Protein 8UX2 (pdb70)

Foldseek 3Di:
DCVQQQDAAVRLVVQCVQQAPLFFWKAKDPDLVCCVPPQLLLSCVVVPHGHNQQQKGKTFTAHALQQEDGDDVPQQIKTFTFANPFAWQWWWLDPDDDDTQDPPHDHNPCGPQQPFQFDVQCVVPVQPCVVVDRRSDDDPVVVVSVRDPLGGMDRDSSCVCVVPPSSVVLDYGYTIIIITGGHNSRGRAMEAAVVHPNRQVSSQVSQVSVVVVNHHWYWYDGSNDIDTDRHD/DDCVQQPDAAVVLVVQLCQQAPLWFWKAWDPCLVCCVPPQLLLSCVVVPHGHRQQQKGKTFTAHALQQEDGPDVVLQIKTFTFGLPFAWQWWFLDDDDDDTDDPPDDHNPPGPQQPFQFDVQCVVQVDPVVVVDRRSDDDPVVVVSVRDPLGGMDRDSSCPCVVPPSSVVLDYGYTIIIITGGGNNRGRAMEAAPVHPNRLVSSVVSQVSVVVVHHHFYWYDGGNDIDTDPHD/DVLQQDAAVVLVVQCVQQAPLWFWKFKDDCLVCCVPPQLCLSCVVVVHGHNQQQKDKTFTAHAQQQEDGDDVVQQIKIFTFGRPFAWQKWFLDDADDDTDDPPDRRNPCGPQQPFQFGVQCVVQVQPVVVVDRRSDDDPVVVVSVRDPLGGMDRDSNVVSVVPVSSVVLNYGYTIIIITGGHNNRGRAMEAAPVHPNNVVSSVVSQVSVVVVHHHFYWYDGRNDIDTDD

Secondary structure (DSSP, 8-state):
-HHHH-S-HHHHHHH---TTTT-EEEEEES-HHHIIIII--HHHHHHTSS--SS--EEEEEE-TT--B--S-TTS--EEEEE-TTSEEEEEESS--S--S--TTS-STTTTTTTS-SB--HHHHH--GGGGGS-TTS--S---TT---GGGB-B--GGGTTT--HHHHH---BPPPEEEEE--GGGEEEEE--TT-HHHHHHHHHHHH--TTS----EEEEETTEEEEES--/--HHHH-S-HHHHHHH---TTTT-EEEEEES-HHHIIIII--HHHHHTTSS--SS--EEEEEE-TT--B--S-TTS--EEEEE-TTSEEEEEESS--S---PPTTS-STTHHHHTS-SB--HHHHH--GGGGGS-TTS--S---TT---GGGB-B-SGGGTTT--HHHHHT--BPPPEEEEE--GGGEEEEEE-TT-HHHHHHHHHHHH--TTS----EEEEETTEEEEES--/--SS---HHHHHHH--TTTTT-EEEEEES-HHHIIIII--HHHHHTTSS--SS--EEEEEE-TT--B--S-TTS--EEEEE-TTSEEEEEESS--S-----TTS-STTTTTTTS-SB--HHHHH--GGGGGS-TTT--S---TT---GGGB-B-SHHHHHH--HHHHHT--BPPPEEEEE--GGGEEEEEE-TT-HHHHHHHHHHHH--TTS----EEEEETTEEEEE-

B-factor: mean 26.7, std 11.68, range [8.77, 123.84]

Radius of gyration: 32.34 Å; Cα contacts (8 Å, |Δi|>4): 1401; chains: 3; bounding box: 97×80×71 Å

Sequence (694 aa):
PHEITGGNRQEKLAQLRQFESGGLYLRTVSDHRDEFENTFPKLDACLGHGCDERYWSSATFIQQGLNGKVHDPHADRTGLIISADARLGGFSTFDAATANVPSGLEPSQYFPGQFPKFDGAYQATWNEDIFSVDATAVSEQQDELGIPDEYRSVFDFDRIQEKAQPRLAGREVEPTEAKICYQPKDVLGIYVDVDSPASQSKARELQQAREQGFDLPFIAYRGGAAQELASVVPHEITGGNRQEKLAQLRQFESGGLYLRTVSDHRDEFENTFPKLDACLGHGCDERYWSSATFIQQGLNGKVHDPHADRTGLIISADARLGGFSTFDAATANVPSGLEPSQYFPGQFPKFDGAYQATWNEDIFSVDATAVSEQQDELGIPDEYRSVFDFDRIQEKAQPRLAGREVEPTEAKICYQPKDVLGIYVDVDSPASQSKARELQQAREQGFDLPFIAYRGGAAQELASVHEITGGNRQEKLAQLRQFESGGLYLRTVSDHRDEFENTFPKLDACLGHGCDERYWSSATFIQQGLNGKVHDPHADRTGLIISADARLGGFSTFDAATANVPSGLEPSQYFPGQFPKFDGAYQATWNEDIFSVDATAVSEQQDELGIPDEYRSVFDFDRIQEKAQPRLAGREVEPTEAKICYQPKDVLGIYVDVDSPASQSKARELQQAREQGFDLPFIAYRGGAAQELA

Organism: Chromobacterium violaceum (strain ATCC 12472 / DSM 30191 / JCM 1249 / CCUG 213 / NBRC 12614 / NCIMB 9131 / NCTC 9757 / MK) (NCBI:txid243365)

Nearest PDB structures (foldseek):
  8ux2-assembly3_C  TM=1.000E+00  e=5.341E-47  Chromobacterium violaceum
  8hte-assembly1_A  TM=9.459E-01  e=6.075E-42  Chromobacterium violaceum ATCC 12472
  8htf-assembly1_A  TM=9.399E-01  e=4.414E-40  Chromobacterium violaceum ATCC 12472
  8htc-assembly1_A  TM=9.367E-01  e=5.347E-40  Chromobacterium violaceum ATCC 12472
  8htd-assembly1_A  TM=9.406E-01  e=1.014E-39  Chromobacterium violaceum ATCC 12472

Solvent-accessible surface area: 32892 Å² total

Structure (mmCIF, N/CA/C/O backbone):
data_8UX2
#
_entry.id   8UX2
#
_cell.length_a   57.656
_cell.length_b   82.937
_cell.length_c   151.212
_cell.angle_alpha   90.00
_cell.angle_beta   90.00
_cell.angle_gamma   90.00
#
_symmetry.space_group_name_H-M   'P 21 21 21'
#
loop_
_entity.id
_entity.type
_entity.pdbx_description
1 polymer 'NAD(+)--protein-threonine ADP-ribosyltransferase'
2 non-polymer NICOTINAMIDE-ADENINE-DINUCLEOTIDE
3 non-polymer 'CALCIUM ION'
4 non-polymer 1,2-ETHANEDIOL
5 water water
#
loop_
_atom_site.group_PDB
_atom_site.id
_atom_site.type_symbol
_atom_site.label_atom_id
_atom_site.label_alt_id
_atom_site.label_comp_id
_atom_site.label_asym_id
_atom_site.label_entity_id
_atom_site.label_seq_id
_atom_site.pdbx_PDB_ins_code
_atom_site.Cartn_x
_atom_site.Cartn_y
_atom_site.Cartn_z
_atom_site.occupancy
_atom_site.B_iso_or_equiv
_atom_site.auth_seq_id
_atom_site.auth_comp_id
_atom_site.auth_asym_id
_atom_site.auth_atom_id
_atom_site.pdbx_PDB_model_num
ATOM 1 N N . PRO A 1 8 ? 35.999 23.295 31.028 1.00 60.50 38 PRO A N 1
ATOM 2 C CA . PRO A 1 8 ? 37.221 23.472 31.808 1.00 53.32 38 PRO A CA 1
ATOM 3 C C . PRO A 1 8 ? 38.353 22.651 31.198 1.00 56.80 38 PRO A C 1
ATOM 4 O O . PRO A 1 8 ? 39.492 22.726 31.663 1.00 47.08 38 PRO A O 1
ATOM 8 N N . HIS A 1 9 ? 38.020 21.860 30.171 1.00 53.11 39 HIS A N 1
ATOM 9 C CA . HIS A 1 9 ? 39.025 21.038 29.505 1.00 47.99 39 HIS A CA 1
ATOM 10 C C . HIS A 1 9 ? 40.125 21.890 28.886 1.00 50.18 39 HIS A C 1
ATOM 11 O O . HIS A 1 9 ? 41.257 21.419 28.719 1.00 43.88 39 HIS A O 1
ATOM 13 N N . GLU A 1 10 ? 39.815 23.143 28.538 1.00 51.92 40 GLU A N 1
ATOM 14 C CA . GLU A 1 10 ? 40.845 24.056 28.063 1.00 50.13 40 GLU A CA 1
ATOM 15 C C . GLU A 1 10 ? 41.808 24.450 29.173 1.00 48.05 40 GLU A C 1
ATOM 16 O O . GLU A 1 10 ? 42.937 24.859 28.884 1.00 48.49 40 GLU A O 1
ATOM 18 N N . ILE A 1 11 ? 41.392 24.333 30.431 1.00 44.40 41 ILE A N 1
ATOM 19 C CA . ILE A 1 11 ? 42.264 24.679 31.547 1.00 37.37 41 ILE A CA 1
ATOM 20 C C . ILE A 1 11 ? 42.954 23.446 32.109 1.00 30.66 41 ILE A C 1
ATOM 21 O O . ILE A 1 11 ? 44.114 23.519 32.521 1.00 29.44 41 ILE A O 1
ATOM 26 N N . THR A 1 12 ? 42.264 22.301 32.121 1.00 29.49 42 THR A N 1
ATOM 27 C CA . THR A 1 12 ? 42.846 21.101 32.711 1.00 30.46 42 THR A CA 1
ATOM 28 C C . THR A 1 12 ? 43.808 20.396 31.765 1.00 30.79 42 THR A C 1
ATOM 29 O O . THR A 1 12 ? 44.771 19.776 32.226 1.00 29.03 42 THR A O 1
ATOM 33 N N . GLY A 1 13 ? 43.573 20.482 30.459 1.00 31.81 43 GLY A N 1
ATOM 34 C CA . GLY A 1 13 ? 44.440 19.857 29.489 1.00 31.26 43 GLY A CA 1
ATOM 35 C C . GLY A 1 13 ? 44.164 18.396 29.196 1.00 35.82 43 GLY A C 1
ATOM 36 O O . GLY A 1 13 ? 45.014 17.736 28.587 1.00 38.05 43 GLY A O 1
ATOM 37 N N . GLY A 1 14 ? 43.019 17.867 29.599 1.00 33.06 44 GLY A N 1
ATOM 38 C CA . GLY A 1 14 ? 42.656 16.496 29.296 1.00 35.35 44 GLY A CA 1
ATOM 39 C C . GLY A 1 14 ? 42.513 15.648 30.550 1.00 32.94 44 GLY A C 1
ATOM 40 O O . GLY A 1 14 ? 42.915 16.026 31.649 1.00 27.85 44 GLY A O 1
ATOM 41 N N . ASN A 1 15 ? 41.907 14.477 30.353 1.00 28.95 45 ASN A N 1
ATOM 42 C CA . ASN A 1 15 ? 41.679 13.542 31.444 1.00 31.46 45 ASN A CA 1
ATOM 43 C C . ASN A 1 15 ? 42.944 12.724 31.717 1.00 27.65 45 ASN A C 1
ATOM 44 O O . ASN A 1 15 ? 44.002 12.940 31.118 1.00 25.39 45 ASN A O 1
ATOM 49 N N . ARG A 1 16 ? 42.831 11.752 32.629 1.00 26.64 46 ARG A N 1
ATOM 50 C CA . ARG A 1 16 ? 44.014 11.005 33.064 1.00 25.87 46 ARG A CA 1
ATOM 51 C C . ARG A 1 16 ? 44.639 10.214 31.920 1.00 24.61 46 ARG A C 1
ATOM 52 O O . ARG A 1 16 ? 45.865 10.124 31.820 1.00 21.35 46 ARG A O 1
ATOM 60 N N . GLN A 1 17 ? 43.810 9.609 31.065 1.00 23.93 47 GLN A N 1
ATOM 61 C CA . GLN A 1 17 ? 44.335 8.793 29.974 1.00 27.52 47 GLN A CA 1
ATOM 62 C C . GLN A 1 17 ? 45.015 9.655 28.916 1.00 27.41 47 GLN A C 1
ATOM 63 O O . GLN A 1 17 ? 46.032 9.251 28.338 1.00 24.25 47 GLN A O 1
ATOM 69 N N . GLU A 1 18 ? 44.468 10.843 28.647 1.00 29.36 48 GLU A N 1
ATOM 70 C CA . GLU A 1 18 ? 45.101 11.765 27.702 1.00 28.08 48 GLU A CA 1
ATOM 71 C C . GLU A 1 18 ? 46.430 12.306 28.230 1.00 25.02 48 GLU A C 1
ATOM 72 O O . GLU A 1 18 ? 47.397 12.437 27.471 1.00 21.08 48 GLU A O 1
ATOM 78 N N . LYS A 1 19 ? 46.499 12.632 29.521 1.00 21.86 49 LYS A N 1
ATOM 79 C CA . LYS A 1 19 ? 47.756 13.109 30.083 1.00 19.90 49 LYS A CA 1
ATOM 80 C C . LYS A 1 19 ? 48.812 12.015 30.074 1.00 21.64 49 LYS A C 1
ATOM 81 O O . LYS A 1 19 ? 49.990 12.276 29.792 1.00 18.33 49 LYS A O 1
ATOM 87 N N . LEU A 1 20 ? 48.413 10.784 30.385 1.00 20.78 50 LEU A N 1
ATOM 88 C CA . LEU A 1 20 ? 49.363 9.682 30.363 1.00 18.60 50 LEU A CA 1
ATOM 89 C C . LEU A 1 20 ? 49.938 9.496 28.969 1.00 21.96 50 LEU A C 1
ATOM 90 O O . LEU A 1 20 ? 51.159 9.363 28.800 1.00 20.57 50 LEU A O 1
ATOM 95 N N . ALA A 1 21 ? 49.070 9.487 27.955 1.00 21.14 51 ALA A N 1
ATOM 96 C CA . ALA A 1 21 ? 49.530 9.301 26.581 1.00 22.61 51 ALA A CA 1
ATOM 97 C C . ALA A 1 21 ? 50.423 10.454 26.153 1.00 22.41 51 ALA A C 1
ATOM 98 O O . ALA A 1 21 ? 51.414 10.253 25.438 1.00 21.67 51 ALA A O 1
ATOM 100 N N . GLN A 1 22 ? 50.083 11.670 26.586 1.00 20.15 52 GLN A N 1
ATOM 101 C CA . GLN A 1 22 ? 50.911 12.837 26.294 1.00 21.05 52 GLN A CA 1
ATOM 102 C C . GLN A 1 22 ? 52.306 12.694 26.891 1.00 20.98 52 GLN A C 1
ATOM 103 O O . GLN A 1 22 ? 53.307 12.981 26.223 1.00 19.71 52 GLN A O 1
ATOM 109 N N . LEU A 1 23 ? 52.405 12.271 28.159 1.00 17.30 53 LEU A N 1
ATOM 110 C CA . LEU A 1 23 ? 53.732 12.294 28.765 1.00 18.82 53 LEU A CA 1
ATOM 111 C C . LEU A 1 23 ? 54.613 11.162 28.222 1.00 18.92 53 LEU A C 1
ATOM 112 O O . LEU A 1 23 ? 55.812 11.362 28.037 1.00 19.35 53 LEU A O 1
ATOM 125 N N . ARG A 1 25 ? 54.464 9.927 25.124 1.00 21.16 55 ARG A N 1
ATOM 126 C CA . ARG A 1 25 ? 54.884 10.383 23.804 1.00 23.13 55 ARG A CA 1
ATOM 127 C C . ARG A 1 25 ? 56.065 11.340 23.904 1.00 23.72 55 ARG A C 1
ATOM 128 O O . ARG A 1 25 ? 57.053 11.197 23.173 1.00 23.98 55 ARG A O 1
ATOM 136 N N . GLN A 1 26 ? 55.978 12.335 24.795 1.00 20.61 56 GLN A N 1
ATOM 137 C CA . GLN A 1 26 ? 57.101 13.256 24.971 1.00 23.21 56 GLN A CA 1
ATOM 138 C C . GLN A 1 26 ? 58.332 12.535 25.501 1.00 19.77 56 GLN A C 1
ATOM 139 O O . GLN A 1 26 ? 59.451 12.772 25.023 1.00 20.84 56 GLN A O 1
ATOM 145 N N . PHE A 1 27 ? 58.148 11.644 26.480 1.00 19.18 57 PHE A N 1
ATOM 146 C CA . PHE A 1 27 ? 59.290 10.945 27.072 1.00 20.75 57 PHE A CA 1
ATOM 147 C C . PHE A 1 27 ? 60.090 10.197 26.014 1.00 23.99 57 PHE A C 1
ATOM 148 O O . PHE A 1 27 ? 61.328 10.206 26.029 1.00 21.20 57 PHE A O 1
ATOM 156 N N . GLU A 1 28 ? 59.404 9.551 25.080 1.00 24.25 58 GLU A N 1
ATOM 157 C CA . GLU A 1 28 ? 60.072 8.792 24.032 1.00 27.95 58 GLU A CA 1
ATOM 158 C C . GLU A 1 28 ? 60.508 9.655 22.857 1.00 31.34 58 GLU A C 1
ATOM 159 O O . GLU A 1 28 ? 61.147 9.136 21.936 1.00 33.60 58 GLU A O 1
ATOM 165 N N . SER A 1 29 ? 60.193 10.950 22.871 1.00 24.46 59 SER A N 1
ATOM 166 C CA . SER A 1 29 ? 60.678 11.885 21.864 1.00 31.62 59 SER A CA 1
ATOM 167 C C . SER A 1 29 ? 61.788 12.764 22.425 1.00 31.02 59 SER A C 1
ATOM 168 O O . SER A 1 29 ? 62.865 12.272 22.783 1.00 33.89 59 SER A O 1
ATOM 171 N N . GLY A 1 30 ? 61.529 14.064 22.504 1.00 25.77 60 GLY A N 1
ATOM 172 C CA . GLY A 1 30 ? 62.520 15.014 22.954 1.00 30.26 60 GLY A CA 1
ATOM 173 C C . GLY A 1 30 ? 62.658 15.145 24.447 1.00 23.58 60 GLY A C 1
ATOM 174 O O . GLY A 1 30 ? 63.469 15.949 24.910 1.00 24.69 60 GLY A O 1
ATOM 175 N N . GLY A 1 31 ? 61.891 14.382 25.220 1.00 19.35 61 GLY A N 1
ATOM 176 C CA . GLY A 1 31 ? 61.959 14.462 26.664 1.00 17.27 61 GLY A CA 1
ATOM 177 C C . GLY A 1 31 ? 60.941 15.424 27.230 1.00 17.12 61 GLY A C 1
ATOM 178 O O . GLY A 1 31 ? 60.081 15.972 26.529 1.00 17.70 61 GLY A O 1
ATOM 179 N N . LEU A 1 32 ? 61.027 15.605 28.543 1.00 14.27 62 LEU A N 1
ATOM 180 C CA . LEU A 1 32 ? 60.147 16.504 29.278 1.00 15.46 62 LEU A CA 1
ATOM 181 C C . LEU A 1 32 ? 60.768 16.739 30.653 1.00 12.66 62 LEU A C 1
ATOM 182 O O . LEU A 1 32 ? 61.968 16.518 30.845 1.00 13.16 62 LEU A O 1
ATOM 187 N N . TYR A 1 33 ? 59.974 17.212 31.603 1.00 10.15 63 TYR A N 1
ATOM 188 C CA . TYR A 1 33 ? 60.529 17.648 32.873 1.00 10.86 63 TYR A CA 1
ATOM 189 C C . TYR A 1 33 ? 59.984 16.833 34.036 1.00 10.82 63 TYR A C 1
ATOM 190 O O . TYR A 1 33 ? 58.879 16.283 33.982 1.00 13.24 63 TYR A O 1
ATOM 199 N N . LEU A 1 34 ? 60.769 16.788 35.112 1.00 9.61 64 LEU A N 1
ATOM 200 C CA . LEU A 1 34 ? 60.334 16.156 36.352 1.00 11.69 64 LEU A CA 1
ATOM 201 C C . LEU A 1 34 ? 60.768 17.066 37.483 1.00 11.59 64 LEU A C 1
ATOM 202 O O . LEU A 1 34 ? 61.963 17.291 37.661 1.00 11.38 64 LEU A O 1
ATOM 207 N N . ARG A 1 35 ? 59.815 17.594 38.236 1.00 11.04 65 ARG A N 1
ATOM 208 C CA . ARG A 1 35 ? 60.112 18.457 39.374 1.00 11.47 65 ARG A CA 1
ATOM 209 C C . ARG A 1 35 ? 59.805 17.669 40.638 1.00 11.61 65 ARG A C 1
ATOM 210 O O . ARG A 1 35 ? 58.646 17.323 40.877 1.00 11.16 65 ARG A O 1
ATOM 218 N N . THR A 1 36 ? 60.828 17.361 41.438 1.00 9.76 66 THR A N 1
ATOM 219 C CA . THR A 1 36 ? 60.567 16.734 42.732 1.00 11.92 66 THR A CA 1
ATOM 220 C C . THR A 1 36 ? 60.247 17.802 43.768 1.00 12.26 66 THR A C 1
ATOM 221 O O . THR A 1 36 ? 60.646 18.962 43.635 1.00 11.56 66 THR A O 1
ATOM 225 N N . VAL A 1 37 ? 59.502 17.418 44.802 1.00 15.90 67 VAL A N 1
ATOM 226 C CA . VAL A 1 37 ? 59.117 18.374 45.839 1.00 20.14 67 VAL A CA 1
ATOM 227 C C . VAL A 1 37 ? 59.180 17.700 47.198 1.00 18.89 67 VAL A C 1
ATOM 228 O O . VAL A 1 37 ? 58.706 16.572 47.365 1.00 21.47 67 VAL A O 1
ATOM 232 N N . SER A 1 38 ? 59.744 18.408 48.173 1.00 18.34 68 SER A N 1
ATOM 233 C CA . SER A 1 38 ? 59.782 17.887 49.531 1.00 23.09 68 SER A CA 1
ATOM 234 C C . SER A 1 38 ? 58.477 18.147 50.262 1.00 26.73 68 SER A C 1
ATOM 235 O O . SER A 1 38 ? 58.053 17.318 51.077 1.00 28.61 68 SER A O 1
ATOM 238 N N . ASP A 1 39 ? 57.801 19.252 49.952 1.00 22.97 69 ASP A N 1
ATOM 239 C CA . ASP A 1 39 ? 56.541 19.615 50.598 1.00 21.34 69 ASP A CA 1
ATOM 240 C C . ASP A 1 39 ? 55.462 19.685 49.520 1.00 20.76 69 ASP A C 1
ATOM 241 O O . ASP A 1 39 ? 55.293 20.716 48.866 1.00 15.96 69 ASP A O 1
ATOM 246 N N . HIS A 1 40 ? 54.735 18.582 49.341 1.00 18.72 70 HIS A N 1
ATOM 247 C CA . HIS A 1 40 ? 53.710 18.530 48.305 1.00 17.99 70 HIS A CA 1
ATOM 248 C C . HIS A 1 40 ? 52.504 19.383 48.662 1.00 17.28 70 HIS A C 1
ATOM 249 O O . HIS A 1 40 ? 51.787 19.838 47.764 1.00 15.78 70 HIS A O 1
ATOM 256 N N . ARG A 1 41 ? 52.241 19.592 49.952 1.00 17.17 71 ARG A N 1
ATOM 257 C CA . ARG A 1 41 ? 51.141 20.477 50.319 1.00 19.30 71 ARG A CA 1
ATOM 258 C C . ARG A 1 41 ? 51.463 21.910 49.920 1.00 20.39 71 ARG A C 1
ATOM 259 O O . ARG A 1 41 ? 50.600 22.630 49.415 1.00 18.87 71 ARG A O 1
ATOM 267 N N . ASP A 1 42 ? 52.708 22.340 50.152 1.00 17.67 72 ASP A N 1
ATOM 268 C CA . ASP A 1 42 ? 53.127 23.666 49.708 1.00 17.39 72 ASP A CA 1
ATOM 269 C C . ASP A 1 42 ? 53.087 23.786 48.189 1.00 15.52 72 ASP A C 1
ATOM 270 O O . ASP A 1 42 ? 52.650 24.816 47.656 1.00 19.03 72 ASP A O 1
ATOM 275 N N . GLU A 1 43 ? 53.564 22.768 47.465 1.00 13.77 73 GLU A N 1
ATOM 276 C CA . GLU A 1 43 ? 53.536 22.871 46.006 1.00 15.51 73 GLU A CA 1
ATOM 277 C C . GLU A 1 43 ? 52.109 23.051 45.509 1.00 14.85 73 GLU A C 1
ATOM 278 O O . GLU A 1 43 ? 51.833 23.897 44.648 1.00 15.78 73 GLU A O 1
ATOM 284 N N . PHE A 1 44 ? 51.185 22.262 46.049 1.00 13.14 74 PHE A N 1
ATOM 285 C CA . PHE A 1 44 ? 49.802 22.371 45.616 1.00 14.89 74 PHE A CA 1
ATOM 286 C C . PHE A 1 44 ? 49.211 23.721 46.014 1.00 18.52 74 PHE A C 1
ATOM 287 O O . PHE A 1 44 ? 48.618 24.417 45.184 1.00 16.36 74 PHE A O 1
ATOM 295 N N . GLU A 1 45 ? 49.371 24.111 47.279 1.00 17.19 75 GLU A N 1
ATOM 296 C CA . GLU A 1 45 ? 48.661 25.275 47.795 1.00 21.34 75 GLU A CA 1
ATOM 297 C C . GLU A 1 45 ? 49.292 26.582 47.351 1.00 19.60 75 GLU A C 1
ATOM 298 O O . GLU A 1 45 ? 48.582 27.573 47.143 1.00 19.33 75 GLU A O 1
ATOM 304 N N . ASN A 1 46 ? 50.607 26.610 47.192 1.00 18.09 76 ASN A N 1
ATOM 305 C CA . ASN A 1 46 ? 51.325 27.856 47.001 1.00 18.50 76 ASN A CA 1
ATOM 306 C C . ASN A 1 46 ? 51.983 27.996 45.635 1.00 16.96 76 ASN A C 1
ATOM 307 O O . ASN A 1 46 ? 52.433 29.102 45.301 1.00 14.73 76 ASN A O 1
ATOM 312 N N . THR A 1 47 ? 52.051 26.928 44.834 1.00 17.29 77 THR A N 1
ATOM 313 C CA . THR A 1 47 ? 52.502 27.026 43.446 1.00 13.79 77 THR A CA 1
ATOM 314 C C . THR A 1 47 ? 51.382 26.713 42.458 1.00 15.23 77 THR A C 1
ATOM 315 O O . THR A 1 47 ? 51.045 27.543 41.608 1.00 15.27 77 THR A O 1
ATOM 319 N N . PHE A 1 48 ? 50.793 25.525 42.548 1.00 12.09 78 PHE A N 1
ATOM 320 C CA . PHE A 1 48 ? 49.783 25.118 41.579 1.00 16.85 78 PHE A CA 1
ATOM 321 C C . PHE A 1 48 ? 48.511 25.963 41.691 1.00 17.31 78 PHE A C 1
ATOM 322 O O . PHE A 1 48 ? 47.969 26.429 40.684 1.00 15.79 78 PHE A O 1
ATOM 338 N N . PRO A 1 50 ? 47.800 29.008 42.945 1.00 18.67 80 PRO A N 1
ATOM 339 C CA . PRO A 1 50 ? 47.927 30.370 42.390 1.00 20.05 80 PRO A CA 1
ATOM 340 C C . PRO A 1 50 ? 47.998 30.385 40.877 1.00 19.07 80 PRO A C 1
ATOM 341 O O . PRO A 1 50 ? 47.456 31.305 40.252 1.00 16.94 80 PRO A O 1
ATOM 345 N N . LYS A 1 51 ? 48.620 29.375 40.263 1.00 14.62 81 LYS A N 1
ATOM 346 C CA . LYS A 1 51 ? 48.657 29.316 38.806 1.00 17.45 81 LYS A CA 1
ATOM 347 C C . LYS A 1 51 ? 47.273 29.048 38.236 1.00 18.98 81 LYS A C 1
ATOM 348 O O . LYS A 1 51 ? 46.895 29.631 37.211 1.00 19.18 81 LYS A O 1
ATOM 354 N N . LEU A 1 52 ? 46.502 28.179 38.889 1.00 18.58 82 LEU A N 1
ATOM 355 C CA . LEU A 1 52 ? 45.123 27.938 38.453 1.00 19.07 82 LEU A CA 1
ATOM 356 C C . LEU A 1 52 ? 44.264 29.184 38.620 1.00 22.27 82 LEU A C 1
ATOM 357 O O . LEU A 1 52 ? 43.507 29.552 37.711 1.00 21.09 82 LEU A O 1
ATOM 362 N N . ASP A 1 53 ? 44.356 29.844 39.785 1.00 21.07 83 ASP A N 1
ATOM 363 C CA . ASP A 1 53 ? 43.620 31.097 39.989 1.00 24.86 83 ASP A CA 1
ATOM 364 C C . ASP A 1 53 ? 43.964 32.126 38.922 1.00 24.18 83 ASP A C 1
ATOM 365 O O . ASP A 1 53 ? 43.085 32.841 38.426 1.00 28.11 83 ASP A O 1
ATOM 370 N N . ALA A 1 54 ? 45.239 32.221 38.557 1.00 24.87 84 ALA A N 1
ATOM 371 C CA . ALA A 1 54 ? 45.630 33.166 37.519 1.00 24.70 84 ALA A CA 1
ATOM 372 C C . ALA A 1 54 ? 45.062 32.764 36.165 1.00 26.57 84 ALA A C 1
ATOM 373 O O . ALA A 1 54 ? 44.648 33.628 35.383 1.00 31.44 84 ALA A O 1
ATOM 375 N N . CYS A 1 55 ? 45.036 31.461 35.863 1.00 20.34 85 CYS A N 1
ATOM 376 C CA . CYS A 1 55 ? 44.410 31.013 34.622 1.00 25.78 85 CYS A CA 1
ATOM 377 C C . CYS A 1 55 ? 42.939 31.380 34.570 1.00 26.98 85 CYS A C 1
ATOM 378 O O . CYS A 1 55 ? 42.393 31.598 33.484 1.00 28.31 85 CYS A O 1
ATOM 381 N N . LEU A 1 56 ? 42.280 31.438 35.723 1.00 28.71 86 LEU A N 1
ATOM 382 C CA . LEU A 1 56 ? 40.864 31.780 35.789 1.00 28.87 86 LEU A CA 1
ATOM 383 C C . LEU A 1 56 ? 40.619 33.277 35.893 1.00 32.67 86 LEU A C 1
ATOM 384 O O . LEU A 1 56 ? 39.466 33.706 35.795 1.00 35.14 86 LEU A O 1
ATOM 389 N N . GLY A 1 57 ? 41.667 34.074 36.081 1.00 34.04 87 GLY A N 1
ATOM 390 C CA . GLY A 1 57 ? 41.543 35.512 36.136 1.00 37.37 87 GLY A CA 1
ATOM 391 C C . GLY A 1 57 ? 41.575 36.125 37.515 1.00 39.01 87 GLY A C 1
ATOM 392 O O . GLY A 1 57 ? 41.235 37.304 37.652 1.00 41.40 87 GLY A O 1
ATOM 393 N N . HIS A 1 58 ? 41.976 35.377 38.540 1.00 36.34 88 HIS A N 1
ATOM 394 C CA . HIS A 1 58 ? 41.989 35.920 39.894 1.00 41.68 88 HIS A CA 1
ATOM 395 C C . HIS A 1 58 ? 43.372 36.436 40.269 1.00 47.68 88 HIS A C 1
ATOM 396 O O . HIS A 1 58 ? 43.714 37.583 39.961 1.00 66.05 88 HIS A O 1
ATOM 398 N N . GLY A 1 59 ? 44.172 35.608 40.931 1.00 37.62 89 GLY A N 1
ATOM 399 C CA . GLY A 1 59 ? 45.387 36.085 41.554 1.00 48.96 89 GLY A CA 1
ATOM 400 C C . GLY A 1 59 ? 46.520 36.259 40.566 1.00 46.34 89 GLY A C 1
ATOM 401 O O . GLY A 1 59 ? 46.322 36.343 39.349 1.00 37.40 89 GLY A O 1
ATOM 402 N N . CYS A 1 60 ? 47.731 36.340 41.120 1.00 43.25 90 CYS A N 1
ATOM 403 C CA . CYS A 1 60 ? 48.973 36.320 40.367 1.00 33.93 90 CYS A CA 1
ATOM 404 C C . CYS A 1 60 ? 49.700 35.008 40.626 1.00 27.24 90 CYS A C 1
ATOM 405 O O . CYS A 1 60 ? 49.583 34.411 41.704 1.00 26.03 90 CYS A O 1
ATOM 408 N N . ASP A 1 61 ? 50.436 34.556 39.613 1.00 23.62 91 ASP A N 1
ATOM 409 C CA . ASP A 1 61 ? 51.438 33.499 39.761 1.00 19.00 91 ASP A CA 1
ATOM 410 C C . ASP A 1 61 ? 52.678 34.183 40.328 1.00 20.98 91 ASP A C 1
ATOM 411 O O . ASP A 1 61 ? 53.544 34.647 39.590 1.00 23.71 91 ASP A O 1
ATOM 416 N N . GLU A 1 62 ? 52.753 34.271 41.658 1.00 18.72 92 GLU A N 1
ATOM 417 C CA . GLU A 1 62 ? 53.815 35.049 42.292 1.00 21.32 92 GLU A CA 1
ATOM 418 C C . GLU A 1 62 ? 55.165 34.339 42.210 1.00 22.23 92 GLU A C 1
ATOM 419 O O . GLU A 1 62 ? 56.203 34.985 42.043 1.00 16.86 92 GLU A O 1
ATOM 425 N N . ARG A 1 63 ? 55.174 33.018 42.364 1.00 16.40 93 ARG A N 1
ATOM 426 C CA . ARG A 1 63 ? 56.428 32.266 42.324 1.00 17.96 93 ARG A CA 1
ATOM 427 C C . ARG A 1 63 ? 56.932 32.118 40.893 1.00 16.27 93 ARG A C 1
ATOM 428 O O . ARG A 1 63 ? 58.119 32.364 40.607 1.00 14.60 93 ARG A O 1
ATOM 436 N N . TYR A 1 64 ? 56.034 31.711 39.991 1.00 13.16 94 TYR A N 1
ATOM 437 C CA . TYR A 1 64 ? 56.226 31.731 38.541 1.00 15.47 94 TYR A CA 1
ATOM 438 C C . TYR A 1 64 ? 57.218 30.685 38.031 1.00 15.24 94 TYR A C 1
ATOM 439 O O . TYR A 1 64 ? 56.830 29.816 37.247 1.00 13.52 94 TYR A O 1
ATOM 448 N N . TRP A 1 65 ? 58.483 30.755 38.451 1.00 13.73 95 TRP A N 1
ATOM 449 C CA . TRP A 1 65 ? 59.534 29.860 37.975 1.00 13.46 95 TRP A CA 1
ATOM 450 C C . TRP A 1 65 ? 59.838 28.793 39.018 1.00 11.80 95 TRP A C 1
ATOM 451 O O . TRP A 1 65 ? 59.950 29.101 40.207 1.00 13.66 95 TRP A O 1
ATOM 462 N N . SER A 1 66 ? 59.991 27.542 38.562 1.00 9.73 96 SER A N 1
ATOM 463 C CA . SER A 1 66 ? 60.276 26.397 39.421 1.00 12.40 96 SER A CA 1
ATOM 464 C C . SER A 1 66 ? 61.412 25.569 38.829 1.00 11.49 96 SER A C 1
ATOM 465 O O . SER A 1 66 ? 61.550 25.482 37.608 1.00 13.96 96 SER A O 1
ATOM 468 N N . SER A 1 67 ? 62.174 24.910 39.704 1.00 10.63 97 SER A N 1
ATOM 469 C CA . SER A 1 67 ? 63.252 24.016 39.273 1.00 13.54 97 SER A CA 1
ATOM 470 C C . SER A 1 67 ? 62.706 22.648 38.868 1.00 10.34 97 SER A C 1
ATOM 471 O O . SER A 1 67 ? 61.774 22.125 39.485 1.00 12.95 97 SER A O 1
ATOM 474 N N . ALA A 1 68 ? 63.265 22.085 37.801 1.00 13.57 98 ALA A N 1
ATOM 475 C CA . ALA A 1 68 ? 62.927 20.730 37.389 1.00 10.30 98 ALA A CA 1
ATOM 476 C C . ALA A 1 68 ? 64.144 20.095 36.729 1.00 12.44 98 ALA A C 1
ATOM 477 O O . ALA A 1 68 ? 65.049 20.787 36.270 1.00 12.25 98 ALA A O 1
ATOM 479 N N . THR A 1 69 ? 64.129 18.769 36.655 1.00 11.19 99 THR A N 1
ATOM 480 C CA . THR A 1 69 ? 65.128 18.001 35.927 1.00 13.74 99 THR A CA 1
ATOM 481 C C . THR A 1 69 ? 64.588 17.568 34.567 1.00 14.90 99 THR A C 1
ATOM 482 O O . THR A 1 69 ? 63.394 17.291 34.416 1.00 13.49 99 THR A O 1
ATOM 486 N N . PHE A 1 70 ? 65.474 17.534 33.570 1.00 11.70 100 PHE A N 1
ATOM 487 C CA . PHE A 1 70 ? 65.130 17.002 32.256 1.00 12.20 100 PHE A CA 1
ATOM 488 C C . PHE A 1 70 ? 65.148 15.479 32.292 1.00 14.79 100 PHE A C 1
ATOM 489 O O . PHE A 1 70 ? 66.127 14.885 32.753 1.00 14.97 100 PHE A O 1
ATOM 497 N N . ILE A 1 71 ? 64.068 14.843 31.813 1.00 10.97 101 ILE A N 1
ATOM 498 C CA . ILE A 1 71 ? 64.032 13.385 31.723 1.00 11.82 101 ILE A CA 1
ATOM 499 C C . ILE A 1 71 ? 63.675 12.971 30.301 1.00 14.05 101 ILE A C 1
ATOM 500 O O . ILE A 1 71 ? 62.947 13.669 29.590 1.00 15.21 101 ILE A O 1
ATOM 505 N N . GLN A 1 72 ? 64.167 11.799 29.897 1.00 13.14 102 GLN A N 1
ATOM 506 C CA . GLN A 1 72 ? 64.036 11.339 28.523 1.00 16.28 102 GLN A CA 1
ATOM 507 C C . GLN A 1 72 ? 64.345 9.847 28.474 1.00 16.87 102 GLN A C 1
ATOM 508 O O . GLN A 1 72 ? 65.196 9.358 29.215 1.00 16.01 102 GLN A O 1
ATOM 514 N N . GLN A 1 73 ? 63.648 9.133 27.597 1.00 15.85 103 GLN A N 1
ATOM 515 C CA . GLN A 1 73 ? 63.865 7.692 27.473 1.00 21.30 103 GLN A CA 1
ATOM 516 C C . GLN A 1 73 ? 65.316 7.388 27.124 1.00 22.53 103 GLN A C 1
ATOM 517 O O . GLN A 1 73 ? 65.878 7.984 26.206 1.00 23.06 103 GLN A O 1
ATOM 523 N N . GLY A 1 74 ? 65.914 6.445 27.855 1.00 22.70 104 GLY A N 1
ATOM 524 C CA . GLY A 1 74 ? 67.289 6.046 27.627 1.00 22.89 104 GLY A CA 1
ATOM 525 C C . GLY A 1 74 ? 68.339 6.933 28.261 1.00 23.40 104 GLY A C 1
ATOM 526 O O . GLY A 1 74 ? 69.526 6.575 28.238 1.00 22.80 104 GLY A O 1
ATOM 527 N N . LEU A 1 75 ? 67.961 8.085 28.805 1.00 20.22 105 LEU A N 1
ATOM 528 C CA . LEU A 1 75 ? 68.902 8.948 29.507 1.00 22.44 105 LEU A CA 1
ATOM 529 C C . LEU A 1 75 ? 68.922 8.526 30.968 1.00 20.98 105 LEU A C 1
ATOM 530 O O . LEU A 1 75 ? 67.912 8.682 31.665 1.00 18.07 105 LEU A O 1
ATOM 535 N N . ASN A 1 76 ? 70.072 8.036 31.444 1.00 20.63 106 ASN A N 1
ATOM 536 C CA . ASN A 1 76 ? 70.167 7.492 32.804 1.00 23.13 106 ASN A CA 1
ATOM 537 C C . ASN A 1 76 ? 70.358 8.631 33.809 1.00 22.63 106 ASN A C 1
ATOM 538 O O . ASN A 1 76 ? 71.422 8.817 34.405 1.00 23.42 106 ASN A O 1
ATOM 543 N N . GLY A 1 77 ? 69.279 9.382 34.018 1.00 20.34 107 GLY A N 1
ATOM 544 C CA . GLY A 1 77 ? 69.328 10.640 34.750 1.00 19.38 107 GLY A CA 1
ATOM 545 C C . GLY A 1 77 ? 68.758 10.508 36.155 1.00 19.64 107 GLY A C 1
ATOM 546 O O . GLY A 1 77 ? 67.652 10.000 36.343 1.00 22.05 107 GLY A O 1
ATOM 547 N N . LYS A 1 78 ? 69.528 10.978 37.125 1.00 17.64 108 LYS A N 1
ATOM 548 C CA . LYS A 1 78 ? 69.067 11.023 38.498 1.00 20.19 108 LYS A CA 1
ATOM 549 C C . LYS A 1 78 ? 68.128 12.218 38.664 1.00 20.26 108 LYS A C 1
ATOM 550 O O . LYS A 1 78 ? 68.187 13.191 37.903 1.00 17.16 108 LYS A O 1
ATOM 556 N N . VAL A 1 79 ? 67.215 12.129 39.627 1.00 17.36 109 VAL A N 1
ATOM 557 C CA . VAL A 1 79 ? 66.426 13.297 40.011 1.00 16.80 109 VAL A CA 1
ATOM 558 C C . VAL A 1 79 ? 66.908 13.769 41.373 1.00 16.02 109 VAL A C 1
ATOM 559 O O . VAL A 1 79 ? 67.638 13.070 42.086 1.00 16.28 109 VAL A O 1
ATOM 563 N N . HIS A 1 80 ? 66.490 14.975 41.737 1.00 16.13 110 HIS A N 1
ATOM 564 C CA . HIS A 1 80 ? 66.879 15.565 43.002 1.00 15.67 110 HIS A CA 1
ATOM 565 C C . HIS A 1 80 ? 66.025 15.008 44.130 1.00 18.59 110 HIS A C 1
ATOM 566 O O . HIS A 1 80 ? 64.859 15.386 44.271 1.00 15.87 110 HIS A O 1
ATOM 573 N N . ASP A 1 81 ? 66.610 14.142 44.956 1.00 18.38 111 ASP A N 1
ATOM 574 C CA . ASP A 1 81 ? 65.880 13.579 46.083 1.00 21.06 111 ASP A CA 1
ATOM 575 C C . ASP A 1 81 ? 66.888 13.052 47.089 1.00 25.14 111 ASP A C 1
ATOM 576 O O . ASP A 1 81 ? 67.089 11.835 47.194 1.00 23.32 111 ASP A O 1
ATOM 581 N N . PRO A 1 82 ? 67.531 13.945 47.848 1.00 22.79 112 PRO A N 1
ATOM 582 C CA . PRO A 1 82 ? 68.683 13.522 48.667 1.00 29.19 112 PRO A CA 1
ATOM 583 C C . PRO A 1 82 ? 68.348 12.505 49.741 1.00 32.44 112 PRO A C 1
ATOM 584 O O . PRO A 1 82 ? 69.192 11.661 50.056 1.00 29.39 112 PRO A O 1
ATOM 588 N N . HIS A 1 83 ? 67.152 12.571 50.334 1.00 30.06 113 HIS A N 1
ATOM 589 C CA . HIS A 1 83 ? 66.774 11.652 51.401 1.00 31.71 113 HIS A CA 1
ATOM 590 C C . HIS A 1 83 ? 65.760 10.618 50.941 1.00 33.05 113 HIS A C 1
ATOM 591 O O . HIS A 1 83 ? 65.136 9.964 51.779 1.00 31.99 113 HIS A O 1
ATOM 598 N N . ALA A 1 84 ? 65.580 10.466 49.627 1.00 29.68 114 ALA A N 1
ATOM 599 C CA . ALA A 1 84 ? 64.698 9.442 49.062 1.00 34.43 114 ALA A CA 1
ATOM 600 C C . ALA A 1 84 ? 63.304 9.502 49.685 1.00 33.00 114 ALA A C 1
ATOM 601 O O . ALA A 1 84 ? 62.744 8.493 50.120 1.00 35.93 114 ALA A O 1
ATOM 603 N N . ASP A 1 85 ? 62.742 10.709 49.764 1.00 29.72 115 ASP A N 1
ATOM 604 C CA . ASP A 1 85 ? 61.452 10.824 50.435 1.00 28.61 115 ASP A CA 1
ATOM 605 C C . ASP A 1 85 ? 60.539 11.823 49.736 1.00 27.63 115 ASP A C 1
ATOM 606 O O . ASP A 1 85 ? 59.696 12.458 50.382 1.00 29.50 115 ASP A O 1
ATOM 611 N N . ARG A 1 86 ? 60.692 11.992 48.431 1.00 21.86 116 ARG A N 1
ATOM 612 C CA . ARG A 1 86 ? 59.949 13.018 47.723 1.00 20.20 116 ARG A CA 1
ATOM 613 C C . ARG A 1 86 ? 58.927 12.405 46.781 1.00 18.38 116 ARG A C 1
ATOM 614 O O . ARG A 1 86 ? 59.131 11.311 46.248 1.00 14.89 116 ARG A O 1
ATOM 622 N N . THR A 1 87 ? 57.840 13.144 46.551 1.00 14.54 117 THR A N 1
ATOM 623 C CA . THR A 1 87 ? 57.032 12.923 45.361 1.00 14.08 117 THR A CA 1
ATOM 624 C C . THR A 1 87 ? 57.373 14.049 44.375 1.00 15.07 117 THR A C 1
ATOM 625 O O . THR A 1 87 ? 58.465 14.641 44.450 1.00 13.05 117 THR A O 1
ATOM 629 N N . GLY A 1 88 ? 56.482 14.346 43.434 1.00 12.66 118 GLY A N 1
ATOM 630 C CA . GLY A 1 88 ? 56.821 15.353 42.447 1.00 12.00 118 GLY A CA 1
ATOM 631 C C . GLY A 1 88 ? 55.830 15.382 41.306 1.00 12.75 118 GLY A C 1
ATOM 632 O O . GLY A 1 88 ? 54.813 14.689 41.319 1.00 11.81 118 GLY A O 1
ATOM 633 N N . LEU A 1 89 ? 56.143 16.221 40.326 1.00 12.48 119 LEU A N 1
ATOM 634 C CA . LEU A 1 89 ? 55.288 16.439 39.162 1.00 12.02 119 LEU A CA 1
ATOM 635 C C . LEU A 1 89 ? 56.049 16.124 37.885 1.00 10.83 119 LEU A C 1
ATOM 636 O O . LEU A 1 89 ? 57.181 16.579 37.712 1.00 12.22 119 LEU A O 1
ATOM 641 N N . ILE A 1 90 ? 55.431 15.348 37.001 1.00 12.08 120 ILE A N 1
ATOM 642 C CA . ILE A 1 90 ? 55.911 15.179 35.634 1.00 9.74 120 ILE A CA 1
ATOM 643 C C . ILE A 1 90 ? 55.278 16.297 34.814 1.00 10.13 120 ILE A C 1
ATOM 644 O O . ILE A 1 90 ? 54.043 16.393 34.735 1.00 12.10 120 ILE A O 1
ATOM 649 N N . ILE A 1 91 ? 56.109 17.118 34.184 1.00 11.23 121 ILE A N 1
ATOM 650 C CA . ILE A 1 91 ? 55.694 18.393 33.623 1.00 9.16 121 ILE A CA 1
ATOM 651 C C . ILE A 1 91 ? 55.982 18.408 32.128 1.00 11.54 121 ILE A C 1
ATOM 652 O O . ILE A 1 91 ? 57.091 18.083 31.697 1.00 10.46 121 ILE A O 1
ATOM 657 N N . SER A 1 92 ? 54.968 18.778 31.351 1.00 9.92 122 SER A N 1
ATOM 658 C CA . SER A 1 92 ? 55.036 18.789 29.901 1.00 10.96 122 SER A CA 1
ATOM 659 C C . SER A 1 92 ? 56.232 19.579 29.391 1.00 13.97 122 SER A C 1
ATOM 660 O O . SER A 1 92 ? 56.593 20.642 29.931 1.00 11.08 122 SER A O 1
ATOM 663 N N . ALA A 1 93 ? 56.818 19.073 28.304 1.00 13.29 123 ALA A N 1
ATOM 664 C CA . ALA A 1 93 ? 57.847 19.826 27.596 1.00 14.66 123 ALA A CA 1
ATOM 665 C C . ALA A 1 93 ? 57.329 21.181 27.137 1.00 18.09 123 ALA A C 1
ATOM 666 O O . ALA A 1 93 ? 58.121 22.077 26.852 1.00 15.47 123 ALA A O 1
ATOM 668 N N . ASP A 1 94 ? 56.016 21.377 27.109 1.00 14.90 124 ASP A N 1
ATOM 669 C CA . ASP A 1 94 ? 55.496 22.654 26.650 1.00 18.76 124 ASP A CA 1
ATOM 670 C C . ASP A 1 94 ? 55.522 23.728 27.734 1.00 18.99 124 ASP A C 1
ATOM 671 O O . ASP A 1 94 ? 55.166 24.877 27.454 1.00 20.10 124 ASP A O 1
ATOM 676 N N . ALA A 1 95 ? 55.926 23.397 28.959 1.00 15.30 125 ALA A N 1
ATOM 677 C CA . ALA A 1 95 ? 56.142 24.432 29.960 1.00 16.35 125 ALA A CA 1
ATOM 678 C C . ALA A 1 95 ? 57.178 25.437 29.447 1.00 16.51 125 ALA A C 1
ATOM 679 O O . ALA A 1 95 ? 58.118 25.068 28.740 1.00 17.63 125 ALA A O 1
ATOM 681 N N . ARG A 1 96 ? 57.001 26.701 29.841 1.00 16.84 126 ARG A N 1
ATOM 682 C CA . ARG A 1 96 ? 57.943 27.772 29.423 1.00 13.92 126 ARG A CA 1
ATOM 683 C C . ARG A 1 96 ? 59.335 27.476 29.987 1.00 13.83 126 ARG A C 1
ATOM 684 O O . ARG A 1 96 ? 59.426 27.157 31.185 1.00 13.62 126 ARG A O 1
ATOM 692 N N . LEU A 1 97 ? 60.372 27.588 29.153 1.00 14.09 127 LEU A N 1
ATOM 693 C CA . LEU A 1 97 ? 61.736 27.356 29.611 1.00 15.64 127 LEU A CA 1
ATOM 694 C C . LEU A 1 97 ? 62.444 28.675 29.912 1.00 14.55 127 LEU A C 1
ATOM 695 O O . LEU A 1 97 ? 62.513 29.562 29.056 1.00 12.44 127 LEU A O 1
ATOM 700 N N . GLY A 1 98 ? 62.959 28.804 31.128 1.00 14.43 128 GLY A N 1
ATOM 701 C CA . GLY A 1 98 ? 63.727 29.967 31.511 1.00 13.55 128 GLY A CA 1
ATOM 702 C C . GLY A 1 98 ? 65.224 29.749 31.521 1.00 14.56 128 GLY A C 1
ATOM 703 O O . GLY A 1 98 ? 65.965 30.688 31.812 1.00 17.57 128 GLY A O 1
ATOM 704 N N . GLY A 1 99 ? 65.683 28.549 31.214 1.00 13.90 129 GLY A N 1
ATOM 705 C CA . GLY A 1 99 ? 67.103 28.244 31.133 1.00 12.53 129 GLY A CA 1
ATOM 706 C C . GLY A 1 99 ? 67.316 26.807 31.595 1.00 12.21 129 GLY A C 1
ATOM 707 O O . GLY A 1 99 ? 66.606 26.278 32.444 1.00 11.55 129 GLY A O 1
ATOM 708 N N . PHE A 1 100 ? 68.340 26.166 31.027 1.00 12.64 130 PHE A N 1
ATOM 709 C CA . PHE A 1 100 ? 68.707 24.795 31.364 1.00 12.00 130 PHE A CA 1
ATOM 710 C C . PHE A 1 100 ? 70.215 24.702 31.568 1.00 13.86 130 PHE A C 1
ATOM 711 O O . PHE A 1 100 ? 70.988 25.238 30.769 1.00 13.42 130 PHE A O 1
ATOM 719 N N . SER A 1 101 ? 70.630 23.990 32.614 1.00 12.94 131 SER A N 1
ATOM 720 C CA . SER A 1 101 ? 72.045 23.717 32.829 1.00 15.57 131 SER A CA 1
ATOM 721 C C . SER A 1 101 ? 72.231 22.261 33.244 1.00 17.16 131 SER A C 1
ATOM 722 O O . SER A 1 101 ? 71.380 21.675 33.914 1.00 14.82 131 SER A O 1
ATOM 725 N N . THR A 1 102 ? 73.363 21.672 32.855 1.00 16.03 132 THR A N 1
ATOM 726 C CA . THR A 1 102 ? 73.625 20.308 33.291 1.00 16.33 132 THR A CA 1
ATOM 727 C C . THR A 1 102 ? 74.160 20.246 34.714 1.00 21.55 132 THR A C 1
ATOM 728 O O . THR A 1 102 ? 74.271 19.153 35.278 1.00 25.70 132 THR A O 1
ATOM 732 N N . PHE A 1 103 ? 74.510 21.381 35.305 1.00 22.32 133 PHE A N 1
ATOM 733 C CA . PHE A 1 103 ? 74.987 21.420 36.678 1.00 24.94 133 PHE A CA 1
ATOM 734 C C . PHE A 1 103 ? 73.901 21.965 37.598 1.00 28.14 133 PHE A C 1
ATOM 735 O O . PHE A 1 103 ? 73.119 22.835 37.208 1.00 25.80 133 PHE A O 1
ATOM 743 N N . ASP A 1 104 ? 73.841 21.425 38.813 1.00 31.20 134 ASP A N 1
ATOM 744 C CA . ASP A 1 104 ? 73.035 22.002 39.889 1.00 29.29 134 ASP A CA 1
ATOM 745 C C . ASP A 1 104 ? 73.885 23.042 40.611 1.00 29.61 134 ASP A C 1
ATOM 746 O O . ASP A 1 104 ? 74.710 22.709 41.468 1.00 28.40 134 ASP A O 1
ATOM 751 N N . ALA A 1 105 ? 73.666 24.310 40.263 1.00 28.79 135 ALA A N 1
ATOM 752 C CA . ALA A 1 105 ? 74.480 25.449 40.648 1.00 28.22 135 ALA A CA 1
ATOM 753 C C . ALA A 1 105 ? 73.737 26.281 41.703 1.00 25.56 135 ALA A C 1
ATOM 754 O O . ALA A 1 105 ? 72.945 25.725 42.486 1.00 26.14 135 ALA A O 1
ATOM 756 N N . ALA A 1 106 ? 73.991 27.589 41.736 1.00 21.24 136 ALA A N 1
ATOM 757 C CA . ALA A 1 106 ? 73.435 28.453 42.775 1.00 27.14 136 ALA A CA 1
ATOM 758 C C . ALA A 1 106 ? 72.150 29.158 42.375 1.00 21.83 136 ALA A C 1
ATOM 759 O O . ALA A 1 106 ? 71.609 29.912 43.185 1.00 29.28 136 ALA A O 1
ATOM 761 N N . THR A 1 107 ? 71.665 28.958 41.155 1.00 22.91 137 THR A N 1
ATOM 762 C CA . THR A 1 107 ? 70.495 29.698 40.682 1.00 20.67 137 THR A CA 1
ATOM 763 C C . THR A 1 107 ? 69.298 29.388 41.563 1.00 21.94 137 THR A C 1
ATOM 764 O O . THR A 1 107 ? 68.899 28.228 41.695 1.00 23.14 137 THR A O 1
ATOM 768 N N . ALA A 1 108 ? 68.736 30.417 42.173 1.00 22.97 138 ALA A N 1
ATOM 769 C CA . ALA A 1 108 ? 67.716 30.257 43.191 1.00 21.78 138 ALA A CA 1
ATOM 770 C C . ALA A 1 108 ? 66.344 30.556 42.592 1.00 23.51 138 ALA A C 1
ATOM 771 O O . ALA A 1 108 ? 66.179 30.652 41.374 1.00 22.24 138 ALA A O 1
ATOM 773 N N . ASN A 1 109 ? 65.343 30.708 43.455 1.00 18.29 139 ASN A N 1
ATOM 774 C CA . ASN A 1 109 ? 64.037 31.135 42.993 1.00 19.40 139 ASN A CA 1
ATOM 775 C C . ASN A 1 109 ? 64.020 32.645 42.816 1.00 18.69 139 ASN A C 1
ATOM 776 O O . ASN A 1 109 ? 65.027 33.337 43.014 1.00 17.99 139 ASN A O 1
ATOM 781 N N . VAL A 1 110 ? 62.873 33.168 42.400 1.00 17.98 140 VAL A N 1
ATOM 782 C CA . VAL A 1 110 ? 62.742 34.621 42.272 1.00 17.14 140 VAL A CA 1
ATOM 783 C C . VAL A 1 110 ? 62.851 35.209 43.672 1.00 18.80 140 VAL A C 1
ATOM 784 O O . VAL A 1 110 ? 62.055 34.846 44.552 1.00 18.18 140 VAL A O 1
ATOM 788 N N . PRO A 1 111 ? 63.800 36.106 43.932 1.00 22.42 141 PRO A N 1
ATOM 789 C CA . PRO A 1 111 ? 63.937 36.663 45.278 1.00 23.38 141 PRO A CA 1
ATOM 790 C C . PRO A 1 111 ? 62.861 37.683 45.607 1.00 26.77 141 PRO A C 1
ATOM 791 O O . PRO A 1 111 ? 62.184 38.243 44.738 1.00 23.73 141 PRO A O 1
ATOM 795 N N . SER A 1 112 ? 62.719 37.906 46.913 1.00 28.07 142 SER A N 1
ATOM 796 C CA . SER A 1 112 ? 61.839 38.948 47.439 1.00 32.92 142 SER A CA 1
ATOM 797 C C . SER A 1 112 ? 61.996 40.258 46.665 1.00 29.30 142 SER A C 1
ATOM 798 O O . SER A 1 112 ? 63.110 40.772 46.483 1.00 27.42 142 SER A O 1
ATOM 801 N N . GLY A 1 113 ? 60.862 40.785 46.202 1.00 27.86 143 GLY A N 1
ATOM 802 C CA . GLY A 1 113 ? 60.777 42.107 45.601 1.00 27.26 143 GLY A CA 1
ATOM 803 C C . GLY A 1 113 ? 61.208 42.197 44.155 1.00 24.05 143 GLY A C 1
ATOM 804 O O . GLY A 1 113 ? 61.315 43.310 43.632 1.00 26.60 143 GLY A O 1
ATOM 805 N N . LEU A 1 114 ? 61.483 41.073 43.499 1.00 22.01 144 LEU A N 1
ATOM 806 C CA . LEU A 1 114 ? 61.864 41.043 42.090 1.00 20.66 144 LEU A CA 1
ATOM 807 C C . LEU A 1 114 ? 60.661 40.664 41.237 1.00 23.12 144 LEU A C 1
ATOM 808 O O . LEU A 1 114 ? 59.876 39.794 41.620 1.00 20.67 144 LEU A O 1
ATOM 813 N N . GLU A 1 115 ? 60.531 41.299 40.067 1.00 20.56 145 GLU A N 1
ATOM 814 C CA . GLU A 1 115 ? 59.424 40.963 39.171 1.00 17.97 145 GLU A CA 1
ATOM 815 C C . GLU A 1 115 ? 59.615 39.541 38.653 1.00 19.02 145 GLU A C 1
ATOM 816 O O . GLU A 1 115 ? 60.687 39.215 38.133 1.00 18.61 145 GLU A O 1
ATOM 822 N N . PRO A 1 116 ? 58.631 38.659 38.815 1.00 18.16 146 PRO A N 1
ATOM 823 C CA . PRO A 1 116 ? 58.894 37.231 38.577 1.00 17.08 146 PRO A CA 1
ATOM 824 C C . PRO A 1 116 ? 58.852 36.818 37.115 1.00 17.54 146 PRO A C 1
ATOM 825 O O . PRO A 1 116 ? 59.681 36.013 36.685 1.00 17.61 146 PRO A O 1
ATOM 829 N N . SER A 1 117 ? 57.890 37.342 36.342 1.00 17.31 147 SER A N 1
ATOM 830 C CA . SER A 1 117 ? 57.635 36.793 35.011 1.00 15.51 147 SER A CA 1
ATOM 831 C C . SER A 1 117 ? 58.855 36.896 34.096 1.00 21.01 147 SER A C 1
ATOM 832 O O . SER A 1 117 ? 59.071 36.028 33.246 1.00 20.74 147 SER A O 1
ATOM 835 N N . GLN A 1 118 ? 59.684 37.915 34.233 1.00 18.59 148 GLN A N 1
ATOM 836 C CA . GLN A 1 118 ? 60.870 37.836 33.393 1.00 22.61 148 GLN A CA 1
ATOM 837 C C . GLN A 1 118 ? 62.172 37.883 34.182 1.00 17.49 148 GLN A C 1
ATOM 838 O O . GLN A 1 118 ? 63.235 38.197 33.636 1.00 17.90 148 GLN A O 1
ATOM 844 N N . TYR A 1 119 ? 62.122 37.386 35.419 1.00 16.49 149 TYR A N 1
ATOM 845 C CA . TYR A 1 119 ? 63.353 37.179 36.175 1.00 19.71 149 TYR A CA 1
ATOM 846 C C . TYR A 1 119 ? 64.294 36.232 35.430 1.00 15.82 149 TYR A C 1
ATOM 847 O O . TYR A 1 119 ? 65.489 36.515 35.278 1.00 16.61 149 TYR A O 1
ATOM 856 N N . PHE A 1 120 ? 63.744 35.050 34.910 1.00 15.66 150 PHE A N 1
ATOM 857 C CA . PHE A 1 120 ? 64.468 34.261 33.932 1.00 13.32 150 PHE A CA 1
ATOM 858 C C . PHE A 1 120 ? 63.891 34.504 32.539 1.00 17.06 150 PHE A C 1
ATOM 859 O O . PHE A 1 120 ? 62.713 34.854 32.406 1.00 19.26 150 PHE A O 1
ATOM 867 N N . PRO A 1 121 ? 64.664 34.327 31.451 1.00 18.16 151 PRO A N 1
ATOM 868 C CA . PRO A 1 121 ? 66.055 33.854 31.327 1.00 17.34 151 PRO A CA 1
ATOM 869 C C . PRO A 1 121 ? 67.110 34.876 31.719 1.00 20.56 151 PRO A C 1
ATOM 870 O O . PRO A 1 121 ? 68.282 34.519 31.860 1.00 16.90 151 PRO A O 1
ATOM 874 N N . GLY A 1 122 ? 66.702 36.136 31.886 1.00 18.35 152 GLY A N 1
ATOM 875 C CA . GLY A 1 122 ? 67.685 37.200 32.060 1.00 20.25 152 GLY A CA 1
ATOM 876 C C . GLY A 1 122 ? 68.653 36.952 33.200 1.00 20.50 152 GLY A C 1
ATOM 877 O O . GLY A 1 122 ? 69.862 37.192 33.066 1.00 21.85 152 GLY A O 1
ATOM 878 N N . GLN A 1 123 ? 68.152 36.467 34.336 1.00 17.35 153 GLN A N 1
ATOM 879 C CA . GLN A 1 123 ? 69.027 36.174 35.464 1.00 20.40 153 GLN A CA 1
ATOM 880 C C . GLN A 1 123 ? 69.465 34.716 35.497 1.00 17.59 153 GLN A C 1
ATOM 881 O O . GLN A 1 123 ? 69.980 34.254 36.520 1.00 15.83 153 GLN A O 1
ATOM 887 N N . PHE A 1 124 ? 69.276 33.982 34.392 1.00 14.08 154 PHE A N 1
ATOM 888 C CA . PHE A 1 124 ? 69.807 32.626 34.381 1.00 16.36 154 PHE A CA 1
ATOM 889 C C . PHE A 1 124 ? 71.252 32.674 33.904 1.00 15.38 154 PHE A C 1
ATOM 890 O O . PHE A 1 124 ? 71.538 33.337 32.901 1.00 15.98 154 PHE A O 1
ATOM 898 N N . PRO A 1 125 ? 72.182 32.042 34.608 1.00 15.86 155 PRO A N 1
ATOM 899 C CA . PRO A 1 125 ? 73.596 32.076 34.169 1.00 17.20 155 PRO A CA 1
ATOM 900 C C . PRO A 1 125 ? 73.750 31.501 32.766 1.00 13.89 155 PRO A C 1
ATOM 901 O O . PRO A 1 125 ? 73.222 30.431 32.457 1.00 16.05 155 PRO A O 1
ATOM 905 N N . LYS A 1 126 ? 74.473 32.222 31.910 1.00 16.37 156 LYS A N 1
ATOM 906 C CA . LYS A 1 126 ? 74.668 31.750 30.547 1.00 13.84 156 LYS A CA 1
ATOM 907 C C . LYS A 1 126 ? 75.740 30.664 30.454 1.00 14.95 156 LYS A C 1
ATOM 908 O O . LYS A 1 126 ? 75.834 29.984 29.421 1.00 14.10 156 LYS A O 1
ATOM 914 N N . PHE A 1 127 ? 76.540 30.487 31.502 1.00 15.03 157 PHE A N 1
ATOM 915 C CA . PHE A 1 127 ? 77.487 29.385 31.599 1.00 13.97 157 PHE A CA 1
ATOM 916 C C . PHE A 1 127 ? 77.727 29.102 33.067 1.00 16.50 157 PHE A C 1
ATOM 917 O O . PHE A 1 127 ? 77.440 29.936 33.925 1.00 17.81 157 PHE A O 1
ATOM 925 N N . ASP A 1 128 ? 78.240 27.907 33.351 1.00 13.99 158 ASP A N 1
ATOM 926 C CA . ASP A 1 128 ? 78.545 27.507 34.720 1.00 19.74 158 ASP A CA 1
ATOM 927 C C . ASP A 1 128 ? 79.957 27.955 35.073 1.00 17.76 158 ASP A C 1
ATOM 928 O O . ASP A 1 128 ? 80.935 27.450 34.513 1.00 19.05 158 ASP A O 1
ATOM 949 N N . GLY A 1 131 ? 82.294 25.023 36.787 1.00 23.67 161 GLY A N 1
ATOM 950 C CA . GLY A 1 131 ? 82.806 24.059 35.823 1.00 21.30 161 GLY A CA 1
ATOM 951 C C . GLY A 1 131 ? 83.776 24.679 34.833 1.00 21.96 161 GLY A C 1
ATOM 952 O O . GLY A 1 131 ? 84.814 24.093 34.516 1.00 19.08 161 GLY A O 1
ATOM 953 N N . ALA A 1 132 ? 83.448 25.868 34.319 1.00 19.14 162 ALA A N 1
ATOM 954 C CA . ALA A 1 132 ? 84.318 26.500 33.332 1.00 18.10 162 ALA A CA 1
ATOM 955 C C . ALA A 1 132 ? 85.667 26.866 33.945 1.00 22.87 162 ALA A C 1
ATOM 956 O O . ALA A 1 132 ? 86.713 26.743 33.295 1.00 23.79 162 ALA A O 1
ATOM 958 N N . TYR A 1 133 ? 85.665 27.302 35.201 1.00 23.67 163 TYR A N 1
ATOM 959 C CA . TYR A 1 133 ? 86.914 27.677 35.848 1.00 21.17 163 TYR A CA 1
ATOM 960 C C . TYR A 1 133 ? 87.801 26.462 36.069 1.00 24.03 163 TYR A C 1
ATOM 961 O O . TYR A 1 133 ? 89.012 26.523 35.835 1.00 26.35 163 TYR A O 1
ATOM 970 N N . GLN A 1 134 ? 87.214 25.353 36.526 1.00 22.92 164 GLN A N 1
ATOM 971 C CA . GLN A 1 134 ? 87.986 24.129 36.707 1.00 27.03 164 GLN A CA 1
ATOM 972 C C . GLN A 1 134 ? 88.570 23.645 35.386 1.00 29.66 164 GLN A C 1
ATOM 973 O O . GLN A 1 134 ? 89.648 23.041 35.366 1.00 31.50 164 GLN A O 1
ATOM 975 N N . ALA A 1 135 ? 87.899 23.933 34.274 1.00 23.23 165 ALA A N 1
ATOM 976 C CA . ALA A 1 135 ? 88.353 23.462 32.974 1.00 26.15 165 ALA A CA 1
ATOM 977 C C . ALA A 1 135 ? 89.360 24.396 32.322 1.00 28.35 165 ALA A C 1
ATOM 978 O O . ALA A 1 135 ? 90.176 23.941 31.513 1.00 34.86 165 ALA A O 1
ATOM 980 N N . THR A 1 136 ? 89.332 25.689 32.648 1.00 27.12 166 THR A N 1
ATOM 981 C CA . THR A 1 136 ? 90.240 26.659 32.036 1.00 29.96 166 THR A CA 1
ATOM 982 C C . THR A 1 136 ? 91.221 27.324 32.993 1.00 32.33 166 THR A C 1
ATOM 983 O O . THR A 1 136 ? 92.223 27.874 32.526 1.00 30.21 166 THR A O 1
ATOM 987 N N . TRP A 1 137 ? 90.956 27.326 34.300 1.00 32.30 167 TRP A N 1
ATOM 988 C CA . TRP A 1 137 ? 91.793 28.031 35.278 1.00 36.23 167 TRP A CA 1
ATOM 989 C C . TRP A 1 137 ? 91.924 29.516 34.957 1.00 36.92 167 TRP A C 1
ATOM 990 O O . TRP A 1 137 ? 92.930 30.148 35.283 1.00 37.65 167 TRP A O 1
ATOM 1001 N N . ASN A 1 138 ? 90.907 30.079 34.324 1.00 28.29 168 ASN A N 1
ATOM 1002 C CA . ASN A 1 138 ? 90.889 31.480 33.908 1.00 32.25 168 ASN A CA 1
ATOM 1003 C C . ASN A 1 138 ? 90.217 32.321 34.990 1.00 32.83 168 ASN A C 1
ATOM 1004 O O . ASN A 1 138 ? 88.989 32.405 35.039 1.00 31.37 168 ASN A O 1
ATOM 1009 N N . GLU A 1 139 ? 91.030 32.952 35.842 1.00 31.59 169 GLU A N 1
ATOM 1010 C CA . GLU A 1 139 ? 90.609 33.953 36.825 1.00 38.68 169 GLU A CA 1
ATOM 1011 C C . GLU A 1 139 ? 89.495 34.866 36.346 1.00 30.56 169 GLU A C 1
ATOM 1012 O O . GLU A 1 139 ? 88.583 35.201 37.109 1.00 33.99 169 GLU A O 1
ATOM 1018 N N . ASP A 1 140 ? 89.613 35.339 35.101 1.00 34.42 170 ASP A N 1
ATOM 1019 C CA . ASP A 1 140 ? 88.731 36.391 34.604 1.00 38.10 170 ASP A CA 1
ATOM 1020 C C . ASP A 1 140 ? 87.274 35.960 34.574 1.00 33.20 170 ASP A C 1
ATOM 1021 O O . ASP A 1 140 ? 86.389 36.814 34.489 1.00 30.38 170 ASP A O 1
ATOM 1026 N N . ILE A 1 141 ? 87.009 34.654 34.647 1.00 30.86 171 ILE A N 1
ATOM 1027 C CA . ILE A 1 141 ? 85.641 34.156 34.711 1.00 27.89 171 ILE A CA 1
ATOM 1028 C C . ILE A 1 141 ? 84.869 34.828 35.832 1.00 27.63 171 ILE A C 1
ATOM 1029 O O . ILE A 1 141 ? 83.665 35.089 35.704 1.00 28.16 171 ILE A O 1
ATOM 1034 N N . PHE A 1 142 ? 85.532 35.136 36.939 1.00 26.98 172 PHE A N 1
ATOM 1035 C CA . PHE A 1 142 ? 84.820 35.672 38.089 1.00 30.25 172 PHE A CA 1
ATOM 1036 C C . PHE A 1 142 ? 84.695 37.188 38.062 1.00 32.82 172 PHE A C 1
ATOM 1037 O O . PHE A 1 142 ? 84.084 37.759 38.970 1.00 31.80 172 PHE A O 1
ATOM 1045 N N . SER A 1 143 ? 85.215 37.845 37.028 1.00 30.29 173 SER A N 1
ATOM 1046 C CA . SER A 1 143 ? 85.104 39.291 36.880 1.00 31.99 173 SER A CA 1
ATOM 1047 C C . SER A 1 143 ? 83.944 39.706 35.990 1.00 35.35 173 SER A C 1
ATOM 1048 O O . SER A 1 143 ? 83.778 40.900 35.733 1.00 39.10 173 SER A O 1
ATOM 1051 N N . VAL A 1 144 ? 83.145 38.755 35.513 1.00 30.13 174 VAL A N 1
ATOM 1052 C CA . VAL A 1 144 ? 82.017 39.030 34.636 1.00 27.28 174 VAL A CA 1
ATOM 1053 C C . VAL A 1 144 ? 80.748 38.605 35.358 1.00 29.24 174 VAL A C 1
ATOM 1054 O O . VAL A 1 144 ? 80.765 37.741 36.239 1.00 27.11 174 VAL A O 1
ATOM 1058 N N . ASP A 1 145 ? 79.639 39.229 34.973 1.00 27.45 175 ASP A N 1
ATOM 1059 C CA . ASP A 1 145 ? 78.302 38.788 35.380 1.00 28.15 175 ASP A CA 1
ATOM 1060 C C . ASP A 1 145 ? 77.853 37.681 34.428 1.00 21.31 175 ASP A C 1
ATOM 1061 O O . ASP A 1 145 ? 77.526 37.947 33.266 1.00 24.48 175 ASP A O 1
ATOM 1066 N N . ALA A 1 146 ? 77.818 36.440 34.919 1.00 18.74 176 ALA A N 1
ATOM 1067 C CA . ALA A 1 146 ? 77.480 35.320 34.051 1.00 22.48 176 ALA A CA 1
ATOM 1068 C C . ALA A 1 146 ? 76.058 35.413 33.501 1.00 20.43 176 ALA A C 1
ATOM 1069 O O . ALA A 1 146 ? 75.767 34.822 32.463 1.00 17.73 176 ALA A O 1
ATOM 1071 N N . THR A 1 147 ? 75.171 36.151 34.159 1.00 21.61 177 THR A N 1
ATOM 1072 C CA . THR A 1 147 ? 73.828 36.327 33.614 1.00 22.97 177 THR A CA 1
ATOM 1073 C C . THR A 1 147 ? 73.817 37.272 32.417 1.00 25.58 177 THR A C 1
ATOM 1074 O O . THR A 1 147 ? 72.863 37.260 31.633 1.00 26.28 177 THR A O 1
ATOM 1078 N N . ALA A 1 148 ? 74.869 38.062 32.238 1.00 22.67 178 ALA A N 1
ATOM 1079 C CA . ALA A 1 148 ? 74.850 39.165 31.296 1.00 26.89 178 ALA A CA 1
ATOM 1080 C C . ALA A 1 148 ? 75.808 39.016 30.121 1.00 25.00 178 ALA A C 1
ATOM 1081 O O . ALA A 1 148 ? 75.915 39.947 29.335 1.00 26.68 178 ALA A O 1
ATOM 1083 N N . VAL A 1 149 ? 76.503 37.889 29.964 1.00 25.33 179 VAL A N 1
ATOM 1084 C CA . VAL A 1 149 ? 77.508 37.794 28.907 1.00 25.91 179 VAL A CA 1
ATOM 1085 C C . VAL A 1 149 ? 76.865 37.296 27.622 1.00 27.16 179 VAL A C 1
ATOM 1086 O O . VAL A 1 149 ? 75.918 36.504 27.633 1.00 26.77 179 VAL A O 1
ATOM 1090 N N . SER A 1 150 ? 77.382 37.770 26.497 1.00 25.21 180 SER A N 1
ATOM 1091 C CA . SER A 1 150 ? 76.957 37.290 25.191 1.00 27.95 180 SER A CA 1
ATOM 1092 C C . SER A 1 150 ? 77.791 36.090 24.753 1.00 30.21 180 SER A C 1
ATOM 1093 O O . SER A 1 150 ? 78.816 35.755 25.352 1.00 24.48 180 SER A O 1
ATOM 1096 N N . GLU A 1 151 ? 77.351 35.468 23.654 1.00 29.32 181 GLU A N 1
ATOM 1097 C CA . GLU A 1 151 ? 78.102 34.372 23.048 1.00 31.67 181 GLU A CA 1
ATOM 1098 C C . GLU A 1 151 ? 79.546 34.768 22.735 1.00 33.48 181 GLU A C 1
ATOM 1099 O O . GLU A 1 151 ? 80.476 33.966 22.913 1.00 23.89 181 GLU A O 1
ATOM 1105 N N . GLN A 1 152 ? 79.764 35.988 22.250 1.00 30.51 182 GLN A N 1
ATOM 1106 C CA . GLN A 1 152 ? 81.131 36.321 21.866 1.00 31.02 182 GLN A CA 1
ATOM 1107 C C . GLN A 1 152 ? 81.981 36.658 23.085 1.00 30.41 182 GLN A C 1
ATOM 1108 O O . GLN A 1 152 ? 83.196 36.423 23.072 1.00 25.95 182 GLN A O 1
ATOM 1114 N N . GLN A 1 153 ? 81.373 37.188 24.152 1.00 26.62 183 GLN A N 1
ATOM 1115 C CA . GLN A 1 153 ? 82.127 37.345 25.391 1.00 27.69 183 GLN A CA 1
ATOM 1116 C C . GLN A 1 153 ? 82.522 35.994 25.956 1.00 23.63 183 GLN A C 1
ATOM 1117 O O . GLN A 1 153 ? 83.606 35.848 26.537 1.00 24.19 183 GLN A O 1
ATOM 1131 N N . ASP A 1 155 ? 83.089 33.319 24.220 1.00 20.39 185 ASP A N 1
ATOM 1132 C CA . ASP A 1 155 ? 84.206 32.896 23.372 1.00 23.70 185 ASP A CA 1
ATOM 1133 C C . ASP A 1 155 ? 85.517 33.543 23.817 1.00 22.33 185 ASP A C 1
ATOM 1134 O O . ASP A 1 155 ? 86.545 32.866 23.945 1.00 22.61 185 ASP A O 1
ATOM 1139 N N . GLU A 1 156 ? 85.501 34.858 24.059 1.00 23.12 186 GLU A N 1
ATOM 1140 C CA . GLU A 1 156 ? 86.716 35.554 24.477 1.00 26.30 186 GLU A CA 1
ATOM 1141 C C . GLU A 1 156 ? 87.218 35.040 25.823 1.00 26.73 186 GLU A C 1
ATOM 1142 O O . GLU A 1 156 ? 88.430 34.948 26.052 1.00 26.12 186 GLU A O 1
ATOM 1148 N N . LEU A 1 157 ? 86.303 34.706 26.728 1.00 23.34 187 LEU A N 1
ATOM 1149 C CA . LEU A 1 157 ? 86.695 34.112 28.001 1.00 23.46 187 LEU A CA 1
ATOM 1150 C C . LEU A 1 157 ? 87.203 32.688 27.834 1.00 24.99 187 LEU A C 1
ATOM 1151 O O . LEU A 1 157 ? 87.833 32.157 28.755 1.00 28.50 187 LEU A O 1
ATOM 1156 N N . GLY A 1 158 ? 86.925 32.056 26.694 1.00 21.62 188 GLY A N 1
ATOM 1157 C CA . GLY A 1 158 ? 87.354 30.689 26.464 1.00 23.05 188 GLY A CA 1
ATOM 1158 C C . GLY A 1 158 ? 86.441 29.646 27.064 1.00 24.82 188 GLY A C 1
ATOM 1159 O O . GLY A 1 158 ? 86.888 28.529 27.330 1.00 22.78 188 GLY A O 1
ATOM 1160 N N . ILE A 1 159 ? 85.168 29.969 27.273 1.00 19.12 189 ILE A N 1
ATOM 1161 C CA . ILE A 1 159 ? 84.230 29.044 27.911 1.00 20.43 189 ILE A CA 1
ATOM 1162 C C . ILE A 1 159 ? 83.930 27.861 26.993 1.00 23.36 189 ILE A C 1
ATOM 1163 O O . ILE A 1 159 ? 83.304 28.052 25.938 1.00 21.18 189 ILE A O 1
ATOM 1168 N N . PRO A 1 160 ? 84.296 26.630 27.356 1.00 20.31 190 PRO A N 1
ATOM 1169 C CA . PRO A 1 160 ? 83.902 25.481 26.523 1.00 22.20 190 PRO A CA 1
ATOM 1170 C C . PRO A 1 160 ? 82.382 25.327 26.444 1.00 23.97 190 PRO A C 1
ATOM 1171 O O . PRO A 1 160 ? 81.644 25.627 27.387 1.00 20.20 190 PRO A O 1
ATOM 1175 N N . ASP A 1 161 ? 81.914 24.856 25.285 1.00 24.76 191 ASP A N 1
ATOM 1176 C CA . ASP A 1 161 ? 80.472 24.733 25.065 1.00 23.88 191 ASP A CA 1
ATOM 1177 C C . ASP A 1 161 ? 79.825 23.784 26.063 1.00 23.15 191 ASP A C 1
ATOM 1178 O O . ASP A 1 161 ? 78.637 23.928 26.389 1.00 21.18 191 ASP A O 1
ATOM 1183 N N . GLU A 1 162 ? 80.588 22.822 26.577 1.00 22.32 192 GLU A N 1
ATOM 1184 C CA . GLU A 1 162 ? 80.050 21.902 27.570 1.00 21.83 192 GLU A CA 1
ATOM 1185 C C . GLU A 1 162 ? 79.497 22.634 28.792 1.00 21.63 192 GLU A C 1
ATOM 1186 O O . GLU A 1 162 ? 78.556 22.146 29.427 1.00 22.99 192 GLU A O 1
ATOM 1192 N N . TYR A 1 163 ? 80.014 23.822 29.109 1.00 19.17 193 TYR A N 1
ATOM 1193 C CA . TYR A 1 163 ? 79.589 24.545 30.303 1.00 18.20 193 TYR A CA 1
ATOM 1194 C C . TYR A 1 163 ? 78.590 25.657 30.011 1.00 16.31 193 TYR A C 1
ATOM 1195 O O . TYR A 1 163 ? 78.225 26.414 30.920 1.00 16.58 193 TYR A O 1
ATOM 1204 N N . ARG A 1 164 ? 78.102 25.747 28.793 1.00 14.31 194 ARG A N 1
ATOM 1205 C CA . ARG A 1 164 ? 77.161 26.798 28.453 1.00 14.05 194 ARG A CA 1
ATOM 1206 C C . ARG A 1 164 ? 75.727 26.325 28.644 1.00 17.29 194 ARG A C 1
ATOM 1207 O O . ARG A 1 164 ? 75.401 25.158 28.396 1.00 15.81 194 ARG A O 1
ATOM 1215 N N . SER A 1 165 ? 74.895 27.228 29.146 1.00 12.97 195 SER A N 1
ATOM 1216 C CA . SER A 1 165 ? 73.486 26.947 29.373 1.00 13.52 195 SER A CA 1
ATOM 1217 C C . SER A 1 165 ? 72.718 26.915 28.050 1.00 15.34 195 SER A C 1
ATOM 1218 O O . SER A 1 165 ? 73.157 27.446 27.029 1.00 16.85 195 SER A O 1
ATOM 1221 N N . VAL A 1 166 ? 71.537 26.305 28.101 1.00 14.41 196 VAL A N 1
ATOM 1222 C CA . VAL A 1 166 ? 70.653 26.100 26.959 1.00 18.52 196 VAL A CA 1
ATOM 1223 C C . VAL A 1 166 ? 69.362 26.862 27.237 1.00 14.68 196 VAL A C 1
ATOM 1224 O O . VAL A 1 166 ? 68.869 26.845 28.369 1.00 12.92 196 VAL A O 1
ATOM 1228 N N . PHE A 1 167 ? 68.817 27.537 26.218 1.00 14.23 197 PHE A N 1
ATOM 1229 C CA . PHE A 1 167 ? 67.592 28.315 26.389 1.00 18.31 197 PHE A CA 1
ATOM 1230 C C . PHE A 1 167 ? 66.469 27.897 25.447 1.00 18.41 197 PHE A C 1
ATOM 1231 O O . PHE A 1 167 ? 65.382 28.490 25.493 1.00 19.77 197 PHE A O 1
ATOM 1239 N N . ASP A 1 168 ? 66.690 26.888 24.613 1.00 20.29 198 ASP A N 1
ATOM 1240 C CA . ASP A 1 168 ? 65.683 26.347 23.708 1.00 23.69 198 ASP A CA 1
ATOM 1241 C C . ASP A 1 168 ? 65.455 24.887 24.057 1.00 20.71 198 ASP A C 1
ATOM 1242 O O . ASP A 1 168 ? 66.421 24.120 24.135 1.00 17.53 198 ASP A O 1
ATOM 1244 N N . PHE A 1 169 ? 64.189 24.499 24.273 1.00 20.73 199 PHE A N 1
ATOM 1245 C CA . PHE A 1 169 ? 63.916 23.129 24.703 1.00 16.18 199 PHE A CA 1
ATOM 1246 C C . PHE A 1 169 ? 64.477 22.116 23.720 1.00 19.51 199 PHE A C 1
ATOM 1247 O O . PHE A 1 169 ? 65.068 21.101 24.118 1.00 20.77 199 PHE A O 1
ATOM 1255 N N . ASP A 1 170 ? 64.273 22.356 22.426 1.00 22.35 200 ASP A N 1
ATOM 1256 C CA . ASP A 1 170 ? 64.660 21.388 21.416 1.00 25.06 200 ASP A CA 1
ATOM 1257 C C . ASP A 1 170 ? 66.144 21.105 21.463 1.00 30.34 200 ASP A C 1
ATOM 1258 O O . ASP A 1 170 ? 66.620 20.166 20.817 1.00 33.17 200 ASP A O 1
ATOM 1260 N N . ARG A 1 171 ? 66.877 21.871 22.245 1.00 30.07 201 ARG A N 1
ATOM 1261 C CA . ARG A 1 171 ? 68.308 21.826 22.200 1.00 29.92 201 ARG A CA 1
ATOM 1262 C C . ARG A 1 171 ? 68.855 21.178 23.466 1.00 24.98 201 ARG A C 1
ATOM 1263 O O . ARG A 1 171 ? 70.061 20.916 23.565 1.00 24.85 201 ARG A O 1
ATOM 1271 N N . ILE A 1 172 ? 67.978 20.914 24.434 1.00 21.61 202 ILE A N 1
ATOM 1272 C CA . ILE A 1 172 ? 68.369 20.194 25.635 1.00 20.77 202 ILE A CA 1
ATOM 1273 C C . ILE A 1 172 ? 68.739 18.762 25.291 1.00 22.56 202 ILE A C 1
ATOM 1274 O O . ILE A 1 172 ? 69.722 18.227 25.801 1.00 20.93 202 ILE A O 1
ATOM 1279 N N . GLN A 1 173 ? 67.973 18.122 24.404 1.00 24.47 203 GLN A N 1
ATOM 1280 C CA . GLN A 1 173 ? 68.293 16.735 24.063 1.00 27.32 203 GLN A CA 1
ATOM 1281 C C . GLN A 1 173 ? 69.608 16.626 23.290 1.00 25.65 203 GLN A C 1
ATOM 1282 O O . GLN A 1 173 ? 70.349 15.644 23.461 1.00 25.65 203 GLN A O 1
ATOM 1288 N N . GLU A 1 174 ? 69.943 17.619 22.466 1.00 27.39 204 GLU A N 1
ATOM 1289 C CA . GLU A 1 174 ? 71.269 17.610 21.854 1.00 27.70 204 GLU A CA 1
ATOM 1290 C C . GLU A 1 174 ? 72.354 17.767 22.913 1.00 26.98 204 GLU A C 1
ATOM 1291 O O . GLU A 1 174 ? 73.405 17.120 22.839 1.00 26.46 204 GLU A O 1
ATOM 1297 N N . LYS A 1 175 ? 72.118 18.629 23.904 1.00 23.11 205 LYS A N 1
ATOM 1298 C CA . LYS A 1 175 ? 73.056 18.760 25.013 1.00 24.86 205 LYS A CA 1
ATOM 1299 C C . LYS A 1 175 ? 73.227 17.432 25.741 1.00 28.98 205 LYS A C 1
ATOM 1300 O O . LYS A 1 175 ? 74.331 17.102 26.192 1.00 27.35 205 LYS A O 1
ATOM 1314 N N . ALA A 1 177 ? 72.881 14.362 24.596 1.00 28.87 207 ALA A N 1
ATOM 1315 C CA . ALA A 1 177 ? 72.984 13.217 23.697 1.00 31.73 207 ALA A CA 1
ATOM 1316 C C . ALA A 1 177 ? 74.153 12.314 24.069 1.00 34.68 207 ALA A C 1
ATOM 1317 O O . ALA A 1 177 ? 74.021 11.086 24.057 1.00 38.58 207 ALA A O 1
ATOM 1319 N N . GLN A 1 178 ? 75.304 12.889 24.417 1.00 35.52 208 GLN A N 1
ATOM 1320 C CA . GLN A 1 178 ? 76.454 12.031 24.694 1.00 38.19 208 GLN A CA 1
ATOM 1321 C C . GLN A 1 178 ? 76.276 11.266 26.001 1.00 39.01 208 GLN A C 1
ATOM 1322 O O . GLN A 1 178 ? 76.473 10.039 25.999 1.00 39.29 208 GLN A O 1
ATOM 1328 N N . PRO A 1 179 ? 75.909 11.894 27.130 1.00 36.92 209 PRO A N 1
ATOM 1329 C CA . PRO A 1 179 ? 75.532 11.099 28.313 1.00 39.01 209 PRO A CA 1
ATOM 1330 C C . PRO A 1 179 ? 74.476 10.044 28.023 1.00 39.60 209 PRO A C 1
ATOM 1331 O O . PRO A 1 179 ? 74.564 8.916 28.525 1.00 39.80 209 PRO A O 1
ATOM 1335 N N . ARG A 1 180 ? 73.464 10.396 27.226 1.00 31.99 210 ARG A N 1
ATOM 1336 C CA . ARG A 1 180 ? 72.403 9.445 26.917 1.00 35.35 210 ARG A CA 1
ATOM 1337 C C . ARG A 1 180 ? 72.957 8.200 26.241 1.00 38.19 210 ARG A C 1
ATOM 1338 O O . ARG A 1 180 ? 72.581 7.075 26.588 1.00 36.62 210 ARG A O 1
ATOM 1346 N N . LEU A 1 181 ? 73.861 8.377 25.278 1.00 37.96 211 LEU A N 1
ATOM 1347 C CA . LEU A 1 181 ? 74.388 7.222 24.558 1.00 40.80 211 LEU A CA 1
ATOM 1348 C C . LEU A 1 181 ? 75.282 6.365 25.447 1.00 43.76 211 LEU A C 1
ATOM 1349 O O . LEU A 1 181 ? 75.251 5.134 25.356 1.00 46.00 211 LEU A O 1
ATOM 1354 N N . ALA A 1 182 ? 76.077 6.990 26.319 1.00 41.75 212 ALA A N 1
ATOM 1355 C CA . ALA A 1 182 ? 76.999 6.220 27.148 1.00 48.71 212 ALA A CA 1
ATOM 1356 C C . ALA A 1 182 ? 76.274 5.373 28.186 1.00 49.12 212 ALA A C 1
ATOM 1357 O O . ALA A 1 182 ? 76.827 4.362 28.638 1.00 50.38 212 ALA A O 1
ATOM 1359 N N . GLY A 1 183 ? 75.050 5.750 28.561 1.00 46.53 213 GLY A N 1
ATOM 1360 C CA . GLY A 1 183 ? 74.301 5.029 29.568 1.00 45.68 213 GLY A CA 1
ATOM 1361 C C . GLY A 1 183 ? 74.781 5.221 30.989 1.00 43.41 213 GLY A C 1
ATOM 1362 O O . GLY A 1 183 ? 74.239 4.577 31.896 1.00 39.34 213 GLY A O 1
ATOM 1363 N N . ARG A 1 184 ? 75.782 6.075 31.208 1.00 43.26 214 ARG A N 1
ATOM 1364 C CA . ARG A 1 184 ? 76.304 6.341 32.541 1.00 39.65 214 ARG A CA 1
ATOM 1365 C C . ARG A 1 184 ? 75.352 7.245 33.312 1.00 35.13 214 ARG A C 1
ATOM 1366 O O . ARG A 1 184 ? 74.736 8.149 32.741 1.00 35.34 214 ARG A O 1
ATOM 1368 N N . GLU A 1 185 ? 75.248 7.010 34.619 1.00 31.19 215 GLU A N 1
ATOM 1369 C CA . GLU A 1 185 ? 74.334 7.802 35.433 1.00 29.95 215 GLU A CA 1
ATOM 1370 C C . GLU A 1 185 ? 74.787 9.256 35.463 1.00 27.38 215 GLU A C 1
ATOM 1371 O O . GLU A 1 185 ? 75.960 9.541 35.708 1.00 33.35 215 GLU A O 1
ATOM 1373 N N . VAL A 1 186 ? 73.861 10.181 35.230 1.00 29.47 216 VAL A N 1
ATOM 1374 C CA . VAL A 1 186 ? 74.161 11.610 35.273 1.00 25.50 216 VAL A CA 1
ATOM 1375 C C . VAL A 1 186 ? 73.497 12.228 36.493 1.00 24.71 216 VAL A C 1
ATOM 1376 O O . VAL A 1 186 ? 72.402 11.822 36.900 1.00 22.84 216 VAL A O 1
ATOM 1380 N N . GLU A 1 187 ? 74.185 13.194 37.102 1.00 24.73 217 GLU A N 1
ATOM 1381 C CA . GLU A 1 187 ? 73.623 13.899 38.242 1.00 22.87 217 GLU A CA 1
ATOM 1382 C C . GLU A 1 187 ? 72.401 14.690 37.796 1.00 22.46 217 GLU A C 1
ATOM 1383 O O . GLU A 1 187 ? 72.206 14.916 36.597 1.00 18.43 217 GLU A O 1
ATOM 1389 N N . PRO A 1 188 ? 71.551 15.094 38.741 1.00 19.10 218 PRO A N 1
ATOM 1390 C CA . PRO A 1 188 ? 70.350 15.855 38.372 1.00 17.57 218 PRO A CA 1
ATOM 1391 C C . PRO A 1 188 ? 70.720 17.105 37.597 1.00 18.72 218 PRO A C 1
ATOM 1392 O O . PRO A 1 188 ? 71.602 17.866 38.001 1.00 15.70 218 PRO A O 1
ATOM 1396 N N . THR A 1 189 ? 70.083 17.280 36.445 1.00 15.64 219 THR A N 1
ATOM 1397 C CA . THR A 1 189 ? 70.225 18.526 35.712 1.00 16.20 219 THR A CA 1
ATOM 1398 C C . THR A 1 189 ? 69.165 19.500 36.220 1.00 15.63 219 THR A C 1
ATOM 1399 O O . THR A 1 189 ? 68.279 19.137 36.995 1.00 17.07 219 THR A O 1
ATOM 1403 N N . GLU A 1 190 ? 69.232 20.746 35.776 1.00 13.92 220 GLU A N 1
ATOM 1404 C CA . GLU A 1 190 ? 68.280 21.711 36.307 1.00 18.19 220 GLU A CA 1
ATOM 1405 C C . GLU A 1 190 ? 67.832 22.687 35.233 1.00 15.39 220 GLU A C 1
ATOM 1406 O O . GLU A 1 190 ? 68.661 23.354 34.603 1.00 17.22 220 GLU A O 1
ATOM 1412 N N . ALA A 1 191 ? 66.522 22.749 35.031 1.00 14.14 221 ALA A N 1
ATOM 1413 C CA . ALA A 1 191 ? 65.865 23.759 34.231 1.00 12.68 221 ALA A CA 1
ATOM 1414 C C . ALA A 1 191 ? 65.044 24.629 35.167 1.00 13.58 221 ALA A C 1
ATOM 1415 O O . ALA A 1 191 ? 64.562 24.159 36.198 1.00 15.63 221 ALA A O 1
ATOM 1417 N N . LYS A 1 192 ? 64.922 25.908 34.833 1.00 12.41 222 LYS A N 1
ATOM 1418 C CA . LYS A 1 192 ? 63.892 26.759 35.420 1.00 12.25 222 LYS A CA 1
ATOM 1419 C C . LYS A 1 192 ? 62.756 26.819 34.408 1.00 14.18 222 LYS A C 1
ATOM 1420 O O . LYS A 1 192 ? 62.979 27.176 33.240 1.00 12.77 222 LYS A O 1
ATOM 1426 N N . ILE A 1 193 ? 61.551 26.448 34.848 1.00 11.92 223 ILE A N 1
ATOM 1427 C CA . ILE A 1 193 ? 60.374 26.403 33.992 1.00 12.87 223 ILE A CA 1
ATOM 1428 C C . ILE A 1 193 ? 59.212 27.131 34.665 1.00 11.78 223 ILE A C 1
ATOM 1429 O O . ILE A 1 193 ? 59.141 27.248 35.891 1.00 11.71 223 ILE A O 1
ATOM 1434 N N . CYS A 1 194 ? 58.291 27.616 33.845 1.00 12.04 224 CYS A N 1
ATOM 1435 C CA . CYS A 1 194 ? 57.009 28.134 34.317 1.00 13.03 224 CYS A CA 1
ATOM 1436 C C . CYS A 1 194 ? 55.943 27.166 33.831 1.00 12.96 224 CYS A C 1
ATOM 1437 O O . CYS A 1 194 ? 55.590 27.168 32.649 1.00 14.40 224 CYS A O 1
ATOM 1440 N N . TYR A 1 195 ? 55.436 26.331 34.719 1.00 13.55 225 TYR A N 1
ATOM 1441 C CA . TYR A 1 195 ? 54.417 25.404 34.268 1.00 13.28 225 TYR A CA 1
ATOM 1442 C C . TYR A 1 195 ? 53.031 26.003 34.494 1.00 14.94 225 TYR A C 1
ATOM 1443 O O . TYR A 1 195 ? 52.813 26.776 35.422 1.00 14.01 225 TYR A O 1
ATOM 1452 N N . GLN A 1 196 ? 52.119 25.688 33.587 1.00 15.21 226 GLN A N 1
ATOM 1453 C CA . GLN A 1 196 ? 50.704 25.992 33.755 1.00 19.12 226 GLN A CA 1
ATOM 1454 C C . GLN A 1 196 ? 49.980 24.759 34.258 1.00 15.59 226 GLN A C 1
ATOM 1455 O O . GLN A 1 196 ? 50.497 23.648 34.158 1.00 13.76 226 GLN A O 1
ATOM 1461 N N . PRO A 1 197 ? 48.770 24.904 34.809 1.00 16.81 227 PRO A N 1
ATOM 1462 C CA . PRO A 1 197 ? 48.066 23.705 35.282 1.00 15.95 227 PRO A CA 1
ATOM 1463 C C . PRO A 1 197 ? 47.954 22.615 34.223 1.00 16.26 227 PRO A C 1
ATOM 1464 O O . PRO A 1 197 ? 48.133 21.427 34.543 1.00 15.70 227 PRO A O 1
ATOM 1468 N N . LYS A 1 198 ? 47.683 22.987 32.963 1.00 14.59 228 LYS A N 1
ATOM 1469 C CA . LYS A 1 198 ? 47.553 21.988 31.908 1.00 21.09 228 LYS A CA 1
ATOM 1470 C C . LYS A 1 198 ? 48.868 21.270 31.619 1.00 19.07 228 LYS A C 1
ATOM 1471 O O . LYS A 1 198 ? 48.843 20.193 31.010 1.00 18.43 228 LYS A O 1
ATOM 1477 N N . ASP A 1 199 ? 50.007 21.837 32.032 1.00 14.71 229 ASP A N 1
ATOM 1478 C CA . ASP A 1 199 ? 51.302 21.207 31.793 1.00 14.95 229 ASP A CA 1
ATOM 1479 C C . ASP A 1 199 ? 51.617 20.080 32.773 1.00 15.18 229 ASP A C 1
ATOM 1480 O O . ASP A 1 199 ? 52.576 19.342 32.535 1.00 16.19 229 ASP A O 1
ATOM 1485 N N . VAL A 1 200 ? 50.881 19.959 33.878 1.00 12.98 230 VAL A N 1
ATOM 1486 C CA . VAL A 1 200 ? 51.105 18.896 34.857 1.00 13.06 230 VAL A CA 1
ATOM 1487 C C . VAL A 1 200 ? 50.508 17.613 34.305 1.00 13.71 230 VAL A C 1
ATOM 1488 O O . VAL A 1 200 ? 49.294 17.520 34.107 1.00 14.8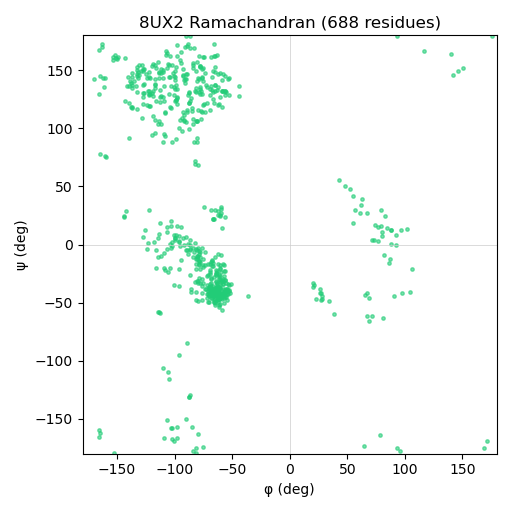5 230 VAL A O 1
ATOM 1492 N N . LEU A 1 201 ? 51.359 16.632 34.028 1.00 11.80 231 LEU A N 1
ATOM 1493 C CA . LEU A 1 201 ? 50.931 15.411 33.352 1.00 11.76 231 LEU A CA 1
ATOM 1494 C C . LEU A 1 201 ? 50.923 14.186 34.246 1.00 14.06 231 LEU A C 1
ATOM 1495 O O . LEU A 1 201 ? 50.235 13.211 33.913 1.00 12.60 231 LEU A O 1
ATOM 1500 N N . GLY A 1 202 ? 51.645 14.207 35.362 1.00 11.04 232 GLY A N 1
ATOM 1501 C CA . GLY A 1 202 ? 51.739 13.013 36.183 1.00 11.05 232 GLY A CA 1
ATOM 1502 C C . GLY A 1 202 ? 52.303 13.343 37.543 1.00 13.07 232 GLY A C 1
ATOM 1503 O O . GLY A 1 202 ? 52.809 14.447 37.778 1.00 11.91 232 GLY A O 1
ATOM 1504 N N . ILE A 1 203 ? 52.178 12.371 38.449 1.00 11.04 233 ILE A N 1
ATOM 1505 C CA . ILE A 1 203 ? 52.708 12.457 39.811 1.00 11.54 233 ILE A CA 1
ATOM 1506 C C . ILE A 1 203 ? 53.858 11.463 39.948 1.00 15.40 233 ILE A C 1
ATOM 1507 O O . ILE A 1 203 ? 53.691 10.271 39.674 1.00 12.80 233 ILE A O 1
ATOM 1512 N N . TYR A 1 204 ? 55.010 11.942 40.409 1.00 12.59 234 TYR A N 1
ATOM 1513 C CA . TYR A 1 204 ? 56.200 11.098 40.537 1.00 12.46 234 TYR A CA 1
ATOM 1514 C C . TYR A 1 204 ? 56.124 10.214 41.775 1.00 12.87 234 TYR A C 1
ATOM 1515 O O . TYR A 1 204 ? 55.814 10.693 42.868 1.00 14.91 234 TYR A O 1
ATOM 1524 N N . VAL A 1 205 ? 56.441 8.926 41.617 1.00 12.20 235 VAL A N 1
ATOM 1525 C CA . VAL A 1 205 ? 56.488 7.985 42.731 1.00 14.07 235 VAL A CA 1
ATOM 1526 C C . VAL A 1 205 ? 57.837 7.265 42.717 1.00 16.61 235 VAL A C 1
ATOM 1527 O O . VAL A 1 205 ? 58.251 6.741 41.681 1.00 16.39 235 VAL A O 1
ATOM 1531 N N . ASP A 1 206 ? 58.513 7.232 43.862 1.00 16.14 236 ASP A N 1
ATOM 1532 C CA . ASP A 1 206 ? 59.685 6.383 44.061 1.00 19.60 236 ASP A CA 1
ATOM 1533 C C . ASP A 1 206 ? 59.179 5.100 44.716 1.00 19.37 236 ASP A C 1
ATOM 1534 O O . ASP A 1 206 ? 58.781 5.111 45.884 1.00 19.85 236 ASP A O 1
ATOM 1539 N N . VAL A 1 207 ? 59.152 3.999 43.959 1.00 19.95 237 VAL A N 1
ATOM 1540 C CA . VAL A 1 207 ? 58.513 2.781 44.465 1.00 24.15 237 VAL A CA 1
ATOM 1541 C C . VAL A 1 207 ? 59.252 2.145 45.636 1.00 28.55 237 VAL A C 1
ATOM 1542 O O . VAL A 1 207 ? 58.686 1.275 46.314 1.00 28.65 237 VAL A O 1
ATOM 1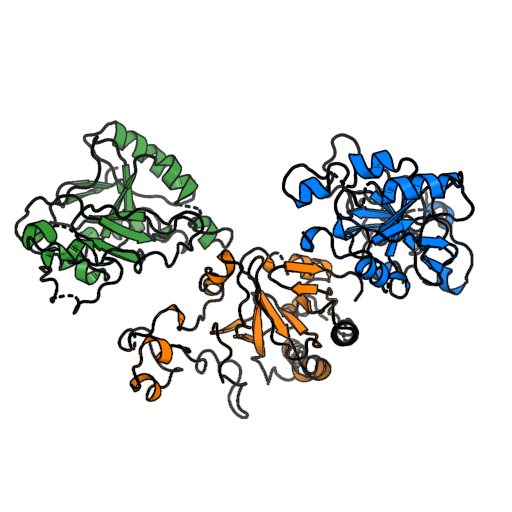546 N N . ASP A 1 208 ? 60.490 2.551 45.903 1.00 23.70 238 ASP A N 1
ATOM 1547 C CA . ASP A 1 208 ? 61.237 2.043 47.050 1.00 26.25 238 ASP A CA 1
ATOM 1548 C C . ASP A 1 208 ? 60.982 2.821 48.335 1.00 28.50 238 ASP A C 1
ATOM 1549 O O . ASP A 1 208 ? 61.478 2.417 49.387 1.00 25.83 238 ASP A O 1
ATOM 1554 N N . SER A 1 209 ? 60.219 3.907 48.287 1.00 24.53 239 SER A N 1
ATOM 1555 C CA . SER A 1 209 ? 60.109 4.834 49.412 1.00 23.72 239 SER A CA 1
ATOM 1556 C C . SER A 1 209 ? 58.689 4.925 49.942 1.00 25.44 239 SER A C 1
ATOM 1557 O O . SER A 1 209 ? 57.821 5.499 49.257 1.00 21.25 239 SER A O 1
ATOM 1560 N N . PRO A 1 210 ? 58.398 4.417 51.149 1.00 27.10 240 PRO A N 1
ATOM 1561 C CA . PRO A 1 210 ? 57.052 4.628 51.719 1.00 24.02 240 PRO A CA 1
ATOM 1562 C C . PRO A 1 210 ? 56.684 6.089 51.865 1.00 23.54 240 PRO A C 1
ATOM 1563 O O . PRO A 1 210 ? 55.515 6.438 51.683 1.00 23.25 240 PRO A O 1
ATOM 1567 N N . ALA A 1 211 ? 57.653 6.964 52.157 1.00 24.98 241 ALA A N 1
ATOM 1568 C CA . ALA A 1 211 ? 57.360 8.390 52.239 1.00 25.65 241 ALA A CA 1
ATOM 1569 C C . ALA A 1 211 ? 56.892 8.919 50.893 1.00 21.10 241 ALA A C 1
ATOM 1570 O O . ALA A 1 211 ? 55.870 9.610 50.808 1.00 21.72 241 ALA A O 1
ATOM 1572 N N . SER A 1 212 ? 57.621 8.581 49.824 1.00 16.46 242 SER A N 1
ATOM 1573 C CA . SER A 1 212 ? 57.239 9.014 48.482 1.00 17.17 242 SER A CA 1
ATOM 1574 C C . SER A 1 212 ? 55.815 8.589 48.136 1.00 17.21 242 SER A C 1
ATOM 1575 O O . SER A 1 212 ? 55.047 9.375 47.578 1.00 14.85 242 SER A O 1
ATOM 1578 N N . GLN A 1 213 ? 55.454 7.330 48.423 1.00 15.63 243 GLN A N 1
ATOM 1579 C CA . GLN A 1 213 ? 54.117 6.865 48.041 1.00 20.04 243 GLN A CA 1
ATOM 1580 C C . GLN A 1 213 ? 53.030 7.538 48.862 1.00 21.01 243 GLN A C 1
ATOM 1581 O O . GLN A 1 213 ? 51.963 7.866 48.332 1.00 19.85 243 GLN A O 1
ATOM 1587 N N . SER A 1 214 ? 53.270 7.752 50.152 1.00 19.14 244 SER A N 1
ATOM 1588 C CA . SER A 1 214 ? 52.257 8.411 50.966 1.00 22.45 244 SER A CA 1
ATOM 1589 C C . SER A 1 214 ? 52.034 9.841 50.500 1.00 21.58 244 SER A C 1
ATOM 1590 O O . SER A 1 214 ? 50.889 10.312 50.430 1.00 17.35 244 SER A O 1
ATOM 1593 N N . LYS A 1 215 ? 53.118 10.546 50.179 1.00 15.11 245 LYS A N 1
ATOM 1594 C CA . LYS A 1 215 ? 53.005 11.916 49.698 1.00 16.02 245 LYS A CA 1
ATOM 1595 C C . LYS A 1 215 ? 52.345 11.955 48.326 1.00 17.00 245 LYS A C 1
ATOM 1596 O O . LYS A 1 215 ? 51.495 12.817 48.058 1.00 15.92 245 LYS A O 1
ATOM 1602 N N . ALA A 1 216 ? 52.684 11.003 47.460 1.00 13.69 246 ALA A N 1
ATOM 1603 C CA . ALA A 1 216 ? 52.093 10.977 46.127 1.00 14.45 246 ALA A CA 1
ATOM 1604 C C . ALA A 1 216 ? 50.580 10.749 46.182 1.00 16.72 246 ALA A C 1
ATOM 1605 O O . ALA A 1 216 ? 49.825 11.367 45.417 1.00 15.46 246 ALA A O 1
ATOM 1607 N N . ARG A 1 217 ? 50.117 9.862 47.075 1.00 15.20 247 ARG A N 1
ATOM 1608 C CA . ARG A 1 217 ? 48.679 9.638 47.210 1.00 18.92 247 ARG A CA 1
ATOM 1609 C C . ARG A 1 217 ? 47.957 10.909 47.645 1.00 19.93 247 ARG A C 1
ATOM 1610 O O . ARG A 1 217 ? 46.838 11.187 47.183 1.00 18.93 247 ARG A O 1
ATOM 1618 N N . GLU A 1 218 ? 48.568 11.698 48.537 1.00 16.37 248 GLU A N 1
ATOM 1619 C CA . GLU A 1 218 ? 47.889 12.914 48.984 1.00 20.04 248 GLU A CA 1
ATOM 1620 C C . GLU A 1 218 ? 47.851 13.951 47.880 1.00 17.94 248 GLU A C 1
ATOM 1621 O O . GLU A 1 218 ? 46.844 14.645 47.699 1.00 17.05 248 GLU A O 1
ATOM 1627 N N . LEU A 1 219 ? 48.962 14.103 47.164 1.00 13.69 249 LEU A N 1
ATOM 1628 C CA . LEU A 1 219 ? 49.032 15.076 46.084 1.00 16.71 249 LEU A CA 1
ATOM 1629 C C . LEU A 1 219 ? 48.077 14.709 44.963 1.00 16.45 249 LEU A C 1
ATOM 1630 O O . LEU A 1 219 ? 47.403 15.578 44.393 1.00 15.12 249 LEU A O 1
ATOM 1635 N N . GLN A 1 220 ? 47.973 13.426 44.655 1.00 15.77 250 GLN A N 1
ATOM 1636 C CA . GLN A 1 220 ? 47.073 13.019 43.588 1.00 17.86 250 GLN A CA 1
ATOM 1637 C C . GLN A 1 220 ? 45.618 13.234 43.989 1.00 18.15 250 GLN A C 1
ATOM 1638 O O . GLN A 1 220 ? 44.787 13.583 43.147 1.00 16.80 250 GLN A O 1
ATOM 1644 N N . GLN A 1 221 ? 45.289 13.025 45.265 1.00 16.73 251 GLN A N 1
ATOM 1645 C CA . GLN A 1 221 ? 43.913 13.239 45.705 1.00 19.55 251 GLN A CA 1
ATOM 1646 C C . GLN A 1 221 ? 43.572 14.723 45.716 1.00 21.35 251 GLN A C 1
ATOM 1647 O O . GLN A 1 221 ? 42.462 15.116 45.339 1.00 21.26 251 GLN A O 1
ATOM 1649 N N . ALA A 1 222 ? 44.518 15.554 46.158 1.00 18.09 252 ALA A N 1
ATOM 1650 C CA . ALA A 1 222 ? 44.329 17.001 46.152 1.00 19.87 252 ALA A CA 1
ATOM 1651 C C . ALA A 1 222 ? 44.102 17.527 44.737 1.00 19.76 252 ALA A C 1
ATOM 1652 O O . ALA A 1 222 ? 43.244 18.386 44.511 1.00 17.94 252 ALA A O 1
ATOM 1662 N N . ARG A 1 224 ? 42.906 15.769 42.188 1.00 16.14 254 ARG A N 1
ATOM 1663 C CA . ARG A 1 224 ? 41.598 15.302 41.713 1.00 17.56 254 ARG A CA 1
ATOM 1664 C C . ARG A 1 224 ? 40.469 16.195 42.186 1.00 20.66 254 ARG A C 1
ATOM 1665 O O . ARG A 1 224 ? 39.491 16.410 41.452 1.00 20.00 254 ARG A O 1
ATOM 1673 N N . GLU A 1 225 ? 40.555 16.683 43.423 1.00 18.94 255 GLU A N 1
ATOM 1674 C CA . GLU A 1 225 ? 39.514 17.557 43.951 1.00 24.98 255 GLU A CA 1
ATOM 1675 C C . GLU A 1 225 ? 39.353 18.826 43.132 1.00 25.73 255 GLU A C 1
ATOM 1676 O O . GLU A 1 225 ? 38.294 19.459 43.190 1.00 26.80 255 GLU A O 1
ATOM 1682 N N . GLN A 1 226 ? 40.369 19.203 42.361 1.00 21.00 256 GLN A N 1
ATOM 1683 C CA . GLN A 1 226 ? 40.306 20.365 41.492 1.00 23.01 256 GLN A CA 1
ATOM 1684 C C . GLN A 1 226 ? 40.014 19.998 40.050 1.00 25.12 256 GLN A C 1
ATOM 1685 O O . GLN A 1 226 ? 40.016 20.883 39.186 1.00 27.78 256 GLN A O 1
ATOM 1691 N N . GLY A 1 227 ? 39.739 18.723 39.772 1.00 20.51 257 GLY A N 1
ATOM 1692 C CA . GLY A 1 227 ? 39.466 18.279 38.417 1.00 19.67 257 GLY A CA 1
ATOM 1693 C C . GLY A 1 227 ? 40.685 17.875 37.617 1.00 23.51 257 GLY A C 1
ATOM 1694 O O . GLY A 1 227 ? 40.578 17.708 36.395 1.00 20.46 257 GLY A O 1
ATOM 1695 N N . PHE A 1 228 ? 41.837 17.716 38.266 1.00 16.51 258 PHE A N 1
ATOM 1696 C CA . PHE A 1 228 ? 43.090 17.313 37.628 1.00 19.58 258 PHE A CA 1
ATOM 1697 C C . PHE A 1 228 ? 43.378 15.882 38.083 1.00 21.38 258 PHE A C 1
ATOM 1698 O O . PHE A 1 228 ? 43.931 15.660 39.160 1.00 20.86 258 PHE A O 1
ATOM 1706 N N . ASP A 1 229 ? 42.970 14.918 37.261 1.00 18.90 259 ASP A N 1
ATOM 1707 C CA . ASP A 1 229 ? 43.145 13.493 37.530 1.00 21.40 259 ASP A CA 1
ATOM 1708 C C . ASP A 1 229 ? 44.435 13.038 36.860 1.00 22.22 259 ASP A C 1
ATOM 1709 O O . ASP A 1 229 ? 44.493 12.949 35.630 1.00 22.19 259 ASP A O 1
ATOM 1714 N N . LEU A 1 230 ? 45.475 12.746 37.668 1.00 18.06 260 LEU A N 1
ATOM 1715 C CA . LEU A 1 230 ? 46.805 12.502 37.107 1.00 19.53 260 LEU A CA 1
ATOM 1716 C C . LEU A 1 230 ? 47.237 11.054 37.315 1.00 17.56 260 LEU A C 1
ATOM 1717 O O . LEU A 1 230 ? 46.951 10.481 38.364 1.00 17.60 260 LEU A O 1
ATOM 1722 N N . PRO A 1 231 ? 47.944 10.457 36.361 1.00 15.72 261 PRO A N 1
ATOM 1723 C CA . PRO A 1 231 ? 48.509 9.119 36.578 1.00 16.48 261 PRO A CA 1
ATOM 1724 C C . PRO A 1 231 ? 49.727 9.176 37.495 1.00 18.32 261 PRO A C 1
ATOM 1725 O O . PRO A 1 231 ? 50.430 10.179 37.551 1.00 17.99 261 PRO A O 1
ATOM 1729 N N . PHE A 1 232 ? 49.966 8.084 38.221 1.00 19.16 262 PHE A N 1
ATOM 1730 C CA . PHE A 1 232 ? 51.218 7.916 38.949 1.00 17.80 262 PHE A CA 1
ATOM 1731 C C . PHE A 1 232 ? 52.300 7.418 38.001 1.00 19.55 262 PHE A C 1
ATOM 1732 O O . PHE A 1 232 ? 52.066 6.495 37.215 1.00 20.62 262 PHE A O 1
ATOM 1740 N N . ILE A 1 233 ? 53.493 8.010 38.081 1.00 15.47 263 ILE A N 1
ATOM 1741 C CA . ILE A 1 233 ? 54.579 7.676 37.163 1.00 13.84 263 ILE A CA 1
ATOM 1742 C C . ILE A 1 233 ? 55.809 7.336 37.985 1.00 15.27 263 ILE A C 1
ATOM 1743 O O . ILE A 1 233 ? 56.306 8.176 38.741 1.00 14.51 263 ILE A O 1
ATOM 1748 N N . ALA A 1 234 ? 56.318 6.120 37.815 1.00 14.31 264 ALA A N 1
ATOM 1749 C CA . ALA A 1 234 ? 57.584 5.717 38.412 1.00 16.49 264 ALA A CA 1
ATOM 1750 C C . ALA A 1 234 ? 58.673 6.010 37.396 1.00 17.90 264 ALA A C 1
ATOM 1751 O O . ALA A 1 234 ? 58.780 5.316 36.384 1.00 23.04 264 ALA A O 1
ATOM 1753 N N . TYR A 1 235 ? 59.462 7.050 37.641 1.00 18.67 265 TYR A N 1
ATOM 1754 C CA . TYR A 1 235 ? 60.617 7.332 36.812 1.00 18.93 265 TYR A CA 1
ATOM 1755 C C . TYR A 1 235 ? 61.875 6.832 37.515 1.00 20.23 265 TYR A C 1
ATOM 1756 O O . TYR A 1 235 ? 62.040 7.030 38.722 1.00 21.01 265 TYR A O 1
ATOM 1765 N N . ARG A 1 236 ? 62.752 6.173 36.761 1.00 20.77 266 ARG A N 1
ATOM 1766 C CA . ARG A 1 236 ? 64.131 6.000 37.200 1.00 24.10 266 ARG A CA 1
ATOM 1767 C C . ARG A 1 236 ? 64.952 5.443 36.053 1.00 25.39 266 ARG A C 1
ATOM 1768 O O . ARG A 1 236 ? 64.466 4.611 35.271 1.00 22.15 266 ARG A O 1
ATOM 1776 N N . GLY A 1 237 ? 66.190 5.919 35.955 1.00 22.23 267 GLY A N 1
ATOM 1777 C CA . GLY A 1 237 ? 67.148 5.293 35.069 1.00 20.98 267 GLY A CA 1
ATOM 1778 C C . GLY A 1 237 ? 66.753 5.331 33.614 1.00 21.93 267 GLY A C 1
ATOM 1779 O O . GLY A 1 237 ? 67.048 4.388 32.873 1.00 23.87 267 GLY A O 1
ATOM 1780 N N . GLY A 1 238 ? 66.084 6.395 33.185 1.00 21.09 268 GLY A N 1
ATOM 1781 C CA . GLY A 1 238 ? 65.720 6.527 31.788 1.00 19.72 268 GLY A CA 1
ATOM 1782 C C . GLY A 1 238 ? 64.509 5.739 31.358 1.00 21.74 268 GLY A C 1
ATOM 1783 O O . GLY A 1 238 ? 64.325 5.524 30.158 1.00 20.37 268 GLY A O 1
ATOM 1784 N N . ALA A 1 239 ? 63.700 5.268 32.307 1.00 18.82 269 ALA A N 1
ATOM 1785 C CA . ALA A 1 239 ? 62.431 4.616 32.036 1.00 21.95 269 ALA A CA 1
ATOM 1786 C C . ALA A 1 239 ? 61.352 5.298 32.858 1.00 21.40 269 ALA A C 1
ATOM 1787 O O . ALA A 1 239 ? 61.573 5.637 34.027 1.00 19.84 269 ALA A O 1
ATOM 1789 N N . ALA A 1 240 ? 60.196 5.532 32.232 1.00 20.16 270 ALA A N 1
ATOM 1790 C CA . ALA A 1 240 ? 59.033 6.116 32.890 1.00 20.88 270 ALA A CA 1
ATOM 1791 C C . ALA A 1 240 ? 57.876 5.137 32.751 1.00 23.16 270 ALA A C 1
ATOM 1792 O O . ALA A 1 240 ? 57.482 4.796 31.630 1.00 23.11 270 ALA A O 1
ATOM 1794 N N . GLN A 1 241 ? 57.358 4.662 33.882 1.00 21.95 271 GLN A N 1
ATOM 1795 C CA . GLN A 1 241 ? 56.374 3.590 33.883 1.00 20.98 271 GLN A CA 1
ATOM 1796 C C . GLN A 1 241 ? 55.200 3.947 34.779 1.00 20.29 271 GLN A C 1
ATOM 1797 O O . GLN A 1 241 ? 55.363 4.552 35.836 1.00 20.90 271 GLN A O 1
ATOM 1803 N N . GLU A 1 242 ? 54.014 3.539 34.353 1.00 21.60 272 GLU A N 1
ATOM 1804 C CA . GLU A 1 242 ? 52.799 3.877 35.065 1.00 19.89 272 GLU A CA 1
ATOM 1805 C C . GLU A 1 242 ? 52.611 2.968 36.277 1.00 20.83 272 GLU A C 1
ATOM 1806 O O . GLU A 1 242 ? 52.896 1.766 36.227 1.00 19.98 272 GLU A O 1
ATOM 1812 N N . LEU A 1 243 ? 52.094 3.549 37.359 1.00 20.33 273 LEU A N 1
ATOM 1813 C CA . LEU A 1 243 ? 51.556 2.819 38.501 1.00 23.05 273 LEU A CA 1
ATOM 1814 C C . LEU A 1 243 ? 50.042 2.994 38.535 1.00 27.45 273 LEU A C 1
ATOM 1815 O O . LEU A 1 243 ? 49.552 4.123 38.544 1.00 27.42 273 LEU A O 1
ATOM 1820 N N . ALA A 1 244 ? 49.308 1.881 38.586 1.00 27.87 274 ALA A N 1
ATOM 1821 C CA . ALA A 1 244 ? 47.850 1.960 38.537 1.00 33.67 274 ALA A CA 1
ATOM 1822 C C . ALA A 1 244 ? 47.290 2.706 39.744 1.00 36.86 274 ALA A C 1
ATOM 1823 O O . ALA A 1 244 ? 46.391 3.546 39.603 1.00 41.86 274 ALA A O 1
ATOM 1825 N N . SER A 1 245 ? 47.815 2.425 40.935 1.00 38.38 275 SER A N 1
ATOM 1826 C CA . SER A 1 245 ? 47.447 3.156 42.142 1.00 41.83 275 SER A CA 1
ATOM 1827 C C . SER A 1 245 ? 48.621 3.107 43.113 1.00 44.75 275 SER A C 1
ATOM 1828 O O . SER A 1 245 ? 49.664 2.509 42.826 1.00 44.43 275 SER A O 1
ATOM 1831 N N . VAL A 1 246 ? 48.431 3.730 44.276 1.00 62.62 276 VAL A N 1
ATOM 1832 C CA . VAL A 1 246 ? 49.494 3.963 45.255 1.00 55.40 276 VAL A CA 1
ATOM 1833 C C . VAL A 1 246 ? 50.591 4.808 44.621 1.00 49.88 276 VAL A C 1
ATOM 1834 O O . VAL A 1 246 ? 51.452 5.347 45.316 1.00 50.07 276 VAL A O 1
ATOM 1836 N N . VAL B 1 7 ? 68.795 32.596 3.344 1.00 40.05 37 VAL B N 1
ATOM 1837 C CA . VAL B 1 7 ? 70.088 32.655 4.041 1.00 46.12 37 VAL B CA 1
ATOM 1838 C C . VAL B 1 7 ? 70.439 34.069 4.575 1.00 41.93 37 VAL B C 1
ATOM 1839 O O . VAL B 1 7 ? 70.714 34.203 5.769 1.00 45.33 37 VAL B O 1
ATOM 1841 N N . PRO B 1 8 ? 70.426 35.120 3.742 1.00 38.08 38 PRO B N 1
ATOM 1842 C CA . PRO B 1 8 ? 70.582 36.471 4.300 1.00 35.25 38 PRO B CA 1
ATOM 1843 C C . PRO B 1 8 ? 69.412 36.851 5.194 1.00 35.59 38 PRO B C 1
ATOM 1844 O O . PRO B 1 8 ? 68.275 36.424 4.984 1.00 33.83 38 PRO B O 1
ATOM 1848 N N . HIS B 1 9 ? 69.711 37.670 6.210 1.00 35.77 39 HIS B N 1
ATOM 1849 C CA . HIS B 1 9 ? 68.722 37.951 7.249 1.00 37.31 39 HIS B CA 1
ATOM 1850 C C . HIS B 1 9 ? 67.503 38.668 6.699 1.00 33.74 39 HIS B C 1
ATOM 1851 O O . HIS B 1 9 ? 66.390 38.471 7.202 1.00 33.88 39 HIS B O 1
ATOM 1853 N N . GLU B 1 10 ? 67.686 39.516 5.684 1.00 33.70 40 GLU B N 1
ATOM 1854 C CA . GLU B 1 10 ? 66.544 40.219 5.115 1.00 36.92 40 GLU B CA 1
ATOM 1855 C C . GLU B 1 10 ? 65.552 39.262 4.472 1.00 36.28 40 GLU B C 1
ATOM 1856 O O . GLU B 1 10 ? 64.379 39.612 4.325 1.00 30.62 40 GLU B O 1
ATOM 1858 N N . ILE B 1 11 ? 65.991 38.065 4.094 1.00 29.77 41 ILE B N 1
ATOM 1859 C CA . ILE B 1 11 ? 65.120 37.145 3.383 1.00 28.91 41 ILE B CA 1
ATOM 1860 C C . ILE B 1 11 ? 64.579 36.109 4.358 1.00 28.23 41 ILE B C 1
ATOM 1861 O O . ILE B 1 11 ? 63.438 35.668 4.229 1.00 27.85 41 ILE B O 1
ATOM 1866 N N . THR B 1 12 ? 65.381 35.711 5.344 1.00 30.02 42 THR B N 1
ATOM 1867 C CA . THR B 1 12 ? 64.879 34.735 6.304 1.00 25.96 42 THR B CA 1
ATOM 1868 C C . THR B 1 12 ? 63.993 35.378 7.350 1.00 27.75 42 THR B C 1
ATOM 1869 O O . THR B 1 12 ? 63.037 34.749 7.813 1.00 28.09 42 THR B O 1
ATOM 1873 N N . GLY B 1 13 ? 64.281 36.619 7.722 1.00 30.57 43 GLY B N 1
ATOM 1874 C CA . GLY B 1 13 ? 63.597 37.199 8.853 1.00 31.91 43 GLY B CA 1
ATOM 1875 C C . GLY B 1 13 ? 64.186 36.678 10.152 1.00 31.03 43 GLY B C 1
ATOM 1876 O O . GLY B 1 13 ? 65.277 36.1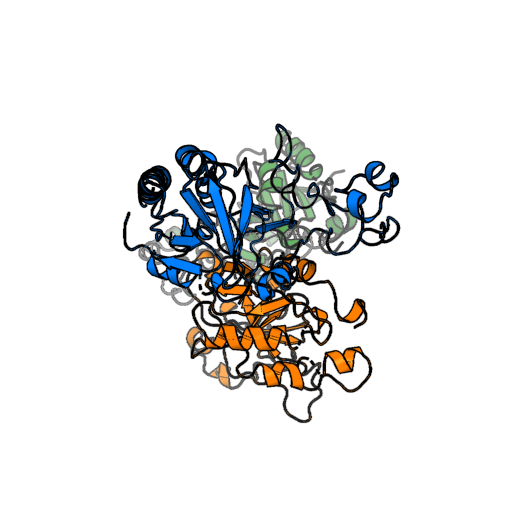02 10.193 1.00 32.87 43 GLY B O 1
ATOM 1877 N N . GLY B 1 14 ? 63.433 36.870 11.224 1.00 30.71 44 GLY B N 1
ATOM 1878 C CA . GLY B 1 14 ? 63.930 36.560 12.544 1.00 29.37 44 GLY B CA 1
ATOM 1879 C C . GLY B 1 14 ? 64.176 35.082 12.778 1.00 29.71 44 GLY B C 1
ATOM 1880 O O . GLY B 1 14 ? 63.864 34.204 11.964 1.00 30.16 44 GLY B O 1
ATOM 1881 N N . ASN B 1 15 ? 64.772 34.809 13.935 1.00 28.55 45 ASN B N 1
ATOM 1882 C CA . ASN B 1 15 ? 64.979 33.444 14.397 1.00 25.28 45 ASN B CA 1
ATOM 1883 C C . ASN B 1 15 ? 63.660 32.854 14.902 1.00 27.92 45 ASN B C 1
ATOM 1884 O O . ASN B 1 15 ? 62.590 33.458 14.774 1.00 22.94 45 ASN B O 1
ATOM 1889 N N . ARG B 1 16 ? 63.736 31.645 15.472 1.00 23.17 46 ARG B N 1
ATOM 1890 C CA . ARG B 1 16 ? 62.538 30.905 15.852 1.00 26.04 46 ARG B CA 1
ATOM 1891 C C . ARG B 1 16 ? 61.725 31.664 16.895 1.00 23.86 46 ARG B C 1
ATOM 1892 O O . ARG B 1 16 ? 60.498 31.792 16.775 1.00 26.09 46 ARG B O 1
ATOM 1900 N N . GLN B 1 17 ? 62.398 32.172 17.930 1.00 23.37 47 GLN B N 1
ATOM 1901 C CA .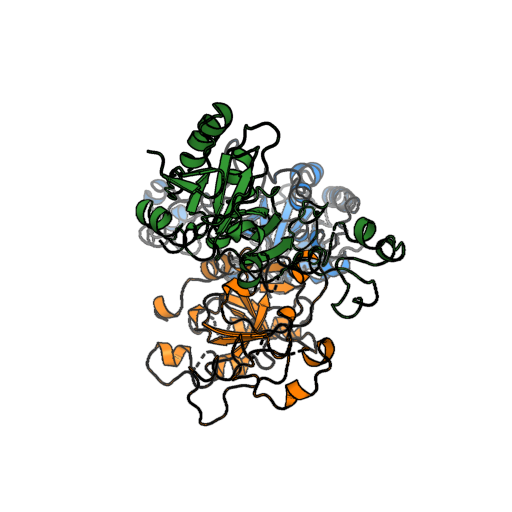 GLN B 1 17 ? 61.699 32.876 19.000 1.00 23.58 47 GLN B CA 1
ATOM 1902 C C . GLN B 1 17 ? 61.055 34.162 18.496 1.00 25.33 47 GLN B C 1
ATOM 1903 O O . GLN B 1 17 ? 59.934 34.502 18.903 1.00 21.59 47 GLN B O 1
ATOM 1905 N N . GLU B 1 18 ? 61.740 34.892 17.608 1.00 21.76 48 GLU B N 1
ATOM 1906 C CA . GLU B 1 18 ? 61.156 36.120 17.073 1.00 24.47 48 GLU B CA 1
ATOM 1907 C C . GLU B 1 18 ? 59.934 35.831 16.210 1.00 23.55 48 GLU B C 1
ATOM 1908 O O . GLU B 1 18 ? 58.976 36.613 16.199 1.00 19.43 48 GLU B O 1
ATOM 1914 N N . LYS B 1 19 ? 59.952 34.723 15.463 1.00 18.99 49 LYS B N 1
ATOM 1915 C CA . LYS B 1 19 ? 58.791 34.380 14.651 1.00 20.04 49 LYS B CA 1
ATOM 1916 C C . LYS B 1 19 ? 57.621 33.986 15.540 1.00 20.21 49 LYS B C 1
ATOM 1917 O O . LYS B 1 19 ? 56.479 34.424 15.318 1.00 16.94 49 LYS B O 1
ATOM 1923 N N . LEU B 1 20 ? 57.903 33.208 16.589 1.00 18.20 50 LEU B N 1
ATOM 1924 C CA . LEU B 1 20 ? 56.878 32.866 17.568 1.00 20.58 50 LEU B CA 1
ATOM 1925 C C . LEU B 1 20 ? 56.301 34.120 18.222 1.00 19.41 50 LEU B C 1
ATOM 1926 O O . LEU B 1 20 ? 55.083 34.258 18.347 1.00 18.59 50 LEU B O 1
ATOM 1931 N N . ALA B 1 21 ? 57.164 35.049 18.645 1.00 19.17 51 ALA B N 1
ATOM 1932 C CA . ALA B 1 21 ? 56.664 36.286 19.250 1.00 19.33 51 ALA B CA 1
ATOM 1933 C C . ALA B 1 21 ? 55.772 37.060 18.284 1.00 19.98 51 ALA B C 1
ATOM 1934 O O . ALA B 1 21 ? 54.706 37.554 18.673 1.00 19.93 51 ALA B O 1
ATOM 1936 N N . GLN B 1 22 ? 56.172 37.154 17.012 1.00 17.80 52 GLN B N 1
ATOM 1937 C CA . GLN B 1 22 ? 55.369 37.897 16.037 1.00 19.32 52 GLN B CA 1
ATOM 1938 C C . GLN B 1 22 ? 54.027 37.222 15.794 1.00 17.82 52 GLN B C 1
ATOM 1939 O O . GLN B 1 22 ? 52.992 37.898 15.673 1.00 16.39 52 GLN B O 1
ATOM 1945 N N . LEU B 1 23 ? 54.036 35.890 15.738 1.00 15.74 53 LEU B N 1
ATOM 1946 C CA . LEU B 1 23 ? 52.827 35.108 15.529 1.00 18.66 53 LEU B CA 1
ATOM 1947 C C . LEU B 1 23 ? 51.808 35.389 16.620 1.00 17.63 53 LEU B C 1
ATOM 1948 O O . LEU B 1 23 ? 50.634 35.652 16.340 1.00 18.45 53 LEU B O 1
ATOM 1961 N N . ARG B 1 25 ? 51.738 37.845 18.807 1.00 20.02 55 ARG B N 1
ATOM 1962 C CA . ARG B 1 25 ? 51.363 39.257 18.740 1.00 20.07 55 ARG B CA 1
ATOM 1963 C C . ARG B 1 25 ? 50.215 39.475 17.757 1.00 20.88 55 ARG B C 1
ATOM 1964 O O . ARG B 1 25 ? 49.217 40.136 18.075 1.00 16.93 55 ARG B O 1
ATOM 1972 N N . GLN B 1 26 ? 50.341 38.917 16.552 1.00 20.24 56 GLN B N 1
ATOM 1973 C CA . GLN B 1 26 ? 49.299 39.077 15.547 1.00 17.02 56 GLN B CA 1
ATOM 1974 C C . GLN B 1 26 ? 48.039 38.303 15.924 1.00 18.66 56 GLN B C 1
ATOM 1975 O O . GLN B 1 26 ? 46.931 38.832 15.799 1.00 17.13 56 GLN B O 1
ATOM 1981 N N . PHE B 1 27 ? 48.190 37.064 16.403 1.00 17.18 57 PHE B N 1
ATOM 1982 C CA . PHE B 1 27 ? 47.024 36.244 16.750 1.00 17.08 57 PHE B CA 1
ATOM 1983 C C . PHE B 1 27 ? 46.139 36.945 17.781 1.00 18.99 57 PHE B C 1
ATOM 1984 O O . PHE B 1 27 ? 44.905 36.925 17.674 1.00 15.08 57 PHE B O 1
ATOM 1992 N N . GLU B 1 28 ? 46.752 37.586 18.776 1.00 20.21 58 GLU B N 1
ATOM 1993 C CA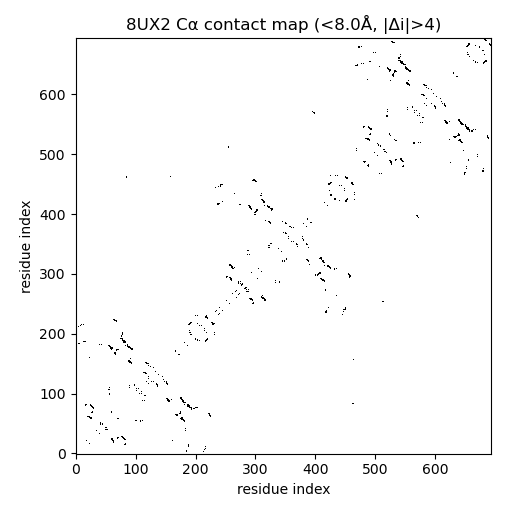 . GLU B 1 28 ? 46.001 38.241 19.833 1.00 21.29 58 GLU B CA 1
ATOM 1994 C C . GLU B 1 28 ? 45.536 39.638 19.460 1.00 22.91 58 GLU B C 1
ATOM 1995 O O . GLU B 1 28 ? 44.804 40.244 20.241 1.00 26.65 58 GLU B O 1
ATOM 2001 N N . SER B 1 29 ? 45.954 40.175 18.313 1.00 21.25 59 SER B N 1
ATOM 2002 C CA . SER B 1 29 ? 45.487 41.491 17.898 1.00 21.58 59 SER B CA 1
ATOM 2003 C C . SER B 1 29 ? 44.568 41.344 16.695 1.00 21.91 59 SER B C 1
ATOM 2004 O O . SER B 1 29 ? 43.425 40.895 16.846 1.00 24.98 59 SER B O 1
ATOM 2007 N N . GLY B 1 30 ? 45.032 41.696 15.511 1.00 20.13 60 GLY B N 1
ATOM 2008 C CA . GLY B 1 30 ? 44.146 41.662 14.368 1.00 17.65 60 GLY B CA 1
ATOM 2009 C C . GLY B 1 30 ? 44.038 40.331 13.649 1.00 18.02 60 GLY B C 1
ATOM 2010 O O . GLY B 1 30 ? 43.298 40.231 12.664 1.00 11.09 60 GLY B O 1
ATOM 2011 N N . GLY B 1 31 ? 44.757 39.299 14.087 1.00 14.33 61 GLY B N 1
ATOM 2012 C CA . GLY B 1 31 ? 44.675 38.001 13.440 1.00 12.55 61 GLY B CA 1
ATOM 2013 C C . GLY B 1 31 ? 45.778 37.801 12.416 1.00 14.15 61 GLY B C 1
ATOM 2014 O O . GLY B 1 31 ? 46.635 38.661 12.191 1.00 13.53 61 GLY B O 1
ATOM 2015 N N . LEU B 1 32 ? 45.721 36.640 11.764 1.00 12.09 62 LEU B N 1
ATOM 2016 C CA . LEU B 1 32 ? 46.682 36.280 10.726 1.00 10.99 62 LEU B CA 1
ATOM 2017 C C . LEU B 1 32 ? 46.142 35.085 9.943 1.00 11.30 62 LEU B C 1
ATOM 2018 O O . LEU B 1 32 ? 44.933 34.830 9.965 1.00 9.32 62 LEU B O 1
ATOM 2023 N N . TYR B 1 33 ? 47.000 34.353 9.243 1.00 10.40 63 TYR B N 1
ATOM 2024 C CA . TYR B 1 33 ? 46.537 33.325 8.323 1.00 10.83 63 TYR B CA 1
ATOM 2025 C C . TYR B 1 33 ? 47.054 31.948 8.721 1.00 11.00 63 TYR B C 1
ATOM 2026 O O . TYR B 1 33 ? 48.111 31.818 9.346 1.00 10.63 63 TYR B O 1
ATOM 2035 N N . LEU B 1 34 ? 46.300 30.920 8.323 1.00 9.37 64 LEU B N 1
ATOM 2036 C CA . LEU B 1 34 ? 46.707 29.528 8.460 1.00 11.15 64 LEU B CA 1
ATOM 2037 C C . LEU B 1 34 ? 46.353 28.821 7.163 1.00 10.56 64 LEU B C 1
ATOM 2038 O O . LEU B 1 34 ? 45.176 28.754 6.791 1.00 10.87 64 LEU B O 1
ATOM 2043 N N . ARG B 1 35 ? 47.359 28.300 6.480 1.00 8.78 65 ARG B N 1
ATOM 2044 C CA . ARG B 1 35 ? 47.181 27.567 5.231 1.00 9.52 65 ARG B CA 1
ATOM 2045 C C . ARG B 1 35 ? 47.453 26.094 5.508 1.00 10.18 65 ARG B C 1
ATOM 2046 O O . ARG B 1 35 ? 48.585 25.720 5.836 1.00 10.10 65 ARG B O 1
ATOM 2054 N N . THR B 1 36 ? 46.422 25.253 5.404 1.00 11.45 66 THR B N 1
ATOM 2055 C CA . THR B 1 36 ? 46.674 23.818 5.473 1.00 8.86 66 THR B CA 1
ATOM 2056 C C . THR B 1 36 ? 47.086 23.330 4.094 1.00 12.10 66 THR B C 1
ATOM 2057 O O . THR B 1 36 ? 46.805 23.972 3.078 1.00 11.18 66 THR B O 1
ATOM 2061 N N . VAL B 1 37 ? 47.804 22.205 4.054 1.00 15.58 67 VAL B N 1
ATOM 2062 C CA . VAL B 1 37 ? 48.263 21.660 2.778 1.00 16.49 67 VAL B CA 1
ATOM 2063 C C . VAL B 1 37 ? 48.016 20.161 2.764 1.00 17.05 67 VAL B C 1
ATOM 2064 O O . VAL B 1 37 ? 48.197 19.484 3.780 1.00 15.47 67 VAL B O 1
ATOM 2068 N N . SER B 1 38 ? 47.592 19.639 1.612 1.00 13.97 68 SER B N 1
ATOM 2069 C CA . SER B 1 38 ? 47.414 18.198 1.522 1.00 20.07 68 SER B CA 1
ATOM 2070 C C . SER B 1 38 ? 48.724 17.481 1.259 1.00 22.57 68 SER B C 1
ATOM 2071 O O . SER B 1 38 ? 48.829 16.286 1.551 1.00 19.19 68 SER B O 1
ATOM 2074 N N . ASP B 1 39 ? 49.726 18.191 0.729 1.00 16.60 69 ASP B N 1
ATOM 2075 C CA . ASP B 1 39 ? 50.990 17.591 0.293 1.00 17.77 69 ASP B CA 1
ATOM 2076 C C . ASP B 1 39 ? 52.069 18.571 0.738 1.00 15.68 69 ASP B C 1
ATOM 2077 O O . ASP B 1 39 ? 52.365 19.533 0.030 1.00 12.66 69 ASP B O 1
ATOM 2082 N N . HIS B 1 40 ? 52.605 18.367 1.938 1.00 13.83 70 HIS B N 1
ATOM 2083 C CA . HIS B 1 40 ? 53.569 19.348 2.431 1.00 14.72 70 HIS B CA 1
ATOM 2084 C C . HIS B 1 40 ? 54.863 19.289 1.636 1.00 15.80 70 HIS B C 1
ATOM 2085 O O . HIS B 1 40 ? 55.600 20.281 1.587 1.00 15.28 70 HIS B O 1
ATOM 2092 N N . ARG B 1 41 ? 55.175 18.136 1.021 1.00 13.91 71 ARG B N 1
ATOM 2093 C CA . ARG B 1 41 ? 56.387 18.075 0.203 1.00 16.77 71 ARG B CA 1
ATOM 2094 C C . ARG B 1 41 ? 56.239 18.909 -1.055 1.00 17.73 71 ARG B C 1
ATOM 2095 O O . ARG B 1 41 ? 57.209 19.524 -1.514 1.00 16.55 71 ARG B O 1
ATOM 2103 N N . ASP B 1 42 ? 55.040 18.929 -1.634 1.00 15.01 72 ASP B N 1
ATOM 2104 C CA . ASP B 1 42 ? 54.784 19.829 -2.753 1.00 18.01 72 ASP B CA 1
ATOM 2105 C C . ASP B 1 42 ? 54.799 21.291 -2.311 1.00 15.76 72 ASP B C 1
ATOM 2106 O O . ASP B 1 42 ? 55.380 22.143 -2.994 1.00 17.07 72 ASP B O 1
ATOM 2111 N N . GLU B 1 43 ? 54.135 21.625 -1.195 1.00 13.49 73 GLU B N 1
ATOM 2112 C CA . GLU B 1 43 ? 54.151 23.031 -0.782 1.00 13.62 73 GLU B CA 1
ATOM 2113 C C . GLU B 1 43 ? 55.583 23.514 -0.607 1.00 15.19 73 GLU B C 1
ATOM 2114 O O . GLU B 1 43 ? 55.952 24.597 -1.074 1.00 12.81 73 GLU B O 1
ATOM 2120 N N . PHE B 1 44 ? 56.404 22.716 0.068 1.00 13.81 74 PHE B N 1
ATOM 2121 C CA . PHE B 1 44 ? 57.797 23.103 0.257 1.00 14.78 74 PHE B CA 1
ATOM 2122 C C . PHE B 1 44 ? 58.521 23.230 -1.074 1.00 15.40 74 PHE B C 1
ATOM 2123 O O . PHE B 1 44 ? 59.167 24.250 -1.355 1.00 15.65 74 PHE B O 1
ATOM 2131 N N . GLU B 1 45 ? 58.462 22.182 -1.892 1.00 14.81 75 GLU B N 1
ATOM 2132 C CA . GLU B 1 45 ? 59.287 22.163 -3.090 1.00 17.63 75 GLU B CA 1
ATOM 2133 C C . GLU B 1 45 ? 58.754 23.071 -4.181 1.00 18.64 75 GLU B C 1
ATOM 2134 O O . GLU B 1 45 ? 59.549 23.627 -4.941 1.00 16.79 75 GLU B O 1
ATOM 2140 N N . ASN B 1 46 ? 57.431 23.228 -4.293 1.00 15.09 76 ASN B N 1
ATOM 2141 C CA . ASN B 1 46 ? 56.865 23.899 -5.454 1.00 15.33 76 ASN B CA 1
ATOM 2142 C C . ASN B 1 46 ? 56.136 25.196 -5.145 1.00 16.24 76 ASN B C 1
ATOM 2143 O O . ASN B 1 46 ? 55.720 25.885 -6.085 1.00 14.03 76 ASN B O 1
ATOM 2148 N N . THR B 1 47 ? 55.983 25.567 -3.875 1.00 17.04 77 THR B N 1
ATOM 2149 C CA . THR B 1 47 ? 55.547 26.915 -3.522 1.00 12.91 77 THR B CA 1
ATOM 2150 C C . THR B 1 47 ? 56.640 27.674 -2.785 1.00 16.05 77 THR B C 1
ATOM 2151 O O . THR B 1 47 ? 57.095 28.728 -3.257 1.00 16.26 77 THR B O 1
ATOM 2155 N N . PHE B 1 48 ? 57.099 27.140 -1.653 1.00 12.87 78 PHE B N 1
ATOM 2156 C CA . PHE B 1 48 ? 58.044 27.870 -0.815 1.00 14.08 78 PHE B CA 1
ATOM 2157 C C . PHE B 1 48 ? 59.378 28.050 -1.521 1.00 16.97 78 PHE B C 1
ATOM 2158 O O . PHE B 1 48 ? 59.913 29.160 -1.568 1.00 14.63 78 PHE B O 1
ATOM 2174 N N . PRO B 1 50 ? 60.369 28.014 -4.780 1.00 16.16 80 PRO B N 1
ATOM 2175 C CA . PRO B 1 50 ? 60.378 29.022 -5.858 1.00 16.59 80 PRO B CA 1
ATOM 2176 C C . PRO B 1 50 ? 60.294 30.453 -5.343 1.00 16.75 80 PRO B C 1
ATOM 2177 O O . PRO B 1 50 ? 60.868 31.355 -5.967 1.00 18.11 80 PRO B O 1
ATOM 2181 N N . LYS B 1 51 ? 59.590 30.686 -4.229 1.00 16.04 81 LYS B N 1
ATOM 2182 C CA . LYS B 1 51 ? 59.530 32.028 -3.656 1.00 16.88 81 LYS B CA 1
ATOM 2183 C C . LYS B 1 51 ? 60.875 32.422 -3.071 1.00 20.02 81 LYS B C 1
ATOM 2184 O O . LYS B 1 51 ? 61.317 33.569 -3.220 1.00 19.87 81 LYS B O 1
ATOM 2190 N N . LEU B 1 52 ? 61.529 31.487 -2.379 1.00 15.84 82 LEU B N 1
ATOM 2191 C CA . LEU B 1 52 ? 62.884 31.746 -1.907 1.00 17.26 82 LEU B CA 1
ATOM 2192 C C . LEU B 1 52 ? 63.815 31.990 -3.083 1.00 21.82 82 LEU B C 1
ATOM 2193 O O . LEU B 1 52 ? 64.625 32.930 -3.075 1.00 21.72 82 LEU B O 1
ATOM 2198 N N . ASP B 1 53 ? 63.705 31.154 -4.117 1.00 22.01 83 ASP B N 1
ATOM 2199 C CA . ASP B 1 53 ? 64.597 31.275 -5.267 1.00 27.05 83 ASP B CA 1
ATOM 2200 C C . ASP B 1 53 ? 64.405 32.637 -5.931 1.00 26.40 83 ASP B C 1
ATOM 2201 O O . ASP B 1 53 ? 65.373 33.279 -6.362 1.00 27.06 83 ASP B O 1
ATOM 2206 N N . ALA B 1 54 ? 63.156 33.113 -5.975 1.00 24.15 84 ALA B N 1
ATOM 2207 C CA . ALA B 1 54 ? 62.856 34.413 -6.567 1.00 24.66 84 ALA B CA 1
ATOM 2208 C C . ALA B 1 54 ? 63.377 35.560 -5.708 1.00 25.11 84 ALA B C 1
ATOM 2209 O O . ALA B 1 54 ? 63.846 36.572 -6.243 1.00 26.57 84 ALA B O 1
ATOM 2211 N N . CYS B 1 55 ? 63.291 35.434 -4.379 1.00 19.12 85 CYS B N 1
ATOM 2212 C CA . CYS B 1 55 ? 63.908 36.429 -3.499 1.00 26.95 85 CYS B CA 1
ATOM 2213 C C . CYS B 1 55 ? 65.405 36.563 -3.753 1.00 29.23 85 CYS B C 1
ATOM 2214 O O . CYS B 1 55 ? 65.971 37.644 -3.547 1.00 29.30 85 CYS B O 1
ATOM 2217 N N . LEU B 1 56 ? 66.060 35.472 -4.157 1.00 26.98 86 LEU B N 1
ATOM 2218 C CA . LEU B 1 56 ? 67.500 35.402 -4.364 1.00 27.51 86 LEU B CA 1
ATOM 2219 C C . LEU B 1 56 ? 67.907 35.625 -5.813 1.00 33.00 86 LEU B C 1
ATOM 2220 O O . LEU B 1 56 ? 69.078 35.424 -6.153 1.00 32.89 86 LEU B O 1
ATOM 2225 N N . GLY B 1 57 ? 66.974 35.996 -6.683 1.00 30.50 87 GLY B N 1
ATOM 2226 C CA . GLY B 1 57 ? 67.328 36.396 -8.029 1.00 37.34 87 GLY B CA 1
ATOM 2227 C C . GLY B 1 57 ? 67.315 35.314 -9.090 1.00 36.88 87 GLY B C 1
ATOM 2228 O O . GLY B 1 57 ? 67.599 35.624 -10.251 1.00 44.36 87 GLY B O 1
ATOM 2229 N N . HIS B 1 58 ? 67.001 34.065 -8.751 1.00 37.51 88 HIS B N 1
ATOM 2230 C CA . HIS B 1 58 ? 66.863 33.008 -9.750 1.00 43.02 88 HIS B CA 1
ATOM 2231 C C . HIS B 1 58 ? 65.405 32.572 -9.818 1.00 45.00 88 HIS B C 1
ATOM 2232 O O . HIS B 1 58 ? 64.770 32.356 -8.785 1.00 39.45 88 HIS B O 1
ATOM 2239 N N . GLY B 1 59 ? 64.872 32.456 -11.027 1.00 51.59 89 GLY B N 1
ATOM 2240 C CA . GLY B 1 59 ? 63.513 31.979 -11.200 1.00 43.48 89 GLY B CA 1
ATOM 2241 C C . GLY B 1 59 ? 62.476 32.913 -10.591 1.00 42.08 89 GLY B C 1
ATOM 2242 O O . GLY B 1 59 ? 62.768 34.005 -10.105 1.00 36.33 89 GLY B O 1
ATOM 2243 N N . CYS B 1 60 ? 61.229 32.452 -10.607 1.00 36.99 90 CYS B N 1
ATOM 2244 C CA . CYS B 1 60 ? 60.144 33.323 -10.201 1.00 34.43 90 CYS B CA 1
ATOM 2245 C C . CYS B 1 60 ? 59.081 32.542 -9.446 1.00 32.94 90 CYS B C 1
ATOM 2246 O O . CYS B 1 60 ? 58.983 31.314 -9.520 1.00 25.40 90 CYS B O 1
ATOM 2249 N N . ASP B 1 61 ? 58.293 33.302 -8.704 1.00 26.95 91 ASP B N 1
ATOM 2250 C CA . ASP B 1 61 ? 57.167 32.802 -7.928 1.00 24.06 91 ASP B CA 1
ATOM 2251 C C . ASP B 1 61 ? 56.016 32.626 -8.913 1.00 22.42 91 ASP B C 1
ATOM 2252 O O . ASP B 1 61 ? 55.254 33.550 -9.176 1.00 21.88 91 ASP B O 1
ATOM 2257 N N . GLU B 1 62 ? 55.908 31.423 -9.484 1.00 25.45 92 GLU B N 1
ATOM 2258 C CA . GLU B 1 62 ? 54.925 31.162 -10.538 1.00 25.96 92 GLU B CA 1
ATOM 2259 C C . GLU B 1 62 ? 53.517 31.008 -9.965 1.00 21.81 92 GLU B C 1
ATOM 2260 O O . GLU B 1 62 ? 52.537 31.491 -10.549 1.00 21.41 92 GLU B O 1
ATOM 2266 N N . ARG B 1 63 ? 53.389 30.300 -8.842 1.00 17.47 93 ARG B N 1
ATOM 2267 C CA . ARG B 1 63 ? 52.071 30.081 -8.257 1.00 17.24 93 ARG B CA 1
ATOM 2268 C C . ARG B 1 63 ? 51.537 31.363 -7.631 1.00 18.11 93 ARG B C 1
ATOM 2269 O O . ARG B 1 63 ? 50.372 31.722 -7.831 1.00 15.36 93 ARG B O 1
ATOM 2277 N N . TYR B 1 64 ? 52.386 32.050 -6.865 1.00 14.08 94 TYR B N 1
ATOM 2278 C CA . TYR B 1 64 ? 52.155 33.387 -6.318 1.00 15.26 94 TYR B CA 1
ATOM 2279 C C . TYR B 1 64 ? 51.046 33.447 -5.269 1.00 12.62 94 TYR B C 1
ATOM 2280 O O . TYR B 1 64 ? 51.330 33.790 -4.118 1.00 12.50 94 TYR B O 1
ATOM 2289 N N . TRP B 1 65 ? 49.802 33.110 -5.634 1.00 12.57 95 TRP B N 1
ATOM 2290 C CA . TRP B 1 65 ? 48.652 33.192 -4.730 1.00 13.65 95 TRP B CA 1
ATOM 2291 C C . TRP B 1 65 ? 48.302 31.824 -4.146 1.00 11.22 95 TRP B C 1
ATOM 2292 O O . TRP B 1 65 ? 48.188 30.848 -4.889 1.00 14.88 95 TRP B O 1
ATOM 2303 N N . SER B 1 66 ? 48.072 31.768 -2.829 1.00 8.96 96 SER B N 1
ATOM 2304 C CA . SER B 1 66 ? 47.719 30.534 -2.130 1.00 10.00 96 SER B CA 1
ATOM 2305 C C . SER B 1 66 ? 46.464 30.770 -1.288 1.00 10.91 96 SER B C 1
ATOM 2306 O O . SER B 1 66 ? 46.233 31.879 -0.802 1.00 12.69 96 SER B O 1
ATOM 2309 N N . SER B 1 67 ? 45.662 29.722 -1.105 1.00 12.24 97 SER B N 1
ATOM 2310 C CA . SER B 1 67 ? 44.497 29.790 -0.222 1.00 11.44 97 SER B CA 1
ATOM 2311 C C . SER B 1 67 ? 44.909 29.653 1.242 1.00 12.67 97 SER B C 1
ATOM 2312 O O . SER B 1 67 ? 45.804 28.873 1.581 1.00 10.53 97 SER B O 1
ATOM 2315 N N . ALA B 1 68 ? 44.236 30.402 2.115 1.00 10.50 98 ALA B N 1
ATOM 2316 C CA . ALA B 1 68 ? 44.464 30.297 3.553 1.00 9.33 98 ALA B CA 1
ATOM 2317 C C . ALA B 1 68 ? 43.203 30.724 4.286 1.00 12.04 98 ALA B C 1
ATOM 2318 O O . ALA B 1 68 ? 42.379 31.456 3.745 1.00 14.68 98 ALA B O 1
ATOM 2320 N N . THR B 1 69 ? 43.081 30.281 5.536 1.00 12.70 99 THR B N 1
ATOM 2321 C CA . THR B 1 69 ? 41.988 30.658 6.420 1.00 12.01 99 THR B CA 1
ATOM 2322 C C . THR B 1 69 ? 42.475 31.721 7.400 1.00 13.79 99 THR B C 1
ATOM 2323 O O . THR B 1 69 ? 43.656 31.760 7.759 1.00 11.81 99 THR B O 1
ATOM 2327 N N . PHE B 1 70 ? 41.569 32.616 7.787 1.00 10.02 100 PHE B N 1
ATOM 2328 C CA . PHE B 1 70 ? 41.868 33.656 8.759 1.00 10.95 100 PHE B CA 1
ATOM 2329 C C . PHE B 1 70 ? 41.749 33.063 10.153 1.00 12.98 100 PHE B C 1
ATOM 2330 O O . PHE B 1 70 ? 40.763 32.377 10.456 1.00 11.01 100 PHE B O 1
ATOM 2338 N N . ILE B 1 71 ? 42.746 33.308 11.004 1.00 10.53 101 ILE B N 1
ATOM 2339 C CA . ILE B 1 71 ? 42.658 32.860 12.389 1.00 11.39 101 ILE B CA 1
ATOM 2340 C C . ILE B 1 71 ? 42.928 34.042 13.308 1.00 12.05 101 ILE B C 1
ATOM 2341 O O . ILE B 1 71 ? 43.647 34.976 12.951 1.00 11.66 101 ILE B O 1
ATOM 2346 N N . GLN B 1 72 ? 42.332 33.997 14.499 1.00 11.32 102 GLN B N 1
ATOM 2347 C CA . GLN B 1 72 ? 42.401 35.089 15.459 1.00 12.74 102 GLN B CA 1
ATOM 2348 C C . GLN B 1 72 ? 42.016 34.548 16.827 1.00 13.50 102 GLN B C 1
ATOM 2349 O O . GLN B 1 72 ? 41.141 33.692 16.917 1.00 13.73 102 GLN B O 1
ATOM 2355 N N . GLN B 1 73 ? 42.665 35.040 17.883 1.00 13.20 103 GLN B N 1
ATOM 2356 C CA . GLN B 1 73 ? 42.285 34.625 19.231 1.00 16.65 103 GLN B CA 1
ATOM 2357 C C . GLN B 1 73 ? 40.803 34.895 19.484 1.00 17.61 103 GLN B C 1
ATOM 2358 O O . GLN B 1 73 ? 40.299 35.984 19.182 1.00 16.14 103 GLN B O 1
ATOM 2364 N N . GLY B 1 74 ? 40.093 33.885 20.016 1.00 15.70 104 GLY B N 1
ATOM 2365 C CA . GLY B 1 74 ? 38.684 34.033 20.321 1.00 19.06 104 GLY B CA 1
ATOM 2366 C C . GLY B 1 74 ? 37.735 33.718 19.181 1.00 18.97 104 GLY B C 1
ATOM 2367 O O . GLY B 1 74 ? 36.525 33.578 19.423 1.00 15.96 104 GLY B O 1
ATOM 2368 N N . LEU B 1 75 ? 38.235 33.584 17.956 1.00 14.28 105 LEU B N 1
ATOM 2369 C CA . LEU B 1 75 ? 37.412 33.197 16.814 1.00 18.52 105 LEU B CA 1
ATOM 2370 C C . LEU B 1 75 ? 37.449 31.676 16.676 1.00 16.86 105 LEU B C 1
ATOM 2371 O O . LEU B 1 75 ? 38.487 31.107 16.320 1.00 15.31 105 LEU B O 1
ATOM 2376 N N . ASN B 1 76 ? 36.313 31.021 16.934 1.00 14.43 106 ASN B N 1
ATOM 2377 C CA . ASN B 1 76 ? 36.222 29.556 16.911 1.00 18.74 106 ASN B CA 1
ATOM 2378 C C . ASN B 1 76 ? 36.113 29.076 15.461 1.00 17.58 106 ASN B C 1
ATOM 2379 O O . ASN B 1 76 ? 35.080 28.604 14.988 1.00 23.31 106 ASN B O 1
ATOM 2384 N N . GLY B 1 77 ? 37.213 29.248 14.725 1.00 18.34 107 GLY B N 1
ATOM 2385 C CA . GLY B 1 77 ? 37.236 28.958 13.304 1.00 18.20 107 GLY B CA 1
ATOM 2386 C C . GLY B 1 77 ? 37.829 27.585 13.019 1.00 17.47 107 GLY B C 1
ATOM 2387 O O . GLY B 1 77 ? 38.871 27.223 13.564 1.00 18.91 107 GLY B O 1
ATOM 2388 N N . LYS B 1 78 ? 37.148 26.835 12.161 1.00 17.56 108 LYS B N 1
ATOM 2389 C CA . LYS B 1 78 ? 37.734 25.597 11.660 1.00 17.30 108 LYS B CA 1
ATOM 2390 C C . LYS B 1 78 ? 38.723 25.875 10.534 1.00 17.50 108 LYS B C 1
ATOM 2391 O O . LYS B 1 78 ? 38.664 26.899 9.856 1.00 17.08 108 LYS B O 1
ATOM 2397 N N . VAL B 1 79 ? 39.637 24.935 10.328 1.00 18.05 109 VAL B N 1
ATOM 2398 C CA . VAL B 1 79 ? 40.544 24.999 9.191 1.00 16.15 109 VAL B CA 1
ATOM 2399 C C . VAL B 1 79 ? 40.115 23.932 8.201 1.00 17.37 109 VAL B C 1
ATOM 2400 O O . VAL B 1 79 ? 39.344 23.016 8.520 1.00 17.07 109 VAL B O 1
ATOM 2404 N N . HIS B 1 80 ? 40.597 24.071 6.978 1.00 13.22 110 HIS B N 1
ATOM 2405 C CA . HIS B 1 80 ? 40.282 23.117 5.924 1.00 15.48 110 HIS B CA 1
ATOM 2406 C C . HIS B 1 80 ? 41.129 21.868 6.133 1.00 16.44 110 HIS B C 1
ATOM 2407 O O . HIS B 1 80 ? 42.340 21.899 5.908 1.00 14.54 110 HIS B O 1
ATOM 2414 N N . ASP B 1 81 ? 40.507 20.766 6.556 1.00 18.26 111 ASP B N 1
ATOM 2415 C CA . ASP B 1 81 ? 41.287 19.549 6.787 1.00 18.49 111 ASP B CA 1
ATOM 2416 C C . ASP B 1 81 ? 40.260 18.430 6.879 1.00 20.87 111 ASP B C 1
ATOM 2417 O O . ASP B 1 81 ? 39.903 17.993 7.974 1.00 19.71 111 ASP B O 1
ATOM 2422 N N . PRO B 1 82 ? 39.738 17.979 5.745 1.00 21.98 112 PRO B N 1
ATOM 2423 C CA . PRO B 1 82 ? 38.558 17.092 5.784 1.00 28.57 112 PRO B CA 1
ATOM 2424 C C . PRO B 1 82 ? 38.793 15.753 6.462 1.00 28.49 112 PRO B C 1
ATOM 2425 O O . PRO B 1 82 ? 37.841 15.158 6.983 1.00 29.07 112 PRO B O 1
ATOM 2429 N N . HIS B 1 83 ? 40.023 15.250 6.485 1.00 25.94 113 HIS B N 1
ATOM 2430 C CA . HIS B 1 83 ? 40.313 13.997 7.170 1.00 26.23 113 HIS B CA 1
ATOM 2431 C C . HIS B 1 83 ? 41.070 14.217 8.469 1.00 27.08 113 HIS B C 1
ATOM 2432 O O . HIS B 1 83 ? 41.535 13.244 9.080 1.00 29.02 113 HIS B O 1
ATOM 2439 N N . ALA B 1 84 ? 41.173 15.474 8.914 1.00 21.34 114 ALA B N 1
ATOM 2440 C CA . ALA B 1 84 ? 41.868 15.857 10.144 1.00 24.04 114 ALA B CA 1
ATOM 2441 C C . ALA B 1 84 ? 43.251 15.210 10.219 1.00 22.38 114 ALA B C 1
ATOM 2442 O O . ALA B 1 84 ? 43.613 14.570 11.209 1.00 25.83 114 ALA B O 1
ATOM 2444 N N . ASP B 1 85 ? 44.022 15.351 9.135 1.00 19.27 115 ASP B N 1
ATOM 2445 C CA . ASP B 1 85 ? 45.329 14.703 9.096 1.00 21.02 115 ASP B CA 1
ATOM 2446 C C . ASP B 1 85 ? 46.380 15.540 8.369 1.00 20.72 115 ASP B C 1
ATOM 2447 O O . ASP B 1 85 ? 47.362 14.976 7.883 1.00 21.55 115 ASP B O 1
ATOM 2452 N N . ARG B 1 86 ? 46.207 16.860 8.282 1.00 18.65 116 ARG B N 1
ATOM 2453 C CA . ARG B 1 86 ? 47.103 17.722 7.516 1.00 15.73 116 ARG B CA 1
ATOM 2454 C C . ARG B 1 86 ? 48.020 18.511 8.437 1.00 16.09 116 ARG B C 1
ATOM 2455 O O . ARG B 1 86 ? 47.676 18.784 9.587 1.00 15.74 116 ARG B O 1
ATOM 2463 N N . THR B 1 87 ? 49.185 18.895 7.912 1.00 13.27 117 THR B N 1
ATOM 2464 C CA . THR B 1 87 ? 49.964 19.963 8.510 1.00 12.33 117 THR B CA 1
ATOM 2465 C C . THR B 1 87 ? 49.668 21.246 7.729 1.00 14.18 117 THR B C 1
ATOM 2466 O O . THR B 1 87 ? 48.694 21.327 6.963 1.00 12.61 117 THR B O 1
ATOM 2470 N N . GLY B 1 88 ? 50.485 22.270 7.932 1.00 12.38 118 GLY B N 1
ATOM 2471 C CA . GLY B 1 88 ? 50.292 23.513 7.214 1.00 10.89 118 GLY B CA 1
ATOM 2472 C C . GLY B 1 88 ? 51.202 24.600 7.752 1.00 14.97 118 GLY B C 1
ATOM 2473 O O . GLY B 1 88 ? 52.124 24.337 8.529 1.00 13.26 118 GLY B O 1
ATOM 2474 N N . LEU B 1 89 ? 50.928 25.828 7.310 1.00 11.38 119 LEU B N 1
ATOM 2475 C CA . LEU B 1 89 ? 51.767 26.990 7.594 1.00 13.01 119 LEU B CA 1
ATOM 2476 C C . LEU B 1 89 ? 50.955 28.062 8.300 1.00 12.93 119 LEU B C 1
ATOM 2477 O O . LEU B 1 89 ? 49.894 28.456 7.806 1.00 13.79 119 LEU B O 1
ATOM 2482 N N . ILE B 1 90 ? 51.472 28.566 9.415 1.00 13.20 120 ILE B N 1
ATOM 2483 C CA . ILE B 1 90 ? 50.971 29.811 10.000 1.00 13.51 120 ILE B CA 1
ATOM 2484 C C . ILE B 1 90 ? 51.697 30.968 9.329 1.00 12.06 120 ILE B C 1
ATOM 2485 O O . ILE B 1 90 ? 52.937 31.005 9.309 1.00 13.96 120 ILE B O 1
ATOM 2490 N N . ILE B 1 91 ? 50.938 31.921 8.792 1.00 11.88 121 ILE B N 1
ATOM 2491 C CA . ILE B 1 91 ? 51.464 32.928 7.876 1.00 9.68 121 ILE B CA 1
ATOM 2492 C C . ILE B 1 91 ? 51.099 34.323 8.378 1.00 11.79 121 ILE B C 1
ATOM 2493 O O . ILE B 1 91 ? 49.933 34.601 8.676 1.00 8.91 121 ILE B O 1
ATOM 2498 N N . SER B 1 92 ? 52.099 35.192 8.442 1.00 10.80 122 SER B N 1
ATOM 2499 C CA . SER B 1 92 ? 51.972 36.561 8.944 1.00 10.97 122 SER B CA 1
ATOM 2500 C C . SER B 1 92 ? 50.866 37.350 8.257 1.00 13.85 122 SER B C 1
ATOM 2501 O O . SER B 1 92 ? 50.636 37.231 7.048 1.00 12.86 122 SER B O 1
ATOM 2504 N N . ALA B 1 93 ? 50.189 38.180 9.056 1.00 10.53 123 ALA B N 1
ATOM 2505 C CA . ALA B 1 93 ? 49.208 39.131 8.549 1.00 14.19 123 ALA B CA 1
ATOM 2506 C C . ALA B 1 93 ? 49.783 40.082 7.512 1.00 17.17 123 ALA B C 1
ATOM 2507 O O . ALA B 1 93 ? 49.014 40.736 6.798 1.00 16.11 123 ALA B O 1
ATOM 2509 N N . ASP B 1 94 ? 51.111 40.206 7.448 1.00 16.70 124 ASP B N 1
ATOM 2510 C CA . ASP B 1 94 ? 51.769 41.058 6.468 1.00 18.23 124 ASP B CA 1
ATOM 2511 C C . ASP B 1 94 ? 51.862 40.422 5.083 1.00 20.56 124 ASP B C 1
ATOM 2512 O O . ASP B 1 94 ? 52.332 41.084 4.155 1.00 19.57 124 ASP B O 1
ATOM 2517 N N . ALA B 1 95 ? 51.465 39.157 4.908 1.00 15.35 125 ALA B N 1
ATOM 2518 C CA . ALA B 1 95 ? 51.409 38.613 3.553 1.00 11.07 125 ALA B CA 1
ATOM 2519 C C . ALA B 1 95 ? 50.426 39.438 2.728 1.00 14.67 125 ALA B C 1
ATOM 2520 O O . ALA B 1 95 ? 49.477 40.009 3.261 1.00 17.41 125 ALA B O 1
ATOM 2522 N N . ARG B 1 96 ? 50.698 39.563 1.435 1.00 13.40 126 ARG B N 1
ATOM 2523 C CA . ARG B 1 96 ? 49.851 40.379 0.581 1.00 11.52 126 ARG B CA 1
ATOM 2524 C C . ARG B 1 96 ? 48.477 39.736 0.435 1.00 15.70 126 ARG B C 1
ATOM 2525 O O . ARG B 1 96 ? 48.371 38.530 0.183 1.00 12.21 126 ARG B O 1
ATOM 2533 N N . LEU B 1 97 ? 47.420 40.534 0.591 1.00 10.01 127 LEU B N 1
ATOM 2534 C CA . LEU B 1 97 ? 46.056 40.018 0.524 1.00 16.36 127 LEU B CA 1
ATOM 2535 C C . LEU B 1 97 ? 45.472 40.257 -0.865 1.00 15.23 127 LEU B C 1
ATOM 2536 O O . LEU B 1 97 ? 45.493 41.382 -1.374 1.00 15.26 127 LEU B O 1
ATOM 2541 N N . GLY B 1 98 ? 44.983 39.192 -1.486 1.00 12.60 128 GLY B N 1
ATOM 2542 C CA . GLY B 1 98 ? 44.351 39.276 -2.778 1.00 12.66 128 GLY B CA 1
ATOM 2543 C C . GLY B 1 98 ? 42.840 39.176 -2.712 1.00 16.55 128 GLY B C 1
ATOM 2544 O O . GLY B 1 98 ? 42.187 39.211 -3.756 1.00 17.21 128 GLY B O 1
ATOM 2545 N N . GLY B 1 99 ? 42.270 39.038 -1.522 1.00 14.74 129 GLY B N 1
ATOM 2546 C CA . GLY B 1 99 ? 40.828 38.969 -1.352 1.00 11.83 129 GLY B CA 1
ATOM 2547 C C . GLY B 1 99 ? 40.478 37.967 -0.268 1.00 14.29 129 GLY B C 1
ATOM 2548 O O . GLY B 1 99 ? 41.136 36.942 -0.092 1.00 12.72 129 GLY B O 1
ATOM 2549 N N . PHE B 1 100 ? 39.415 38.263 0.471 1.00 13.17 130 PHE B N 1
ATOM 2550 C CA . PHE B 1 100 ? 38.961 37.422 1.562 1.00 10.53 130 PHE B CA 1
ATOM 2551 C C . PHE B 1 100 ? 37.455 37.230 1.431 1.00 12.44 130 PHE B C 1
ATOM 2552 O O . PHE B 1 100 ? 36.716 38.204 1.261 1.00 12.30 130 PHE B O 1
ATOM 2560 N N . SER B 1 101 ? 37.012 35.979 1.519 1.00 12.43 131 SER B N 1
ATOM 2561 C CA . SER B 1 101 ? 35.594 35.646 1.510 1.00 14.27 131 SER B CA 1
ATOM 2562 C C . SER B 1 101 ? 35.288 34.831 2.743 1.00 18.20 131 SER B C 1
ATOM 2563 O O . SER B 1 101 ? 36.110 34.015 3.195 1.00 15.64 131 SER B O 1
ATOM 2566 N N . THR B 1 102 ? 34.105 34.951 3.340 1.00 16.97 132 THR B N 1
ATOM 2567 C CA . THR B 1 102 ? 33.765 34.176 4.561 1.00 17.99 132 THR B CA 1
ATOM 2568 C C . THR B 1 102 ? 33.407 32.744 4.168 1.00 26.22 132 THR B C 1
ATOM 2569 O O . THR B 1 102 ? 33.289 31.910 5.040 1.00 24.04 132 THR B O 1
ATOM 2573 N N . PHE B 1 103 ? 33.238 32.518 2.885 1.00 29.98 133 PHE B N 1
ATOM 2574 C CA . PHE B 1 103 ? 32.798 31.203 2.387 1.00 34.17 133 PHE B CA 1
ATOM 2575 C C . PHE B 1 103 ? 33.874 30.522 1.543 1.00 37.42 133 PHE B C 1
ATOM 2576 O O . PHE B 1 103 ? 34.713 31.188 0.960 1.00 34.21 133 PHE B O 1
ATOM 2584 N N . ASP B 1 104 ? 33.782 29.205 1.464 1.00 33.77 134 ASP B N 1
ATOM 2585 C CA . ASP B 1 104 ? 34.700 28.427 0.609 1.00 33.88 134 ASP B CA 1
ATOM 2586 C C . ASP B 1 104 ? 33.921 28.166 -0.667 1.00 33.96 134 ASP B C 1
ATOM 2587 O O . ASP B 1 104 ? 33.166 27.184 -0.720 1.00 32.67 134 ASP B O 1
ATOM 2592 N N . ALA B 1 105 ? 34.058 29.065 -1.606 1.00 30.06 135 ALA B N 1
ATOM 2593 C CA . ALA B 1 105 ? 33.418 28.940 -2.912 1.00 28.82 135 ALA B CA 1
ATOM 2594 C C . ALA B 1 105 ? 34.283 28.209 -3.945 1.00 30.62 135 ALA B C 1
ATOM 2595 O O . ALA B 1 105 ? 35.075 27.323 -3.595 1.00 26.81 135 ALA B O 1
ATOM 2597 N N . ALA B 1 106 ? 34.123 28.561 -5.225 1.00 26.79 136 ALA B N 1
ATOM 2598 C CA . ALA B 1 106 ? 34.802 27.874 -6.319 1.00 26.21 136 ALA B CA 1
ATOM 2599 C C . ALA B 1 106 ? 36.034 28.603 -6.829 1.00 24.81 136 ALA B C 1
ATOM 2600 O O . ALA B 1 106 ? 36.642 28.138 -7.797 1.00 27.59 136 ALA B O 1
ATOM 2602 N N . THR B 1 107 ? 36.420 29.724 -6.213 1.00 23.09 137 THR B N 1
ATOM 2603 C CA . THR B 1 107 ? 37.604 30.460 -6.648 1.00 25.11 137 THR B CA 1
ATOM 2604 C C . THR B 1 107 ? 38.829 29.554 -6.668 1.00 25.45 137 THR B C 1
ATOM 2605 O O . THR B 1 107 ? 39.098 28.840 -5.697 1.00 23.81 137 THR B O 1
ATOM 2609 N N . ALA B 1 108 ? 39.570 29.593 -7.777 1.00 21.64 138 ALA B N 1
ATOM 2610 C CA . ALA B 1 108 ? 40.635 28.638 -8.064 1.00 25.28 138 ALA B CA 1
ATOM 2611 C C . ALA B 1 108 ? 42.019 29.292 -7.951 1.00 24.90 138 ALA B C 1
ATOM 2612 O O . ALA B 1 108 ? 42.172 30.399 -7.419 1.00 26.42 138 ALA B O 1
ATOM 2614 N N . ASN B 1 109 ? 43.042 28.595 -8.456 1.00 23.11 139 ASN B N 1
ATOM 2615 C CA . ASN B 1 109 ? 44.396 29.137 -8.505 1.00 22.31 139 ASN B CA 1
ATOM 2616 C C . ASN B 1 109 ? 44.619 29.883 -9.821 1.00 23.75 139 ASN B C 1
ATOM 2617 O O . ASN B 1 109 ? 43.727 29.976 -10.661 1.00 22.71 139 ASN B O 1
ATOM 2622 N N . VAL B 1 110 ? 45.816 30.439 -10.007 1.00 26.22 140 VAL B N 1
ATOM 2623 C CA . VAL B 1 110 ? 46.086 31.286 -11.173 1.00 20.48 140 VAL B CA 1
ATOM 2624 C C . VAL B 1 110 ? 46.148 30.396 -12.407 1.00 27.91 140 VAL B C 1
ATOM 2625 O O . VAL B 1 110 ? 46.973 29.466 -12.454 1.00 28.55 140 VAL B O 1
ATOM 2629 N N . PRO B 1 111 ? 45.307 30.629 -13.417 1.00 26.62 141 PRO B N 1
ATOM 2630 C CA . PRO B 1 111 ? 45.297 29.736 -14.580 1.00 31.30 141 PRO B CA 1
ATOM 2631 C C . PRO B 1 111 ? 46.586 29.835 -15.374 1.00 35.18 141 PRO B C 1
ATOM 2632 O O . PRO B 1 111 ? 47.204 30.901 -15.488 1.00 31.64 141 PRO B O 1
ATOM 2636 N N . SER B 1 112 ? 46.996 28.684 -15.907 1.00 38.10 142 SER B N 1
ATOM 2637 C CA . SER B 1 112 ? 48.216 28.607 -16.702 1.00 42.25 142 SER B CA 1
ATOM 2638 C C . SER B 1 112 ? 48.203 29.644 -17.808 1.00 48.12 142 SER B C 1
ATOM 2639 O O . SER B 1 112 ? 47.222 29.772 -18.540 1.00 44.80 142 SER B O 1
ATOM 2642 N N . GLY B 1 113 ? 49.278 30.417 -17.896 1.00 41.18 143 GLY B N 1
ATOM 2643 C CA . GLY B 1 113 ? 49.422 31.394 -18.943 1.00 41.86 143 GLY B CA 1
ATOM 2644 C C . GLY B 1 113 ? 49.233 32.835 -18.507 1.00 40.22 143 GLY B C 1
ATOM 2645 O O . GLY B 1 113 ? 49.713 33.734 -19.193 1.00 43.40 143 GLY B O 1
ATOM 2646 N N . LEU B 1 114 ? 48.558 33.084 -17.392 1.00 36.84 144 LEU B N 1
ATOM 2647 C CA . LEU B 1 114 ? 48.224 34.452 -17.024 1.00 33.64 144 LEU B CA 1
ATOM 2648 C C . LEU B 1 114 ? 49.307 35.012 -16.112 1.00 34.65 144 LEU B C 1
ATOM 2649 O O . LEU B 1 114 ? 49.960 34.266 -15.382 1.00 30.41 144 LEU B O 1
ATOM 2654 N N . GLU B 1 115 ? 49.505 36.328 -16.163 1.00 27.92 145 GLU B N 1
ATOM 2655 C CA . GLU B 1 115 ? 50.433 36.954 -15.223 1.00 30.95 145 GLU B CA 1
ATOM 2656 C C . GLU B 1 115 ? 49.923 36.760 -13.800 1.00 28.54 145 GLU B C 1
ATOM 2657 O O . GLU B 1 115 ? 48.816 37.213 -13.481 1.00 28.44 145 GLU B O 1
ATOM 2663 N N . PRO B 1 116 ? 50.684 36.111 -12.920 1.00 26.32 146 PRO B N 1
ATOM 2664 C CA . PRO B 1 116 ? 50.104 35.677 -11.642 1.00 21.61 146 PRO B CA 1
ATOM 2665 C C . PRO B 1 116 ? 49.996 36.764 -10.586 1.00 20.56 146 PRO B C 1
ATOM 2666 O O . PRO B 1 116 ? 49.067 36.725 -9.781 1.00 17.15 146 PRO B O 1
ATOM 2670 N N . SER B 1 117 ? 50.905 37.742 -10.571 1.00 19.02 147 SER B N 1
ATOM 2671 C CA . SER B 1 117 ? 50.986 38.624 -9.406 1.00 20.82 147 SER B CA 1
ATOM 2672 C C . SER B 1 117 ? 49.767 39.529 -9.272 1.00 20.39 147 SER B C 1
ATOM 2673 O O . SER B 1 117 ? 49.412 39.917 -8.153 1.00 21.58 147 SER B O 1
ATOM 2676 N N . GLN B 1 118 ? 49.124 39.894 -10.379 1.00 20.14 148 GLN B N 1
ATOM 2677 C CA . GLN B 1 118 ? 47.921 40.713 -10.303 1.00 19.26 148 GLN B CA 1
ATOM 2678 C C . GLN B 1 118 ? 46.674 39.952 -10.745 1.00 18.90 148 GLN B C 1
ATOM 2679 O O . GLN B 1 118 ? 45.644 40.572 -11.033 1.00 21.14 148 GLN B O 1
ATOM 2685 N N . TYR B 1 119 ? 46.731 38.619 -10.770 1.00 17.53 149 TYR B N 1
ATOM 2686 C CA . TYR B 1 119 ? 45.527 37.860 -11.087 1.00 17.04 149 TYR B CA 1
ATOM 2687 C C . TYR B 1 119 ? 44.409 38.204 -10.109 1.00 16.36 149 TYR B C 1
ATOM 2688 O O . TYR B 1 119 ? 43.303 38.565 -10.520 1.00 18.22 149 TYR B O 1
ATOM 2697 N N . PHE B 1 120 ? 44.697 38.163 -8.835 1.00 14.45 150 PHE B N 1
ATOM 2698 C CA . PHE B 1 120 ? 43.906 38.745 -7.761 1.00 15.60 150 PHE B CA 1
ATOM 2699 C C . PHE B 1 120 ? 44.520 40.078 -7.344 1.00 17.52 150 PHE B C 1
ATOM 2700 O O . PHE B 1 120 ? 45.740 40.249 -7.427 1.00 18.71 150 PHE B O 1
ATOM 2708 N N . PRO B 1 121 ? 43.730 41.052 -6.868 1.00 17.92 151 PRO B N 1
ATOM 2709 C CA . PRO B 1 121 ? 42.293 40.957 -6.560 1.00 15.67 151 PRO B CA 1
ATOM 2710 C C . PRO B 1 121 ? 41.365 41.079 -7.768 1.00 17.11 151 PRO B C 1
ATOM 2711 O O . PRO B 1 121 ? 40.161 40.883 -7.620 1.00 16.73 151 PRO B O 1
ATOM 2715 N N . GLY B 1 122 ? 41.919 41.358 -8.949 1.00 17.09 152 GLY B N 1
ATOM 2716 C CA . GLY B 1 122 ? 41.075 41.635 -10.105 1.00 19.39 152 GLY B CA 1
ATOM 2717 C C . GLY B 1 122 ? 40.071 40.536 -10.401 1.00 21.76 152 GLY B C 1
ATOM 2718 O O . GLY B 1 122 ? 38.922 40.814 -10.752 1.00 20.36 152 GLY B O 1
ATOM 2719 N N . GLN B 1 123 ? 40.486 39.271 -10.256 1.00 18.13 153 GLN B N 1
ATOM 2720 C CA . GLN B 1 123 ? 39.620 38.131 -10.529 1.00 19.89 153 GLN B CA 1
ATOM 2721 C C . GLN B 1 123 ? 39.080 37.475 -9.262 1.00 17.46 153 GLN B C 1
ATOM 2722 O O . GLN B 1 123 ? 38.620 36.329 -9.313 1.00 18.89 153 GLN B O 1
ATOM 2728 N N . PHE B 1 124 ? 39.158 38.142 -8.144 1.00 14.15 154 PHE B N 1
ATOM 2729 C CA . PHE B 1 124 ? 38.542 37.653 -6.916 1.00 14.85 154 PHE B CA 1
ATOM 2730 C C . PHE B 1 124 ? 37.097 38.133 -6.873 1.00 16.93 154 PHE B C 1
ATOM 2731 O O . PHE B 1 124 ? 36.837 39.317 -7.146 1.00 16.40 154 PHE B O 1
ATOM 2739 N N . PRO B 1 125 ? 36.128 37.260 -6.594 1.00 15.64 155 PRO B N 1
ATOM 2740 C CA . PRO B 1 125 ? 34.731 37.706 -6.608 1.00 18.07 155 PRO B CA 1
ATOM 2741 C C . PRO B 1 125 ? 34.482 38.787 -5.565 1.00 18.42 155 PRO B C 1
ATOM 2742 O O . PRO B 1 125 ? 34.955 38.707 -4.429 1.00 16.72 155 PRO B O 1
ATOM 2746 N N . LYS B 1 126 ? 33.756 39.832 -5.980 1.00 18.66 156 LYS B N 1
ATOM 2747 C CA . LYS B 1 126 ? 33.500 40.944 -5.077 1.00 17.94 156 LYS B CA 1
ATOM 2748 C C . LYS B 1 126 ? 32.384 40.628 -4.081 1.00 17.87 156 LYS B C 1
ATOM 2749 O O . LYS B 1 126 ? 32.266 41.313 -3.057 1.00 17.41 156 LYS B O 1
ATOM 2755 N N . PHE B 1 127 ? 31.577 39.606 -4.357 1.00 17.83 157 PHE B N 1
ATOM 2756 C CA . PHE B 1 127 ? 30.558 39.120 -3.430 1.00 15.99 157 PHE B CA 1
ATOM 2757 C C . PHE B 1 127 ? 30.363 37.638 -3.670 1.00 18.61 157 PHE B C 1
ATOM 2758 O O . PHE B 1 127 ? 30.678 37.128 -4.749 1.00 18.02 157 PHE B O 1
ATOM 2766 N N . ASP B 1 128 ? 29.801 36.948 -2.664 1.00 17.82 158 ASP B N 1
ATOM 2767 C CA . ASP B 1 128 ? 29.503 35.523 -2.800 1.00 22.21 158 ASP B CA 1
ATOM 2768 C C . ASP B 1 128 ? 28.131 35.367 -3.442 1.00 22.33 158 ASP B C 1
ATOM 2769 O O . ASP B 1 128 ? 27.103 35.682 -2.833 1.00 22.78 158 ASP B O 1
ATOM 2790 N N . GLY B 1 131 ? 25.646 32.909 -1.529 1.00 32.71 161 GLY B N 1
ATOM 2791 C CA . GLY B 1 131 ? 25.118 33.521 -0.319 1.00 36.69 161 GLY B CA 1
ATOM 2792 C C . GLY B 1 131 ? 24.169 34.668 -0.612 1.00 34.52 161 GLY B C 1
ATOM 2793 O O . GLY B 1 131 ? 23.089 34.766 -0.021 1.00 39.63 161 GLY B O 1
ATOM 2794 N N . ALA B 1 132 ? 24.558 35.553 -1.536 1.00 32.63 162 ALA B N 1
ATOM 2795 C CA . ALA B 1 132 ? 23.699 36.679 -1.888 1.00 33.76 162 ALA B CA 1
ATOM 2796 C C . ALA B 1 132 ? 22.367 36.210 -2.462 1.00 40.12 162 ALA B C 1
ATOM 2797 O O . ALA B 1 132 ? 21.327 36.834 -2.222 1.00 36.06 162 ALA B O 1
ATOM 2799 N N . TYR B 1 133 ? 22.374 35.122 -3.239 1.00 37.33 163 TYR B N 1
ATOM 2800 C CA . TYR B 1 133 ? 21.120 34.662 -3.835 1.00 35.40 163 TYR B CA 1
ATOM 2801 C C . TYR B 1 133 ? 20.179 34.094 -2.784 1.00 42.08 163 TYR B C 1
ATOM 2802 O O . TYR B 1 133 ? 18.956 34.271 -2.881 1.00 43.75 163 TYR B O 1
ATOM 2811 N N . GLN B 1 134 ? 20.717 33.404 -1.777 1.00 38.60 164 GLN B N 1
ATOM 2812 C CA . GLN B 1 134 ? 19.858 32.940 -0.695 1.00 43.29 164 GLN B CA 1
ATOM 2813 C C . GLN B 1 134 ? 19.174 34.106 0.003 1.00 45.66 164 GLN B C 1
ATOM 2814 O O . GLN B 1 134 ? 18.026 33.978 0.451 1.00 50.18 164 GLN B O 1
ATOM 2820 N N . ALA B 1 135 ? 19.843 35.260 0.069 1.00 44.07 165 ALA B N 1
ATOM 2821 C CA . ALA B 1 135 ? 19.300 36.396 0.807 1.00 47.58 165 ALA B CA 1
ATOM 2822 C C . ALA B 1 135 ? 18.350 37.238 -0.038 1.00 48.41 165 ALA B C 1
ATOM 2823 O O . ALA B 1 135 ? 17.311 37.682 0.462 1.00 55.89 165 ALA B O 1
ATOM 2825 N N . THR B 1 136 ? 18.682 37.468 -1.308 1.00 43.30 166 THR B N 1
ATOM 2826 C CA . THR B 1 136 ? 17.905 38.364 -2.149 1.00 43.51 166 THR B CA 1
ATOM 2827 C C . THR B 1 136 ? 16.865 37.661 -3.024 1.00 44.06 166 THR B C 1
ATOM 2828 O O . THR B 1 136 ? 15.924 38.319 -3.480 1.00 47.13 166 THR B O 1
ATOM 2832 N N . TRP B 1 137 ? 17.031 36.363 -3.288 1.00 39.59 167 TRP B N 1
ATOM 2833 C CA . TRP B 1 137 ? 16.217 35.597 -4.234 1.00 39.65 167 TRP B CA 1
ATOM 2834 C C . TRP B 1 137 ? 16.186 36.215 -5.638 1.00 41.74 167 TRP B C 1
ATOM 2835 O O . TRP B 1 137 ? 15.315 35.885 -6.446 1.00 35.65 167 TRP B O 1
ATOM 2846 N N . ASN B 1 138 ? 17.130 37.086 -5.984 1.00 41.76 168 ASN B N 1
ATOM 2847 C CA . ASN B 1 138 ? 17.089 37.775 -7.275 1.00 42.20 168 ASN B CA 1
ATOM 2848 C C . ASN B 1 138 ? 17.974 37.015 -8.255 1.00 42.31 168 ASN B C 1
ATOM 2849 O O . ASN B 1 138 ? 19.202 37.1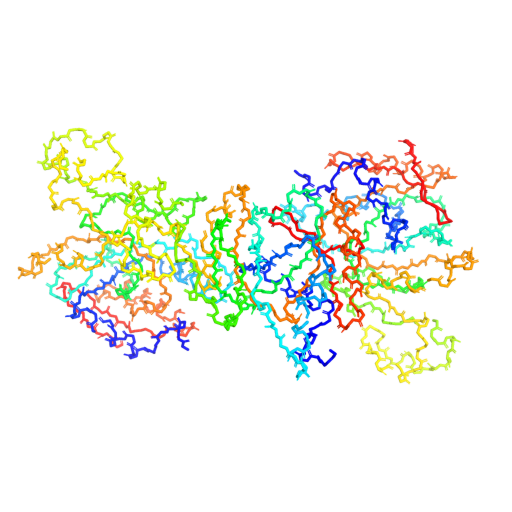70 -8.256 1.00 41.54 168 ASN B O 1
ATOM 2851 N N . GLU B 1 139 ? 17.345 36.204 -9.109 1.00 37.27 169 GLU B N 1
ATOM 2852 C CA . GLU B 1 139 ? 18.106 35.423 -10.083 1.00 43.47 169 GLU B CA 1
ATOM 2853 C C . GLU B 1 139 ? 18.885 36.294 -11.059 1.00 44.22 169 GLU B C 1
ATOM 2854 O O . GLU B 1 139 ? 19.674 35.753 -11.843 1.00 41.12 169 GLU B O 1
ATOM 2856 N N . ASP B 1 140 ? 18.669 37.617 -11.036 1.00 47.52 170 ASP B N 1
ATOM 2857 C CA . ASP B 1 140 ? 19.492 38.541 -11.812 1.00 58.35 170 ASP B CA 1
ATOM 2858 C C . ASP B 1 140 ? 20.959 38.451 -11.411 1.00 52.23 170 ASP B C 1
ATOM 2859 O O . ASP B 1 140 ? 21.847 38.788 -12.204 1.00 50.92 170 ASP B O 1
ATOM 2861 N N . ILE B 1 141 ? 21.222 37.996 -10.186 1.00 44.14 171 ILE B N 1
ATOM 2862 C CA . ILE B 1 141 ? 22.570 37.876 -9.650 1.00 37.48 171 ILE B CA 1
ATOM 2863 C C . ILE B 1 141 ? 23.468 37.059 -10.569 1.00 40.87 171 ILE B C 1
ATOM 2864 O O . ILE B 1 141 ? 24.677 37.329 -10.678 1.00 33.99 171 ILE B O 1
ATOM 2869 N N . PHE B 1 142 ? 22.906 36.057 -11.250 1.00 33.66 172 PHE B N 1
ATOM 2870 C CA . PHE B 1 142 ? 23.746 35.106 -11.965 1.00 39.30 172 PHE B CA 1
ATOM 2871 C C . PHE B 1 142 ? 24.160 35.587 -13.346 1.00 39.45 172 PHE B C 1
ATOM 2872 O O . PHE B 1 142 ? 25.054 34.980 -13.948 1.00 41.30 172 PHE B O 1
ATOM 2880 N N . SER B 1 143 ? 23.573 36.672 -13.839 1.00 33.52 173 SER B N 1
ATOM 2881 C CA . SER B 1 143 ? 23.988 37.286 -15.095 1.00 40.91 173 SER B CA 1
ATOM 2882 C C . SER B 1 143 ? 25.131 38.281 -14.922 1.00 46.09 173 SER B C 1
ATOM 2883 O O . SER B 1 143 ? 25.630 38.821 -15.918 1.00 45.62 173 SER B O 1
ATOM 2886 N N . VAL B 1 144 ? 25.555 38.537 -13.698 1.00 37.54 174 VAL B N 1
ATOM 2887 C CA . VAL B 1 144 ? 26.588 39.524 -13.421 1.00 37.67 174 VAL B CA 1
ATOM 2888 C C . VAL B 1 144 ? 27.920 38.817 -13.218 1.00 33.58 174 VAL B C 1
ATOM 2889 O O . VAL B 1 144 ? 27.978 37.708 -12.675 1.00 33.67 174 VAL B O 1
ATOM 2893 N N . ASP B 1 145 ? 29.002 39.455 -13.670 1.00 32.13 175 ASP B N 1
ATOM 2894 C CA . ASP B 1 145 ? 30.364 38.979 -13.410 1.00 33.95 175 ASP B CA 1
ATOM 2895 C C . ASP B 1 145 ? 30.788 39.491 -12.040 1.00 29.14 175 ASP B C 1
ATOM 2896 O O . ASP B 1 145 ? 31.135 40.664 -11.885 1.00 25.82 175 ASP B O 1
ATOM 2901 N N . ALA B 1 146 ? 30.783 38.601 -11.040 1.00 24.89 176 ALA B N 1
ATOM 2902 C CA . ALA B 1 146 ? 31.034 39.024 -9.662 1.00 26.02 176 ALA B CA 1
ATOM 2903 C C . ALA B 1 146 ? 32.462 39.526 -9.430 1.00 24.04 176 ALA B C 1
ATOM 2904 O O . ALA B 1 146 ? 32.715 40.177 -8.409 1.00 22.45 176 ALA B O 1
ATOM 2906 N N . THR B 1 147 ? 33.398 39.252 -10.338 1.00 23.73 177 THR B N 1
ATOM 2907 C CA . THR B 1 147 ? 34.730 39.839 -10.199 1.00 22.61 177 THR B CA 1
ATOM 2908 C C . THR B 1 147 ? 34.784 41.289 -10.657 1.00 26.97 177 THR B C 1
ATOM 2909 O O . THR B 1 147 ? 35.811 41.950 -10.454 1.00 25.20 177 THR B O 1
ATOM 2913 N N . ALA B 1 148 ? 33.716 41.805 -11.275 1.00 26.80 178 ALA B N 1
ATOM 2914 C CA . ALA B 1 148 ? 33.806 43.079 -11.976 1.00 32.49 178 ALA B CA 1
ATOM 2915 C C . ALA B 1 148 ? 32.771 44.112 -11.529 1.00 32.65 178 ALA B C 1
ATOM 2916 O O . ALA B 1 148 ? 32.621 45.141 -12.197 1.00 39.59 178 ALA B O 1
ATOM 2918 N N . VAL B 1 149 ? 32.072 43.890 -10.410 1.00 30.42 179 VAL B N 1
ATOM 2919 C CA . VAL B 1 149 ? 31.042 44.820 -9.948 1.00 33.92 179 VAL B CA 1
ATOM 2920 C C . VAL B 1 149 ? 31.632 45.868 -9.021 1.00 36.33 179 VAL B C 1
ATOM 2921 O O . VAL B 1 149 ? 32.560 45.601 -8.252 1.00 33.32 179 VAL B O 1
ATOM 2925 N N . SER B 1 150 ? 31.060 47.071 -9.080 1.00 37.20 180 SER B N 1
ATOM 2926 C CA . SER B 1 150 ? 31.388 48.152 -8.164 1.00 39.29 180 SER B CA 1
ATOM 2927 C C . SER B 1 150 ? 30.461 48.120 -6.952 1.00 39.19 180 SER B C 1
ATOM 2928 O O . SER B 1 150 ? 29.464 47.397 -6.921 1.00 36.33 180 SER B O 1
ATOM 2931 N N . GLU B 1 151 ? 30.798 48.933 -5.944 1.00 39.78 181 GLU B N 1
ATOM 2932 C CA . GLU B 1 151 ? 29.913 49.090 -4.792 1.00 42.41 181 GLU B CA 1
ATOM 2933 C C . GLU B 1 151 ? 28.523 49.551 -5.224 1.00 41.64 181 GLU B C 1
ATOM 2934 O O . GLU B 1 151 ? 27.511 49.079 -4.691 1.00 40.30 181 GLU B O 1
ATOM 2936 N N . GLN B 1 152 ? 28.452 50.458 -6.204 1.00 41.73 182 GLN B N 1
ATOM 2937 C CA . GLN B 1 152 ? 27.160 50.950 -6.672 1.00 41.61 182 GLN B CA 1
ATOM 2938 C C . GLN B 1 152 ? 26.324 49.825 -7.274 1.00 40.21 182 GLN B C 1
ATOM 2939 O O . GLN B 1 152 ? 25.135 49.684 -6.962 1.00 37.02 182 GLN B O 1
ATOM 2941 N N . GLN B 1 153 ? 26.923 49.010 -8.145 1.00 40.41 183 GLN B N 1
ATOM 2942 C CA . GLN B 1 153 ? 26.164 47.901 -8.716 1.00 42.93 183 GLN B CA 1
ATOM 2943 C C . GLN B 1 153 ? 25.714 46.933 -7.629 1.00 34.81 183 GLN B C 1
ATOM 2944 O O . GLN B 1 153 ? 24.544 46.551 -7.573 1.00 40.18 183 GLN B O 1
ATOM 2958 N N . ASP B 1 155 ? 25.090 47.605 -4.635 1.00 35.34 185 ASP B N 1
ATOM 2959 C CA . ASP B 1 155 ? 24.007 48.270 -3.916 1.00 36.84 185 ASP B CA 1
ATOM 2960 C C . ASP B 1 155 ? 22.701 48.162 -4.685 1.00 37.63 185 ASP B C 1
ATOM 2961 O O . ASP B 1 155 ? 21.640 47.929 -4.092 1.00 40.45 185 ASP B O 1
ATOM 2966 N N . GLU B 1 156 ? 22.752 48.335 -6.009 1.00 40.51 186 GLU B N 1
ATOM 2967 C CA . GLU B 1 156 ? 21.539 48.165 -6.806 1.00 39.49 186 GLU B CA 1
ATOM 2968 C C . GLU B 1 156 ? 21.070 46.711 -6.854 1.00 43.15 186 GLU B C 1
ATOM 2969 O O . GLU B 1 156 ? 19.862 46.481 -7.026 1.00 40.90 186 GLU B O 1
ATOM 2971 N N . LEU B 1 157 ? 21.982 45.716 -6.749 1.00 38.84 187 LEU B N 1
ATOM 2972 C CA . LEU B 1 157 ? 21.479 44.339 -6.648 1.00 40.21 187 LEU B CA 1
ATOM 2973 C C . LEU B 1 157 ? 20.932 43.997 -5.261 1.00 38.60 187 LEU B C 1
ATOM 2974 O O . LEU B 1 157 ? 20.361 42.906 -5.095 1.00 40.69 187 LEU B O 1
ATOM 2979 N N . GLY B 1 158 ? 21.010 44.918 -4.296 1.00 33.19 188 GLY B N 1
ATOM 2980 C CA . GLY B 1 158 ? 20.617 44.608 -2.928 1.00 34.41 188 GLY B CA 1
ATOM 2981 C C . GLY B 1 158 ? 21.511 43.612 -2.226 1.00 32.79 188 GLY B C 1
ATOM 2982 O O . GLY B 1 158 ? 21.041 42.894 -1.337 1.00 32.88 188 GLY B O 1
ATOM 2983 N N . ILE B 1 159 ? 22.786 43.527 -2.600 1.00 35.01 189 ILE B N 1
ATOM 2984 C CA . ILE B 1 159 ? 23.618 42.508 -1.968 1.00 28.64 189 ILE B CA 1
ATOM 2985 C C . ILE B 1 159 ? 23.965 42.953 -0.551 1.00 33.88 189 ILE B C 1
ATOM 2986 O O . ILE B 1 159 ? 24.585 44.010 -0.370 1.00 31.33 189 ILE B O 1
ATOM 2991 N N . PRO B 1 160 ? 23.582 42.193 0.477 1.00 31.79 190 PRO B N 1
ATOM 2992 C CA . PRO B 1 160 ? 23.908 42.600 1.848 1.00 29.77 190 PRO B CA 1
ATOM 2993 C C . PRO B 1 160 ? 25.409 42.552 2.096 1.00 30.74 190 PRO B C 1
ATOM 2994 O O . PRO B 1 160 ? 26.134 41.727 1.534 1.00 28.03 190 PRO B O 1
ATOM 2998 N N . ASP B 1 161 ? 25.871 43.443 2.976 1.00 33.07 191 ASP B N 1
ATOM 2999 C CA . ASP B 1 161 ? 27.307 43.584 3.205 1.00 34.92 191 ASP B CA 1
ATOM 3000 C C . ASP B 1 161 ? 27.916 42.302 3.772 1.00 33.31 191 ASP B C 1
ATOM 3001 O O . ASP B 1 161 ? 29.115 42.048 3.600 1.00 31.12 191 ASP B O 1
ATOM 3006 N N . GLU B 1 162 ? 27.105 41.477 4.435 1.00 32.22 192 GLU B N 1
ATOM 3007 C CA . GLU B 1 162 ? 27.574 40.194 4.945 1.00 29.75 192 GLU B CA 1
ATOM 3008 C C . GLU B 1 162 ? 28.175 39.325 3.848 1.00 28.45 192 GLU B C 1
ATOM 3009 O O . GLU B 1 162 ? 29.091 38.541 4.113 1.00 28.97 192 GLU B O 1
ATOM 3011 N N . TYR B 1 163 ? 27.693 39.449 2.613 1.00 24.16 193 TYR B N 1
ATOM 3012 C CA . TYR B 1 163 ? 28.148 38.580 1.537 1.00 23.15 193 TYR B CA 1
ATOM 3013 C C . TYR B 1 163 ? 29.200 39.223 0.649 1.00 20.81 193 TYR B C 1
ATOM 3014 O O . TYR B 1 163 ? 29.615 38.613 -0.342 1.00 18.96 193 TYR B O 1
ATOM 3023 N N . ARG B 1 164 ? 29.667 40.421 0.993 1.00 20.36 194 ARG B N 1
ATOM 3024 C CA . ARG B 1 164 ? 30.647 41.117 0.173 1.00 18.35 194 ARG B CA 1
ATOM 3025 C C . ARG B 1 164 ? 32.058 40.756 0.630 1.00 19.36 194 ARG B C 1
ATOM 3026 O O . ARG B 1 164 ? 32.323 40.634 1.831 1.00 16.92 194 ARG B O 1
ATOM 3034 N N . SER B 1 165 ? 32.948 40.547 -0.345 1.00 16.57 195 SER B N 1
ATOM 3035 C CA . SER B 1 165 ? 34.336 40.194 -0.076 1.00 15.54 195 SER B CA 1
ATOM 3036 C C . SER B 1 165 ? 35.090 41.359 0.569 1.00 17.43 195 SER B C 1
ATOM 3037 O O . SER B 1 165 ? 34.679 42.516 0.504 1.00 17.37 195 SER B O 1
ATOM 3040 N N . VAL B 1 166 ? 36.224 41.033 1.193 1.00 15.08 196 VAL B N 1
ATOM 3041 C CA . VAL B 1 166 ? 37.061 41.995 1.901 1.00 15.29 196 VAL B CA 1
ATOM 3042 C C . VAL B 1 166 ? 38.411 42.045 1.208 1.00 14.75 196 VAL B C 1
ATOM 3043 O O . VAL B 1 166 ? 38.953 41.002 0.836 1.00 13.85 196 VAL B O 1
ATOM 3047 N N . PHE B 1 167 ? 38.955 43.258 1.036 1.00 15.43 197 PHE B N 1
ATOM 3048 C CA . PHE B 1 167 ? 40.241 43.425 0.360 1.00 16.23 197 PHE B CA 1
ATOM 3049 C C . PHE B 1 167 ? 41.290 44.160 1.179 1.00 18.67 197 PHE B C 1
ATOM 3050 O O . PHE B 1 167 ? 42.424 44.320 0.703 1.00 20.25 197 PHE B O 1
ATOM 3058 N N . ASP B 1 168 ? 40.939 44.636 2.369 1.00 20.30 198 ASP B N 1
ATOM 3059 C CA . ASP B 1 168 ? 41.853 45.283 3.304 1.00 21.03 198 ASP B CA 1
ATOM 3060 C C . ASP B 1 168 ? 41.987 44.357 4.504 1.00 20.03 198 ASP B C 1
ATOM 3061 O O . ASP B 1 168 ? 40.975 43.993 5.118 1.00 16.92 198 ASP B O 1
ATOM 3066 N N . PHE B 1 169 ? 43.219 43.940 4.812 1.00 16.87 199 PHE B N 1
ATOM 3067 C CA . PHE B 1 169 ? 43.387 42.979 5.900 1.00 16.72 199 PHE B CA 1
ATOM 3068 C C . PHE B 1 169 ? 42.744 43.476 7.184 1.00 17.54 199 PHE B C 1
ATOM 3069 O O . PHE B 1 169 ? 42.209 42.685 7.965 1.00 15.25 199 PHE B O 1
ATOM 3077 N N . ASP B 1 170 ? 42.840 44.777 7.450 1.00 18.50 200 ASP B N 1
ATOM 3078 C CA . ASP B 1 170 ? 42.350 45.281 8.724 1.00 21.96 200 ASP B CA 1
ATOM 3079 C C . ASP B 1 170 ? 40.838 45.206 8.821 1.00 22.52 200 ASP B C 1
ATOM 3080 O O . ASP B 1 170 ? 40.300 45.279 9.928 1.00 27.50 200 ASP B O 1
ATOM 3085 N N . ARG B 1 171 ? 40.145 45.036 7.702 1.00 19.32 201 ARG B N 1
ATOM 3086 C CA . ARG B 1 171 ? 38.700 44.876 7.732 1.00 23.08 201 ARG B CA 1
ATOM 3087 C C . ARG B 1 171 ? 38.262 43.420 7.871 1.00 20.77 201 ARG B C 1
ATOM 3088 O O . ARG B 1 171 ? 37.059 43.165 8.011 1.00 20.29 201 ARG B O 1
ATOM 3096 N N . ILE B 1 172 ? 39.194 42.466 7.852 1.00 17.26 202 ILE B N 1
ATOM 3097 C CA . ILE B 1 172 ? 38.812 41.064 8.014 1.00 15.82 202 ILE B CA 1
ATOM 3098 C C . ILE B 1 172 ? 38.250 40.833 9.410 1.00 19.51 202 ILE B C 1
ATOM 3099 O O . ILE B 1 172 ? 37.189 40.221 9.579 1.00 16.91 202 ILE B O 1
ATOM 3104 N N . GLN B 1 173 ? 38.944 41.326 10.440 1.00 19.38 203 GLN B N 1
ATOM 3105 C CA . GLN B 1 173 ? 38.447 41.063 11.787 1.00 20.03 203 GLN B CA 1
ATOM 3106 C C . GLN B 1 173 ? 37.091 41.709 12.029 1.00 20.86 203 GLN B C 1
ATOM 3107 O O . GLN B 1 173 ? 36.288 41.166 12.788 1.00 20.88 203 GLN B O 1
ATOM 3113 N N . GLU B 1 174 ? 36.816 42.858 11.400 1.00 21.53 204 GLU B N 1
ATOM 3114 C CA . GLU B 1 174 ? 35.480 43.449 11.489 1.00 24.71 204 GLU B CA 1
ATOM 3115 C C . GLU B 1 174 ? 34.441 42.531 10.857 1.00 20.13 204 GLU B C 1
ATOM 3116 O O . GLU B 1 174 ? 33.372 42.297 11.426 1.00 20.33 204 GLU B O 1
ATOM 3122 N N . LYS B 1 175 ? 34.748 41.981 9.680 1.00 20.43 205 LYS B N 1
ATOM 3123 C CA . LYS B 1 175 ? 33.826 41.028 9.076 1.00 24.26 205 LYS B CA 1
ATOM 3124 C C . LYS B 1 175 ? 33.604 39.817 9.972 1.00 23.66 205 LYS B C 1
ATOM 3125 O O . LYS B 1 175 ? 32.491 39.277 10.007 1.00 21.58 205 LYS B O 1
ATOM 3139 N N . ALA B 1 177 ? 33.634 39.793 13.234 1.00 20.70 207 ALA B N 1
ATOM 3140 C CA . ALA B 1 177 ? 33.417 40.239 14.615 1.00 22.76 207 ALA B CA 1
ATOM 3141 C C . ALA B 1 177 ? 32.256 39.507 15.284 1.00 23.01 207 ALA B C 1
ATOM 3142 O O . ALA B 1 177 ? 32.328 39.163 16.472 1.00 21.24 207 ALA B O 1
ATOM 3144 N N . GLN B 1 178 ? 31.163 39.281 14.554 1.00 21.62 208 GLN B N 1
ATOM 3145 C CA . GLN B 1 178 ? 30.010 38.636 15.182 1.00 25.04 208 GLN B CA 1
ATOM 3146 C C . GLN B 1 178 ? 30.278 37.163 15.487 1.00 25.02 208 GLN B C 1
ATOM 3147 O O . GLN B 1 178 ? 30.009 36.732 16.625 1.00 23.51 208 GLN B O 1
ATOM 3153 N N . PRO B 1 179 ? 30.776 36.341 14.548 1.00 25.43 209 PRO B N 1
ATOM 3154 C CA . PRO B 1 179 ? 31.158 34.964 14.918 1.00 27.15 209 PRO B CA 1
ATOM 3155 C C . PRO B 1 179 ? 32.131 34.903 16.085 1.00 22.12 209 PRO B C 1
ATOM 3156 O O . PRO B 1 179 ? 32.049 33.998 16.927 1.00 24.59 209 PRO B O 1
ATOM 3160 N N . ARG B 1 180 ? 33.078 35.837 16.137 1.00 22.12 210 ARG B N 1
ATOM 3161 C CA . ARG B 1 180 ? 34.059 35.848 17.221 1.00 20.23 210 ARG B CA 1
ATOM 3162 C C . ARG B 1 180 ? 33.384 36.026 18.570 1.00 22.16 210 ARG B C 1
ATOM 3163 O O . ARG B 1 180 ? 33.603 35.246 19.504 1.00 21.52 210 ARG B O 1
ATOM 3171 N N . LEU B 1 181 ? 32.555 37.057 18.687 1.00 22.50 211 LEU B N 1
ATOM 3172 C CA . LEU B 1 181 ? 31.847 37.304 19.935 1.00 26.94 211 LEU B CA 1
ATOM 3173 C C . LEU B 1 181 ? 30.949 36.132 20.315 1.00 25.76 211 LEU B C 1
ATOM 3174 O O . LEU B 1 181 ? 30.834 35.795 21.496 1.00 25.85 211 LEU B O 1
ATOM 3179 N N . ALA B 1 182 ? 30.314 35.488 19.332 1.00 23.70 212 ALA B N 1
ATOM 3180 C CA . ALA B 1 182 ? 29.334 34.450 19.643 1.00 25.80 212 ALA B CA 1
ATOM 3181 C C . ALA B 1 182 ? 29.970 33.140 20.091 1.00 29.08 212 ALA B C 1
ATOM 3182 O O . ALA B 1 182 ? 29.285 32.320 20.711 1.00 29.93 212 ALA B O 1
ATOM 3184 N N . GLY B 1 183 ? 31.248 32.917 19.786 1.00 25.90 213 GLY B N 1
ATOM 3185 C CA . GLY B 1 183 ? 31.891 31.665 20.133 1.00 27.60 213 GLY B CA 1
ATOM 3186 C C . GLY B 1 183 ? 31.441 30.474 19.322 1.00 31.84 213 GLY B C 1
ATOM 3187 O O . GLY B 1 183 ? 31.874 29.349 19.608 1.00 30.14 213 GLY B O 1
ATOM 3188 N N . ARG B 1 184 ? 30.582 30.683 18.329 1.00 30.83 214 ARG B N 1
ATOM 3189 C CA . ARG B 1 184 ? 30.091 29.592 17.500 1.00 35.61 214 ARG B CA 1
ATOM 3190 C C . ARG B 1 184 ? 31.152 29.152 16.500 1.00 27.28 214 ARG B C 1
ATOM 3191 O O . ARG B 1 184 ? 31.925 29.964 15.991 1.00 26.52 214 ARG B O 1
ATOM 3199 N N . GLU B 1 185 ? 31.201 27.846 16.247 1.00 28.85 215 GLU B N 1
ATOM 3200 C CA . GLU B 1 185 ? 32.157 27.297 15.300 1.00 28.90 215 GLU B CA 1
ATOM 3201 C C . GLU B 1 185 ? 31.778 27.736 13.893 1.00 24.81 215 GLU B C 1
ATOM 3202 O O . GLU B 1 185 ? 30.607 27.683 13.515 1.00 24.87 215 GLU B O 1
ATOM 3208 N N . VAL B 1 186 ? 32.750 28.202 13.125 1.00 20.83 216 VAL B N 1
ATOM 3209 C CA . VAL B 1 186 ? 32.489 28.675 11.771 1.00 25.04 216 VAL B CA 1
ATOM 3210 C C . VAL B 1 186 ? 33.335 27.880 10.787 1.00 21.83 216 VAL B C 1
ATOM 3211 O O . VAL B 1 186 ? 34.470 27.490 11.088 1.00 19.26 216 VAL B O 1
ATOM 3215 N N . GLU B 1 187 ? 32.758 27.621 9.616 1.00 21.14 217 GLU B N 1
ATOM 3216 C CA . GLU B 1 187 ? 33.437 26.864 8.580 1.00 19.97 217 GLU B CA 1
ATOM 3217 C C . GLU B 1 187 ? 34.679 27.628 8.124 1.00 19.62 217 GLU B C 1
ATOM 3218 O O . GLU B 1 187 ? 34.820 28.827 8.396 1.00 17.58 217 GLU B O 1
ATOM 3224 N N . PRO B 1 188 ? 35.603 26.947 7.448 1.00 16.52 218 PRO B N 1
ATOM 3225 C CA . PRO B 1 188 ? 36.841 27.616 7.028 1.00 16.92 218 PRO B CA 1
ATOM 3226 C C . PRO B 1 188 ? 36.539 28.813 6.138 1.00 15.19 218 PRO B C 1
ATOM 3227 O O . PRO B 1 188 ? 35.723 28.734 5.213 1.00 15.73 218 PRO B O 1
ATOM 3231 N N . THR B 1 189 ? 37.165 29.940 6.458 1.00 15.01 219 THR B N 1
ATOM 3232 C CA . THR B 1 189 ? 37.116 31.092 5.571 1.00 14.69 219 THR B CA 1
ATOM 3233 C C . THR B 1 189 ? 38.242 30.959 4.557 1.00 15.13 219 THR B C 1
ATOM 3234 O O . THR B 1 189 ? 39.120 30.101 4.689 1.00 16.12 219 THR B O 1
ATOM 3238 N N . GLU B 1 190 ? 38.219 31.796 3.520 1.00 13.98 220 GLU B N 1
ATOM 3239 C CA . GLU B 1 190 ? 39.232 31.677 2.482 1.00 14.60 220 GLU B CA 1
ATOM 3240 C C . GLU B 1 190 ? 39.724 33.047 2.065 1.00 14.72 220 GLU B C 1
ATOM 3241 O O . GLU B 1 190 ? 38.961 33.854 1.540 1.00 15.17 220 GLU B O 1
ATOM 3247 N N . ALA B 1 191 ? 41.015 33.285 2.263 1.00 14.72 221 ALA B N 1
ATOM 3248 C CA . ALA B 1 191 ? 41.697 34.408 1.665 1.00 12.81 221 ALA B CA 1
ATOM 3249 C C . ALA B 1 191 ? 42.662 33.881 0.607 1.00 12.72 221 ALA B C 1
ATOM 3250 O O . ALA B 1 191 ? 43.163 32.755 0.710 1.00 13.41 221 ALA B O 1
ATOM 3252 N N . LYS B 1 192 ? 42.910 34.693 -0.422 1.00 12.92 222 LYS B N 1
ATOM 3253 C CA . LYS B 1 192 ? 44.022 34.466 -1.338 1.00 12.92 222 LYS B CA 1
ATOM 3254 C C . LYS B 1 192 ? 45.149 35.397 -0.920 1.00 12.73 222 LYS B C 1
ATOM 3255 O O . LYS B 1 192 ? 44.957 36.619 -0.864 1.00 12.89 222 LYS B O 1
ATOM 3261 N N . ILE B 1 193 ? 46.319 34.819 -0.639 1.00 12.48 223 ILE B N 1
ATOM 3262 C CA . ILE B 1 193 ? 47.450 35.562 -0.109 1.00 12.39 223 ILE B CA 1
ATOM 3263 C C . ILE B 1 193 ? 48.702 35.191 -0.892 1.00 12.55 223 ILE B C 1
ATOM 3264 O O . ILE B 1 193 ? 48.814 34.096 -1.451 1.00 12.57 223 ILE B O 1
ATOM 3269 N N . CYS B 1 194 ? 49.641 36.119 -0.934 1.00 12.77 224 CYS B N 1
ATOM 3270 C CA . CYS B 1 194 ? 50.973 35.853 -1.474 1.00 13.03 224 CYS B CA 1
ATOM 3271 C C . CYS B 1 194 ? 51.944 35.968 -0.308 1.00 13.56 224 CYS B C 1
ATOM 3272 O O . CYS B 1 194 ? 52.243 37.073 0.153 1.00 13.24 224 CYS B O 1
ATOM 3275 N N . TYR B 1 195 ? 52.409 34.832 0.197 1.00 12.97 225 TYR B N 1
ATOM 3276 C CA . TYR B 1 195 ? 53.347 34.860 1.303 1.00 13.18 225 TYR B CA 1
ATOM 3277 C C . TYR B 1 195 ? 54.764 34.893 0.750 1.00 14.37 225 TYR B C 1
ATOM 3278 O O . TYR B 1 195 ? 55.035 34.337 -0.315 1.00 13.79 225 TYR B O 1
ATOM 3287 N N . GLN B 1 196 ? 55.632 35.642 1.424 1.00 13.46 226 GLN B N 1
ATOM 3288 C CA . GLN B 1 196 ? 57.068 35.542 1.206 1.00 15.17 226 GLN B CA 1
ATOM 3289 C C . GLN B 1 196 ? 57.665 34.580 2.210 1.00 14.07 226 GLN B C 1
ATOM 3290 O O . GLN B 1 196 ? 57.032 34.230 3.209 1.00 13.24 226 GLN B O 1
ATOM 3296 N N . PRO B 1 197 ? 58.906 34.131 1.977 1.00 14.00 227 PRO B N 1
ATOM 3297 C CA . PRO B 1 197 ? 59.520 33.196 2.926 1.00 13.83 227 PRO B CA 1
ATOM 3298 C C . PRO B 1 197 ? 59.531 33.708 4.350 1.00 15.03 227 PRO B C 1
ATOM 3299 O O . PRO B 1 197 ? 59.219 32.951 5.276 1.00 16.83 227 PRO B O 1
ATOM 3303 N N . LYS B 1 198 ? 59.853 34.983 4.557 1.00 14.21 228 LYS B N 1
ATOM 3304 C CA . LYS B 1 198 ? 59.862 35.519 5.913 1.00 16.64 228 LYS B CA 1
ATOM 3305 C C . LYS B 1 198 ? 58.464 35.616 6.522 1.00 16.18 228 LYS B C 1
ATOM 3306 O O . LYS B 1 198 ? 58.350 35.751 7.748 1.00 15.72 228 LYS B O 1
ATOM 3312 N N . ASP B 1 199 ? 57.400 35.510 5.713 1.00 15.78 229 ASP B N 1
ATOM 3313 C CA . ASP B 1 199 ? 56.039 35.521 6.263 1.00 14.47 229 ASP B CA 1
ATOM 3314 C C . ASP B 1 199 ? 55.640 34.210 6.936 1.00 15.20 229 ASP B C 1
ATOM 3315 O O . ASP B 1 199 ? 54.664 34.191 7.694 1.00 14.57 229 ASP B O 1
ATOM 3320 N N . VAL B 1 200 ? 56.343 33.111 6.679 1.00 14.50 230 VAL B N 1
ATOM 3321 C CA . VAL B 1 200 ? 56.000 31.851 7.333 1.00 12.16 230 VAL B CA 1
ATOM 3322 C C . VAL B 1 200 ? 56.438 31.932 8.794 1.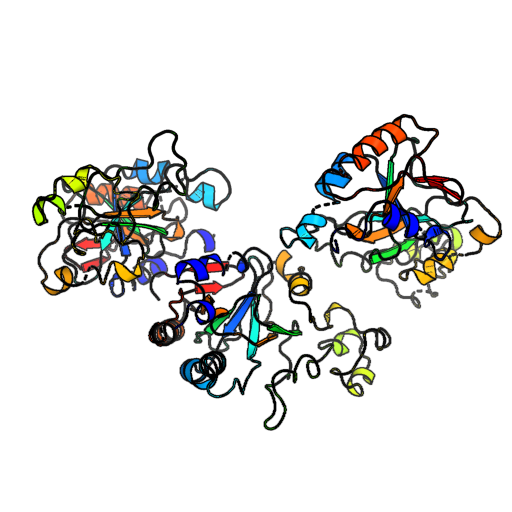00 17.88 230 VAL B C 1
ATOM 3323 O O . VAL B 1 200 ? 57.638 31.976 9.090 1.00 16.74 230 VAL B O 1
ATOM 3327 N N . LEU B 1 201 ? 55.476 31.928 9.722 1.00 13.88 231 LEU B N 1
ATOM 3328 C CA . LEU B 1 201 ? 55.816 32.107 11.131 1.00 15.59 231 LEU B CA 1
ATOM 3329 C C . LEU B 1 201 ? 55.770 30.820 11.939 1.00 17.87 231 LEU B C 1
ATOM 3330 O O . LEU B 1 201 ? 56.393 30.758 13.008 1.00 15.94 231 LEU B O 1
ATOM 3335 N N . GLY B 1 202 ? 55.069 29.798 11.463 1.00 14.68 232 GLY B N 1
ATOM 3336 C CA . GLY B 1 202 ? 54.946 28.576 12.240 1.00 14.26 232 GLY B CA 1
ATOM 3337 C C . GLY B 1 202 ? 54.482 27.436 11.366 1.00 13.79 232 GLY B C 1
ATOM 3338 O O . GLY B 1 202 ? 54.083 27.624 10.214 1.00 13.54 232 GLY B O 1
ATOM 3339 N N . ILE B 1 203 ? 54.549 26.241 11.944 1.00 15.95 233 ILE B N 1
ATOM 3340 C CA . ILE B 1 203 ? 54.107 25.005 11.308 1.00 14.66 233 ILE B CA 1
ATOM 3341 C C . ILE B 1 203 ? 52.894 24.505 12.070 1.00 14.63 233 ILE B C 1
ATOM 3342 O O . ILE B 1 203 ? 52.957 24.327 13.293 1.00 16.34 233 ILE B O 1
ATOM 3347 N N . TYR B 1 204 ? 51.801 24.246 11.349 1.00 14.35 234 TYR B N 1
ATOM 3348 C CA . TYR B 1 204 ? 50.559 23.825 11.996 1.00 14.35 234 TYR B CA 1
ATOM 3349 C C . TYR B 1 204 ? 50.616 22.349 12.385 1.00 13.56 234 TYR B C 1
ATOM 3350 O O . TYR B 1 204 ? 50.986 21.495 11.577 1.00 13.66 234 TYR B O 1
ATOM 3359 N N . VAL B 1 205 ? 50.171 22.048 13.605 1.00 14.40 235 VAL B N 1
ATOM 3360 C CA . VAL B 1 205 ? 50.083 20.684 14.119 1.00 15.54 235 VAL B CA 1
ATOM 3361 C C . VAL B 1 205 ? 48.678 20.437 14.647 1.00 16.50 235 VAL B C 1
ATOM 3362 O O . VAL B 1 205 ? 48.196 21.193 15.500 1.00 15.07 235 VAL B O 1
ATOM 3366 N N . ASP B 1 206 ? 48.042 19.361 14.177 1.00 17.90 236 ASP B N 1
ATOM 3367 C CA . ASP B 1 206 ? 46.823 18.841 14.805 1.00 21.64 236 ASP B CA 1
ATOM 3368 C C . ASP B 1 206 ? 47.252 17.817 15.854 1.00 21.68 236 ASP B C 1
ATOM 3369 O O . ASP B 1 206 ? 47.650 16.704 15.513 1.00 21.53 236 ASP B O 1
ATOM 3374 N N . VAL B 1 207 ? 47.161 18.192 17.131 1.00 25.34 237 VAL B N 1
ATOM 3375 C CA . VAL B 1 207 ? 47.655 17.350 18.216 1.00 24.93 237 VAL B CA 1
ATOM 3376 C C . VAL B 1 207 ? 46.887 16.045 18.342 1.00 31.61 237 VAL B C 1
ATOM 3377 O O . VAL B 1 207 ? 47.315 15.149 19.072 1.00 30.38 237 VAL B O 1
ATOM 3381 N N . ASP B 1 208 ? 45.768 15.906 17.636 1.00 23.67 238 ASP B N 1
ATOM 3382 C CA . ASP B 1 208 ? 44.960 14.702 17.720 1.00 25.83 238 ASP B CA 1
ATOM 3383 C C . ASP B 1 208 ? 45.271 13.716 16.601 1.00 28.80 238 ASP B C 1
ATOM 3384 O O . ASP B 1 208 ? 44.634 12.661 16.522 1.00 23.29 238 ASP B O 1
ATOM 3389 N N . SER B 1 209 ? 46.228 14.036 15.738 1.00 20.07 239 SER B N 1
ATOM 3390 C CA . SER B 1 209 ? 46.471 13.300 14.497 1.00 20.96 239 SER B CA 1
ATOM 3391 C C . SER B 1 209 ? 47.936 12.918 14.396 1.00 21.59 239 SER B C 1
ATOM 3392 O O . SER B 1 209 ? 48.779 13.808 14.157 1.00 19.00 239 SER B O 1
ATOM 3395 N N . PRO B 1 210 ? 48.283 11.636 14.537 1.00 21.90 240 PRO B N 1
ATOM 3396 C CA . PRO B 1 210 ? 49.689 11.242 14.330 1.00 23.33 240 PRO B CA 1
ATOM 3397 C C . PRO B 1 210 ? 50.197 11.580 12.940 1.00 20.01 240 PRO B C 1
ATOM 3398 O O . PRO B 1 210 ? 51.393 11.870 12.779 1.00 22.52 240 PRO B O 1
ATOM 3402 N N . ALA B 1 211 ? 49.314 11.571 11.937 1.00 18.28 241 ALA B N 1
ATOM 3403 C CA . ALA B 1 211 ? 49.699 11.960 10.584 1.00 20.64 241 ALA B CA 1
ATOM 3404 C C . ALA B 1 211 ? 50.126 13.424 10.540 1.00 19.66 241 ALA B C 1
ATOM 3405 O O . ALA B 1 211 ? 51.184 13.765 9.993 1.00 17.97 241 ALA B O 1
ATOM 3407 N N . SER B 1 212 ? 49.323 14.304 11.131 1.00 15.93 242 SER B N 1
ATOM 3408 C CA . SER B 1 212 ? 49.666 15.724 11.139 1.00 16.66 242 SER B CA 1
ATOM 3409 C C . SER B 1 212 ? 51.003 15.955 11.843 1.00 15.29 242 SER B C 1
ATOM 3410 O O . SER B 1 212 ? 51.855 16.714 11.359 1.00 15.04 242 SER B O 1
ATOM 3413 N N . GLN B 1 213 ? 51.201 15.300 12.990 1.00 16.43 243 GLN B N 1
ATOM 3414 C CA . GLN B 1 213 ? 52.427 15.484 13.760 1.00 18.41 243 GLN B CA 1
ATOM 3415 C C . GLN B 1 213 ? 53.643 15.029 12.964 1.00 21.17 243 GLN B C 1
ATOM 3416 O O . GLN B 1 213 ? 54.698 15.679 12.986 1.00 18.92 243 GLN B O 1
ATOM 3422 N N . SER B 1 214 ? 53.504 13.913 12.250 1.00 17.31 244 SER B N 1
ATOM 3423 C CA . SER B 1 214 ? 54.617 13.354 11.488 1.00 21.77 244 SER B CA 1
ATOM 3424 C C . SER B 1 214 ? 54.925 14.205 10.254 1.00 19.91 244 SER B C 1
ATOM 3425 O O . SER B 1 214 ? 56.096 14.466 9.939 1.00 17.51 244 SER B O 1
ATOM 3428 N N . LYS B 1 215 ? 53.889 14.651 9.550 1.00 15.99 245 LYS B N 1
ATOM 3429 C CA . LYS B 1 215 ? 54.080 15.570 8.428 1.00 16.58 245 LYS B CA 1
ATOM 3430 C C . LYS B 1 215 ? 54.710 16.874 8.884 1.00 17.67 245 LYS B C 1
ATOM 3431 O O . LYS B 1 215 ? 55.612 17.404 8.218 1.00 17.04 245 LYS B O 1
ATOM 3437 N N . ALA B 1 216 ? 54.244 17.407 10.017 1.00 14.68 246 ALA B N 1
ATOM 3438 C CA . ALA B 1 216 ? 54.806 18.641 10.547 1.00 15.20 246 ALA B CA 1
ATOM 3439 C C . ALA B 1 216 ? 56.286 18.478 10.870 1.00 16.34 246 ALA B C 1
ATOM 3440 O O . ALA B 1 216 ? 57.087 19.373 10.583 1.00 16.17 246 ALA B O 1
ATOM 3442 N N . ARG B 1 217 ? 56.664 17.345 11.478 1.00 16.99 247 ARG B N 1
ATOM 3443 C CA . ARG B 1 217 ? 58.075 17.096 11.763 1.00 20.04 247 ARG B CA 1
ATOM 3444 C C . ARG B 1 217 ? 58.906 17.164 10.492 1.00 19.22 247 ARG B C 1
ATOM 3445 O O . ARG B 1 217 ? 59.986 17.772 10.470 1.00 18.36 247 ARG B O 1
ATOM 3453 N N . GLU B 1 218 ? 58.426 16.525 9.422 1.00 17.26 248 GLU B N 1
ATOM 3454 C CA . GLU B 1 218 ? 59.188 16.503 8.179 1.00 17.38 248 GLU B CA 1
ATOM 3455 C C . GLU B 1 218 ? 59.275 17.894 7.555 1.00 19.33 248 GLU B C 1
ATOM 3456 O O . GLU B 1 218 ? 60.340 18.297 7.063 1.00 21.43 248 GLU B O 1
ATOM 3462 N N . LEU B 1 219 ? 58.171 18.641 7.571 1.00 15.22 249 LEU B N 1
ATOM 3463 C CA . LEU B 1 219 ? 58.182 19.982 6.992 1.00 17.69 249 LEU B CA 1
ATOM 3464 C C . LEU B 1 219 ? 59.100 20.907 7.777 1.00 18.02 249 LEU B C 1
ATOM 3465 O O . LEU B 1 219 ? 59.880 21.665 7.190 1.00 17.17 249 LEU B O 1
ATOM 3470 N N . GLN B 1 220 ? 59.037 20.846 9.107 1.00 16.60 250 GLN B N 1
ATOM 3471 C CA . GLN B 1 220 ? 59.854 21.741 9.927 1.00 18.73 250 GLN B CA 1
ATOM 3472 C C . GLN B 1 220 ? 61.345 21.481 9.713 1.00 23.22 250 GLN B C 1
ATOM 3473 O O . GLN B 1 220 ? 62.153 22.415 9.728 1.00 22.56 250 GLN B O 1
ATOM 3479 N N . GLN B 1 221 ? 61.730 20.219 9.507 1.00 21.14 251 GLN B N 1
ATOM 3480 C CA . GLN B 1 221 ? 63.137 19.910 9.254 1.00 26.32 251 GLN B CA 1
ATOM 3481 C C . GLN B 1 221 ? 63.578 20.404 7.880 1.00 26.44 251 GLN B C 1
ATOM 3482 O O . GLN B 1 221 ? 64.661 20.985 7.745 1.00 23.50 251 GLN B O 1
ATOM 3488 N N . ALA B 1 222 ? 62.756 20.184 6.846 1.00 21.54 252 ALA B N 1
ATOM 3489 C CA . ALA B 1 222 ? 63.081 20.709 5.518 1.00 22.56 252 ALA B CA 1
ATOM 3490 C C . ALA B 1 222 ? 63.277 22.223 5.551 1.00 22.52 252 ALA B C 1
ATOM 3491 O O . ALA B 1 222 ? 64.141 22.763 4.849 1.00 18.16 252 ALA B O 1
ATOM 3501 N N . ARG B 1 224 ? 64.147 24.084 8.308 1.00 22.31 254 ARG B N 1
ATOM 3502 C CA . ARG B 1 224 ? 65.388 24.293 9.049 1.00 24.17 254 ARG B CA 1
ATOM 3503 C C . ARG B 1 224 ? 66.612 24.128 8.165 1.00 24.05 254 ARG B C 1
ATOM 3504 O O . ARG B 1 224 ? 67.566 24.909 8.277 1.00 24.04 254 ARG B O 1
ATOM 3512 N N . GLU B 1 225 ? 66.633 23.086 7.324 1.00 24.14 255 GLU B N 1
ATOM 3513 C CA . GLU B 1 225 ? 67.770 22.871 6.431 1.00 26.34 255 GLU B CA 1
ATOM 3514 C C . GLU B 1 225 ? 68.039 24.085 5.560 1.00 23.62 255 GLU B C 1
ATOM 3515 O O . GLU B 1 225 ? 69.184 24.325 5.178 1.00 21.85 255 GLU B O 1
ATOM 3521 N N . GLN B 1 226 ? 66.998 24.847 5.221 1.00 19.63 256 GLN B N 1
ATOM 3522 C CA . GLN B 1 226 ? 67.143 25.995 4.342 1.00 20.61 256 GLN B CA 1
ATOM 3523 C C . GLN B 1 226 ? 67.366 27.293 5.099 1.00 22.06 256 GLN B C 1
ATOM 3524 O O . GLN B 1 226 ? 67.424 28.346 4.465 1.00 22.79 256 GLN B O 1
ATOM 3530 N N . GLY B 1 227 ? 67.510 27.243 6.422 1.00 22.50 257 GLY B N 1
ATOM 3531 C CA . GLY B 1 227 ? 67.741 28.435 7.224 1.00 21.16 257 GLY B CA 1
ATOM 3532 C C . GLY B 1 227 ? 66.505 29.040 7.864 1.00 23.94 257 GLY B C 1
ATOM 3533 O O . GLY B 1 227 ? 66.579 30.168 8.364 1.00 25.24 257 GLY B O 1
ATOM 3534 N N . PHE B 1 228 ? 65.371 28.330 7.870 1.00 18.64 258 PHE B N 1
ATOM 3535 C CA . PHE B 1 228 ? 64.115 28.844 8.405 1.00 19.41 258 PHE B CA 1
ATOM 3536 C C . PHE B 1 228 ? 63.712 27.966 9.583 1.00 25.03 258 PHE B C 1
ATOM 3537 O O . PHE B 1 228 ? 63.080 26.920 9.395 1.00 25.22 258 PHE B O 1
ATOM 3545 N N . ASP B 1 229 ? 64.056 28.397 10.790 1.00 19.10 259 ASP B N 1
ATOM 3546 C CA . ASP B 1 229 ? 63.758 27.640 12.001 1.00 22.60 259 ASP B CA 1
ATOM 3547 C C . ASP B 1 229 ? 62.427 28.142 12.544 1.00 22.17 259 ASP B C 1
ATOM 3548 O O . ASP B 1 229 ? 62.318 29.306 12.954 1.00 20.36 259 ASP B O 1
ATOM 3553 N N . LEU B 1 230 ? 61.409 27.272 12.528 1.00 19.77 260 LEU B N 1
ATOM 3554 C CA . LEU B 1 230 ? 60.028 27.666 12.817 1.00 19.05 260 LEU B CA 1
ATOM 3555 C C . LEU B 1 230 ? 59.457 26.894 14.002 1.00 18.49 260 LEU B C 1
ATOM 3556 O O . LEU B 1 230 ? 59.722 25.698 14.141 1.00 18.47 260 LEU B O 1
ATOM 3561 N N . PRO B 1 231 ? 58.633 27.526 14.835 1.00 17.05 261 PRO B N 1
ATOM 3562 C CA . PRO B 1 231 ? 57.970 26.794 15.922 1.00 18.33 261 PRO B CA 1
ATOM 3563 C C . PRO B 1 231 ? 56.804 25.949 15.426 1.00 17.72 261 PRO B C 1
ATOM 3564 O O . PRO B 1 231 ? 56.136 26.287 14.448 1.00 15.80 261 PRO B O 1
ATOM 3568 N N . PHE B 1 232 ? 56.549 24.856 16.149 1.00 16.96 262 PHE B N 1
ATOM 3569 C CA . PHE B 1 232 ? 55.329 24.070 15.987 1.00 18.48 262 PHE B CA 1
ATOM 3570 C C . PHE B 1 232 ? 54.184 24.770 16.709 1.00 17.16 262 PHE B C 1
ATOM 3571 O O . PHE B 1 232 ? 54.325 25.147 17.878 1.00 15.46 262 PHE B O 1
ATOM 3579 N N . ILE B 1 233 ? 53.048 24.938 16.026 1.00 17.65 263 ILE B N 1
ATOM 3580 C CA . ILE B 1 233 ? 51.910 25.679 16.574 1.00 16.64 263 ILE B CA 1
ATOM 3581 C C . ILE B 1 233 ? 50.683 24.784 16.543 1.00 16.71 263 ILE B C 1
ATOM 3582 O O . ILE B 1 233 ? 50.259 24.347 15.467 1.00 16.20 263 ILE B O 1
ATOM 3587 N N . ALA B 1 234 ? 50.101 24.532 17.710 1.00 14.37 264 ALA B N 1
ATOM 3588 C CA . ALA B 1 234 ? 48.795 23.902 17.785 1.00 17.18 264 ALA B CA 1
ATOM 3589 C C . ALA B 1 234 ? 47.748 25.010 17.710 1.00 21.08 264 ALA B C 1
ATOM 3590 O O . ALA B 1 234 ? 47.763 25.942 18.524 1.00 20.43 264 ALA B O 1
ATOM 3592 N N . TYR B 1 235 ? 46.867 24.940 16.722 1.00 17.90 265 TYR B N 1
ATOM 3593 C CA . TYR B 1 235 ? 45.758 25.878 16.641 1.00 17.65 265 TYR B CA 1
ATOM 3594 C C . TYR B 1 235 ? 44.463 25.084 16.726 1.00 17.48 265 TYR B C 1
ATOM 3595 O O . TYR B 1 235 ? 44.308 24.080 16.024 1.00 17.96 265 TYR B O 1
ATOM 3604 N N . ARG B 1 236 ? 43.536 25.527 17.574 1.00 14.82 266 ARG B N 1
ATOM 3605 C CA . ARG B 1 236 ? 42.196 24.948 17.561 1.00 16.84 266 ARG B CA 1
ATOM 3606 C C . ARG B 1 236 ? 41.226 25.898 18.254 1.00 19.55 266 ARG B C 1
ATOM 3607 O O . ARG B 1 236 ? 41.544 26.460 19.306 1.00 17.30 266 ARG B O 1
ATOM 3615 N N . GLY B 1 237 ? 40.058 26.090 17.646 1.00 17.11 267 GLY B N 1
ATOM 3616 C CA . GLY B 1 237 ? 38.988 26.810 18.329 1.00 18.02 267 GLY B CA 1
ATOM 3617 C C . GLY B 1 237 ? 39.339 28.191 18.841 1.00 19.43 267 GLY B C 1
ATOM 3618 O O . GLY B 1 237 ? 38.941 28.554 19.955 1.00 21.92 267 GLY B O 1
ATOM 3619 N N . GLY B 1 238 ? 40.077 28.975 18.060 1.00 16.67 268 GLY B N 1
ATOM 3620 C CA . GLY B 1 238 ? 40.415 30.318 18.509 1.00 17.23 268 GLY B CA 1
ATOM 3621 C C . GLY B 1 238 ? 41.509 30.398 19.546 1.00 16.45 268 GLY B C 1
ATOM 3622 O O . GLY B 1 238 ? 41.660 31.436 20.198 1.00 18.31 268 GLY B O 1
ATOM 3623 N N . ALA B 1 239 ? 42.277 29.329 19.733 1.00 15.66 269 ALA B N 1
ATOM 3624 C CA . ALA B 1 239 ? 43.402 29.335 20.654 1.00 17.64 269 ALA B CA 1
ATOM 3625 C C . ALA B 1 239 ? 44.598 28.733 19.941 1.00 17.74 269 ALA B C 1
ATOM 3626 O O . ALA B 1 239 ? 44.447 27.839 19.108 1.00 18.49 269 ALA B O 1
ATOM 3628 N N . ALA B 1 240 ? 45.785 29.232 20.267 1.00 18.63 270 ALA B N 1
ATOM 3629 C CA . ALA B 1 240 ? 46.992 28.735 19.634 1.00 20.90 270 ALA B CA 1
ATOM 3630 C C . ALA B 1 240 ? 48.063 28.591 20.703 1.00 24.39 270 ALA B C 1
ATOM 3631 O O . ALA B 1 240 ? 48.170 29.430 21.601 1.00 23.89 270 ALA B O 1
ATOM 3633 N N . GLN B 1 241 ? 48.822 27.499 20.624 1.00 23.27 271 GLN B N 1
ATOM 3634 C CA . GLN B 1 241 ? 49.854 27.193 21.606 1.00 22.98 271 GLN B CA 1
ATOM 3635 C C . GLN B 1 241 ? 51.099 26.692 20.896 1.00 22.21 271 GLN B C 1
ATOM 3636 O O . GLN B 1 241 ? 51.010 25.896 19.961 1.00 20.20 271 GLN B O 1
ATOM 3638 N N . GLU B 1 242 ? 52.257 27.164 21.349 1.00 22.82 272 GLU B N 1
ATOM 3639 C CA . GLU B 1 242 ? 53.523 26.614 20.890 1.00 24.26 272 GLU B CA 1
ATOM 3640 C C . GLU B 1 242 ? 53.695 25.190 21.415 1.00 22.53 272 GLU B C 1
ATOM 3641 O O . GLU B 1 242 ? 53.423 24.915 22.584 1.00 19.76 272 GLU B O 1
ATOM 3647 N N . LEU B 1 243 ? 54.150 24.283 20.554 1.00 21.48 273 LEU B N 1
ATOM 3648 C CA . LEU B 1 243 ? 54.505 22.929 20.970 1.00 24.33 273 LEU B CA 1
ATOM 3649 C C . LEU B 1 243 ? 56.018 22.765 20.918 1.00 23.99 273 LEU B C 1
ATOM 3650 O O . LEU B 1 243 ? 56.641 22.992 19.876 1.00 22.94 273 LEU B O 1
ATOM 3655 N N . ALA B 1 244 ? 56.606 22.384 22.048 1.00 21.99 274 ALA B N 1
ATOM 3656 C CA . ALA B 1 244 ? 58.060 22.266 22.107 1.00 30.02 274 ALA B CA 1
ATOM 3657 C C . ALA B 1 244 ? 58.562 21.066 21.313 1.00 36.74 274 ALA B C 1
ATOM 3658 O O . ALA B 1 244 ? 59.650 21.124 20.726 1.00 41.62 274 ALA B O 1
ATOM 3660 N N . SER B 1 245 ? 57.796 19.976 21.293 1.00 39.44 275 SER B N 1
ATOM 3661 C CA . SER B 1 245 ? 58.110 18.797 20.496 1.00 46.35 275 SER B CA 1
ATOM 3662 C C . SER B 1 245 ? 56.822 18.265 19.889 1.00 50.93 275 SER B C 1
ATOM 3663 O O . SER B 1 245 ? 55.796 18.181 20.573 1.00 47.50 275 SER B O 1
ATOM 3666 N N . VAL B 1 246 ? 56.885 17.901 18.611 1.00 53.32 276 VAL B N 1
ATOM 3667 C CA . VAL B 1 246 ? 55.688 17.551 17.851 1.00 59.76 276 VAL B CA 1
ATOM 3668 C C . VAL B 1 246 ? 56.054 17.061 16.460 1.00 58.04 276 VAL B C 1
ATOM 3669 O O . VAL B 1 246 ? 56.470 17.852 15.614 1.00 63.50 276 VAL B O 1
ATOM 3671 N N . HIS C 1 9 ? 49.500 62.406 10.207 1.00 56.97 39 HIS C N 1
ATOM 3672 C CA . HIS C 1 9 ? 48.132 62.633 9.769 1.00 59.02 39 HIS C CA 1
ATOM 3673 C C . HIS C 1 9 ? 47.511 61.323 9.312 1.00 64.27 39 HIS C C 1
ATOM 3674 O O . HIS C 1 9 ? 48.098 60.258 9.525 1.00 69.89 39 HIS C O 1
ATOM 3676 N N . GLU C 1 10 ? 46.340 61.440 8.668 1.00 58.50 40 GLU C N 1
ATOM 3677 C CA . GLU C 1 10 ? 45.434 60.354 8.288 1.00 57.92 40 GLU C CA 1
ATOM 3678 C C . GLU C 1 10 ? 44.587 59.941 9.483 1.00 57.74 40 GLU C C 1
ATOM 3679 O O . GLU C 1 10 ? 43.361 60.087 9.453 1.00 70.16 40 GLU C O 1
ATOM 3681 N N . ILE C 1 11 ? 45.220 59.430 10.543 1.00 54.55 41 ILE C N 1
ATOM 3682 C CA . ILE C 1 11 ? 44.471 59.149 11.765 1.00 50.95 41 ILE C CA 1
ATOM 3683 C C . ILE C 1 11 ? 43.931 60.443 12.352 1.00 45.46 41 ILE C C 1
ATOM 3684 O O . ILE C 1 11 ? 42.852 60.459 12.953 1.00 42.20 41 ILE C O 1
ATOM 3686 N N . THR C 1 12 ? 44.661 61.546 12.175 1.00 48.85 42 THR C N 1
ATOM 3687 C CA . THR C 1 12 ? 44.219 62.846 12.668 1.00 45.70 42 THR C CA 1
ATOM 3688 C C . THR C 1 12 ? 43.220 63.487 11.711 1.00 45.96 42 THR C C 1
ATOM 3689 O O . THR C 1 12 ? 42.170 63.981 12.134 1.00 42.33 42 THR C O 1
ATOM 3693 N N . GLY C 1 13 ? 43.535 63.496 10.418 1.00 46.03 43 GLY C N 1
ATOM 3694 C CA . GLY C 1 13 ? 42.650 64.066 9.430 1.00 46.93 43 GLY C CA 1
ATOM 3695 C C . GLY C 1 13 ? 42.824 65.547 9.174 1.00 44.87 43 GLY C C 1
ATOM 3696 O O . GLY C 1 13 ? 42.080 66.110 8.359 1.00 47.56 43 GLY C O 1
ATOM 3697 N N . GLY C 1 14 ? 43.755 66.201 9.841 1.00 38.67 44 GLY C N 1
ATOM 3698 C CA . GLY C 1 14 ? 44.036 67.599 9.576 1.00 40.43 44 GLY C CA 1
ATOM 3699 C C . GLY C 1 14 ? 44.292 68.381 10.847 1.00 37.82 44 GLY C C 1
ATOM 3700 O O . GLY C 1 14 ? 43.984 67.945 11.956 1.00 37.40 44 GLY C O 1
ATOM 3701 N N . ASN C 1 15 ? 44.875 69.563 10.678 1.00 36.09 45 ASN C N 1
ATOM 3702 C CA . ASN C 1 15 ? 45.125 70.472 11.785 1.00 40.23 45 ASN C CA 1
ATOM 3703 C C . ASN C 1 15 ? 43.881 71.310 12.083 1.00 32.99 45 ASN C C 1
ATOM 3704 O O . ASN C 1 15 ? 42.830 71.164 11.453 1.00 32.29 45 ASN C O 1
ATOM 3709 N N . ARG C 1 16 ? 44.013 72.219 13.055 1.00 34.89 46 ARG C N 1
ATOM 3710 C CA . ARG C 1 16 ? 42.863 72.995 13.519 1.00 33.70 46 ARG C CA 1
ATOM 3711 C C . ARG C 1 16 ? 42.232 73.809 12.394 1.00 32.72 46 ARG C C 1
ATOM 3712 O O . ARG C 1 16 ? 41.003 73.889 12.284 1.00 30.08 46 ARG C O 1
ATOM 3720 N N . GLN C 1 17 ? 43.057 74.454 11.569 1.00 32.41 47 GLN C N 1
ATOM 3721 C CA . GLN C 1 17 ? 42.504 75.250 10.481 1.00 31.28 47 GLN C CA 1
ATOM 3722 C C . GLN C 1 17 ? 41.862 74.372 9.415 1.00 32.05 47 GLN C C 1
ATOM 3723 O O . GLN C 1 17 ? 40.867 74.778 8.804 1.00 29.77 47 GLN C O 1
ATOM 3725 N N . GLU C 1 18 ? 42.411 73.173 9.180 1.00 33.00 48 GLU C N 1
ATOM 3726 C CA . GLU C 1 18 ? 41.807 72.253 8.216 1.00 32.19 48 GLU C CA 1
ATOM 3727 C C . GLU C 1 18 ? 40.457 71.738 8.707 1.00 28.83 48 GLU C C 1
ATOM 3728 O O . GLU C 1 18 ? 39.489 71.667 7.940 1.00 28.98 48 GLU C O 1
ATOM 3730 N N . LYS C 1 19 ? 40.379 71.349 9.980 1.00 28.70 49 LYS C N 1
ATOM 3731 C CA . LYS C 1 19 ? 39.109 70.876 10.525 1.00 28.65 49 LYS C CA 1
ATOM 3732 C C . LYS C 1 19 ? 38.049 71.971 10.485 1.00 28.17 49 LYS C C 1
ATOM 3733 O O . LYS C 1 19 ? 36.876 71.711 10.179 1.00 24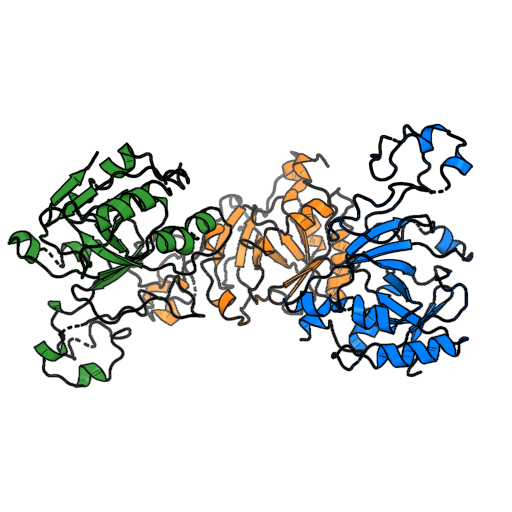.72 49 LYS C O 1
ATOM 3739 N N . LEU C 1 20 ? 38.441 73.203 10.804 1.00 26.73 50 LEU C N 1
ATOM 3740 C CA . LEU C 1 20 ? 37.485 74.307 10.816 1.00 27.21 50 LEU C CA 1
ATOM 3741 C C . LEU C 1 20 ? 36.968 74.590 9.413 1.00 28.24 50 LEU C C 1
ATOM 3742 O O . LEU C 1 20 ? 35.762 74.789 9.215 1.00 28.68 50 LEU C O 1
ATOM 3747 N N . ALA C 1 21 ? 37.872 74.610 8.425 1.00 27.53 51 ALA C N 1
ATOM 3748 C CA . ALA C 1 21 ? 37.450 74.767 7.037 1.00 28.76 51 ALA C CA 1
ATOM 3749 C C . ALA C 1 21 ? 36.526 73.630 6.617 1.00 29.62 51 ALA C C 1
ATOM 3750 O O . ALA C 1 21 ? 35.508 73.865 5.954 1.00 26.46 51 ALA C O 1
ATOM 3752 N N . GLN C 1 22 ? 36.840 72.395 7.025 1.00 28.23 52 GLN C N 1
ATOM 3753 C CA . GLN C 1 22 ? 35.989 71.262 6.664 1.00 29.10 52 GLN C CA 1
ATOM 3754 C C . GLN C 1 22 ? 34.577 71.436 7.212 1.00 28.12 52 GLN C C 1
ATOM 3755 O O . GLN C 1 22 ? 33.595 71.307 6.472 1.00 22.99 52 GLN C O 1
ATOM 3761 N N . LEU C 1 23 ? 34.450 71.724 8.513 1.00 24.40 53 LEU C N 1
ATOM 3762 C CA . LEU C 1 23 ? 33.105 71.754 9.071 1.00 26.46 53 LEU C CA 1
ATOM 3763 C C . LEU C 1 23 ? 32.298 72.928 8.535 1.00 23.80 53 LEU C C 1
ATOM 3764 O O . LEU C 1 23 ? 31.071 72.806 8.383 1.00 24.66 53 LEU C O 1
ATOM 3777 N N . ARG C 1 25 ? 32.597 74.415 5.518 1.00 26.98 55 ARG C N 1
ATOM 3778 C CA . ARG C 1 25 ? 32.269 73.777 4.263 1.00 27.23 55 ARG C CA 1
ATOM 3779 C C . ARG C 1 25 ? 31.042 72.913 4.349 1.00 27.83 55 ARG C C 1
ATOM 3780 O O . ARG C 1 25 ? 30.106 73.093 3.571 1.00 27.58 55 ARG C O 1
ATOM 3788 N N . GLN C 1 26 ? 31.078 71.908 5.223 1.00 26.06 56 GLN C N 1
ATOM 3789 C CA . GLN C 1 26 ? 29.972 70.988 5.308 1.00 22.27 56 GLN C CA 1
ATOM 3790 C C . GLN C 1 26 ? 28.727 71.680 5.844 1.00 24.12 56 GLN C C 1
ATOM 3791 O O . GLN C 1 26 ? 27.638 71.470 5.314 1.00 23.63 56 GLN C O 1
ATOM 3797 N N . PHE C 1 27 ? 28.864 72.515 6.874 1.00 21.87 57 PHE C N 1
ATOM 3798 C CA . PHE C 1 27 ? 27.706 73.220 7.422 1.00 20.15 57 PHE C CA 1
ATOM 3799 C C . PHE C 1 27 ? 26.987 74.040 6.355 1.00 24.63 57 PHE C C 1
ATOM 3800 O O . PHE C 1 27 ? 25.752 74.090 6.329 1.00 23.70 57 PHE C O 1
ATOM 3808 N N . GLU C 1 28 ? 27.737 74.702 5.473 1.00 24.48 58 GLU C N 1
ATOM 3809 C CA . GLU C 1 28 ? 27.124 75.518 4.434 1.00 28.89 58 GLU C CA 1
ATOM 3810 C C . GLU C 1 28 ? 26.630 74.702 3.242 1.00 35.32 58 GLU C C 1
ATOM 3811 O O . GLU C 1 28 ? 25.900 75.244 2.404 1.00 39.27 58 GLU C O 1
ATOM 3813 N N . SER C 1 29 ? 26.985 73.419 3.147 1.00 29.84 59 SER C N 1
ATOM 3814 C CA . SER C 1 29 ? 26.495 72.589 2.052 1.00 32.81 59 SER C CA 1
ATOM 3815 C C . SER C 1 29 ? 25.429 71.623 2.546 1.00 32.85 59 SER C C 1
ATOM 3816 O O . SER C 1 29 ? 24.319 72.031 2.897 1.00 34.39 59 SER C O 1
ATOM 3819 N N . GLY C 1 30 ? 25.755 70.341 2.586 1.00 34.13 60 GLY C N 1
ATOM 3820 C CA . GLY C 1 30 ? 24.768 69.335 2.897 1.00 29.17 60 GLY C CA 1
ATOM 3821 C C . GLY C 1 30 ? 24.552 69.041 4.362 1.00 26.87 60 GLY C C 1
ATOM 3822 O O . GLY C 1 30 ? 23.786 68.125 4.680 1.00 24.76 60 GLY C O 1
ATOM 3823 N N . GLY C 1 31 ? 25.211 69.765 5.265 1.00 24.50 61 GLY C N 1
ATOM 3824 C CA . GLY C 1 31 ? 25.025 69.536 6.684 1.00 19.04 61 GLY C CA 1
ATOM 3825 C C . GLY C 1 31 ? 26.042 68.575 7.268 1.00 22.22 61 GLY C C 1
ATOM 3826 O O . GLY C 1 31 ? 26.924 68.039 6.588 1.00 21.64 61 GLY C O 1
ATOM 3827 N N . LEU C 1 32 ? 25.903 68.349 8.565 1.00 18.10 62 LEU C N 1
ATOM 3828 C CA . LEU C 1 32 ? 26.772 67.446 9.318 1.00 18.82 62 LEU C CA 1
ATOM 3829 C C . LEU C 1 32 ? 26.090 67.186 10.659 1.00 15.63 62 LEU C C 1
ATOM 3830 O O . LEU C 1 32 ? 24.903 67.489 10.834 1.00 16.34 62 LEU C O 1
ATOM 3835 N N . TYR C 1 33 ? 26.836 66.636 11.612 1.00 14.79 63 TYR C N 1
ATOM 3836 C CA . TYR C 1 33 ? 26.264 66.193 12.875 1.00 15.77 63 TYR C CA 1
ATOM 3837 C C . TYR C 1 33 ? 26.822 66.985 14.053 1.00 15.86 63 TYR C C 1
ATOM 3838 O O . TYR C 1 33 ? 27.955 67.472 14.025 1.00 15.54 63 TYR C O 1
ATOM 3847 N N . LEU C 1 34 ? 26.013 67.090 15.105 1.00 12.11 64 LEU C N 1
ATOM 3848 C CA . LEU C 1 34 ? 26.441 67.647 16.384 1.00 12.72 64 LEU C CA 1
ATOM 3849 C C . LEU C 1 34 ? 25.956 66.693 17.460 1.00 15.63 64 LEU C C 1
ATOM 3850 O O . LEU C 1 34 ? 24.743 66.504 17.611 1.00 12.49 64 LEU C O 1
ATOM 3855 N N . ARG C 1 35 ? 26.880 66.086 18.196 1.00 11.50 65 ARG C N 1
ATOM 3856 C CA . ARG C 1 35 ? 26.519 65.226 19.316 1.00 12.62 65 ARG C CA 1
ATOM 3857 C C . ARG C 1 35 ? 26.776 65.984 20.609 1.00 13.47 65 ARG C C 1
ATOM 3858 O O . ARG C 1 35 ? 27.920 66.339 20.890 1.00 13.90 65 ARG C O 1
ATOM 3866 N N . THR C 1 36 ? 25.735 66.229 21.399 1.00 9.76 66 THR C N 1
ATOM 3867 C CA . THR C 1 36 ? 25.979 66.831 22.705 1.00 11.57 66 THR C CA 1
ATOM 3868 C C . THR C 1 36 ? 26.333 65.719 23.684 1.00 12.36 66 THR C C 1
ATOM 3869 O O . THR C 1 36 ? 25.946 64.557 23.494 1.00 11.49 66 THR C O 1
ATOM 3873 N N . VAL C 1 37 ? 27.128 66.063 24.699 1.00 14.20 67 VAL C N 1
ATOM 3874 C CA . VAL C 1 37 ? 27.470 65.103 25.741 1.00 16.59 67 VAL C CA 1
ATOM 3875 C C . VAL C 1 37 ? 27.429 65.795 27.093 1.00 17.05 67 VAL C C 1
ATOM 3876 O O . VAL C 1 37 ? 27.840 66.953 27.235 1.00 17.73 67 VAL C O 1
ATOM 3880 N N . SER C 1 38 ? 26.923 65.075 28.082 1.00 16.16 68 SER C N 1
ATOM 3881 C CA . SER C 1 38 ? 26.956 65.529 29.462 1.00 19.61 68 SER C CA 1
ATOM 3882 C C . SER C 1 38 ? 28.262 65.156 30.147 1.00 22.76 68 SER C C 1
ATOM 3883 O O . SER C 1 38 ? 28.806 65.953 30.917 1.00 25.41 68 SER C O 1
ATOM 3886 N N . ASP C 1 39 ? 28.793 63.972 29.868 1.00 20.19 69 ASP C N 1
ATOM 3887 C CA . ASP C 1 39 ? 30.012 63.498 30.513 1.00 22.15 69 ASP C CA 1
ATOM 3888 C C . ASP C 1 39 ? 31.095 63.502 29.434 1.00 21.75 69 ASP C C 1
ATOM 3889 O O . ASP C 1 39 ? 31.306 62.510 28.737 1.00 19.51 69 ASP C O 1
ATOM 3894 N N . HIS C 1 40 ? 31.765 64.641 29.289 1.00 18.74 70 HIS C N 1
ATOM 3895 C CA . HIS C 1 40 ? 32.807 64.767 28.274 1.00 18.97 70 HIS C CA 1
ATOM 3896 C C . HIS C 1 40 ? 34.049 63.961 28.632 1.00 19.82 70 HIS C C 1
ATOM 3897 O O . HIS C 1 40 ? 34.811 63.564 27.741 1.00 19.84 70 HIS C O 1
ATOM 3904 N N . ARG C 1 41 ? 34.284 63.716 29.921 1.00 20.42 71 ARG C N 1
ATOM 3905 C CA . ARG C 1 41 ? 35.395 62.851 30.305 1.00 22.07 71 ARG C CA 1
ATOM 3906 C C . ARG C 1 41 ? 35.161 61.427 29.824 1.00 24.49 71 ARG C C 1
ATOM 3907 O O . ARG C 1 41 ? 36.084 60.778 29.305 1.00 22.81 71 ARG C O 1
ATOM 3915 N N . ASP C 1 42 ? 33.937 60.924 30.005 1.00 19.33 72 ASP C N 1
ATOM 3916 C CA . ASP C 1 42 ? 33.582 59.597 29.515 1.00 23.24 72 ASP C CA 1
ATOM 3917 C C . ASP C 1 42 ? 33.617 59.536 27.997 1.00 18.42 72 ASP C C 1
ATOM 3918 O O . ASP C 1 42 ? 34.042 58.527 27.428 1.00 20.64 72 ASP C O 1
ATOM 3923 N N . GLU C 1 43 ? 33.110 60.570 27.317 1.00 21.42 73 GLU C N 1
ATOM 3924 C CA . GLU C 1 43 ? 33.136 60.536 25.857 1.00 20.03 73 GLU C CA 1
ATOM 3925 C C . GLU C 1 43 ? 34.565 60.442 25.360 1.00 18.62 73 GLU C C 1
ATOM 3926 O O . GLU C 1 43 ? 34.871 59.651 24.462 1.00 21.23 73 GLU C O 1
ATOM 3932 N N . PHE C 1 44 ? 35.464 61.218 25.955 1.00 17.18 74 PHE C N 1
ATOM 3933 C CA . PHE C 1 44 ? 36.861 61.114 25.560 1.00 20.35 74 PHE C CA 1
ATOM 3934 C C . PHE C 1 44 ? 37.440 59.740 25.910 1.00 21.81 74 PHE C C 1
ATOM 3935 O O . PHE C 1 44 ? 38.007 59.060 25.046 1.00 24.17 74 PHE C O 1
ATOM 3943 N N . GLU C 1 45 ? 37.299 59.306 27.169 1.00 22.80 75 GLU C N 1
ATOM 3944 C CA . GLU C 1 45 ? 37.993 58.095 27.618 1.00 25.47 75 GLU C CA 1
ATOM 3945 C C . GLU C 1 45 ? 37.379 56.830 27.047 1.00 26.97 75 GLU C C 1
ATOM 3946 O O . GLU C 1 45 ? 38.099 55.871 26.742 1.00 24.03 75 GLU C O 1
ATOM 3952 N N . ASN C 1 46 ? 36.053 56.782 26.947 1.00 23.43 76 ASN C N 1
ATOM 3953 C CA . ASN C 1 46 ? 35.351 55.531 26.700 1.00 24.61 76 ASN C CA 1
ATOM 3954 C C . ASN C 1 46 ? 34.689 55.449 25.333 1.00 20.70 76 ASN C C 1
ATOM 3955 O O . ASN C 1 46 ? 34.248 54.358 24.949 1.00 22.25 76 ASN C O 1
ATOM 3960 N N . THR C 1 47 ? 34.629 56.550 24.580 1.00 21.67 77 THR C N 1
ATOM 3961 C CA . THR C 1 47 ? 34.244 56.514 23.173 1.00 22.62 77 THR C CA 1
ATOM 3962 C C . THR C 1 47 ? 35.405 56.871 22.252 1.00 22.29 77 THR C C 1
ATOM 3963 O O . THR C 1 47 ? 35.783 56.065 21.390 1.00 21.68 77 THR C O 1
ATOM 3967 N N . PHE C 1 48 ? 35.978 58.070 22.408 1.00 19.47 78 PHE C N 1
ATOM 3968 C CA . PHE C 1 48 ? 36.991 58.552 21.473 1.00 23.71 78 PHE C CA 1
ATOM 3969 C C . PHE C 1 48 ? 38.286 57.730 21.541 1.00 23.67 78 PHE C C 1
ATOM 3970 O O . PHE C 1 48 ? 38.761 57.225 20.517 1.00 26.12 78 PHE C O 1
ATOM 3986 N N . PRO C 1 50 ? 38.976 54.542 22.662 1.00 28.14 80 PRO C N 1
ATOM 3987 C CA . PRO C 1 50 ? 38.863 53.204 22.054 1.00 28.32 80 PRO C CA 1
ATOM 3988 C C . PRO C 1 50 ? 38.812 53.254 20.536 1.00 27.91 80 PRO C C 1
ATOM 3989 O O . PRO C 1 50 ? 39.379 52.374 19.873 1.00 28.43 80 PRO C O 1
ATOM 3993 N N . LYS C 1 51 ? 38.156 54.271 19.963 1.00 26.01 81 LYS C N 1
ATOM 3994 C CA . LYS C 1 51 ? 38.170 54.424 18.510 1.00 27.17 81 LYS C CA 1
ATOM 3995 C C . LYS C 1 51 ? 39.576 54.689 17.996 1.00 27.90 81 LYS C C 1
ATOM 3996 O O . LYS C 1 51 ? 39.997 54.100 16.990 1.00 27.96 81 LYS C O 1
ATOM 4002 N N . LEU C 1 52 ? 40.330 55.554 18.681 1.00 25.97 82 LEU C N 1
ATOM 4003 C CA . LEU C 1 52 ? 41.715 55.796 18.279 1.00 29.31 82 LEU C CA 1
ATOM 4004 C C . LEU C 1 52 ? 42.554 54.521 18.372 1.00 29.17 82 LEU C C 1
ATOM 4005 O O . LEU C 1 52 ? 43.283 54.175 17.431 1.00 34.59 82 LEU C O 1
ATOM 4010 N N . ASP C 1 53 ? 42.448 53.791 19.487 1.00 33.22 83 ASP C N 1
ATOM 4011 C CA . ASP C 1 53 ? 43.183 52.528 19.609 1.00 37.19 83 ASP C CA 1
ATOM 4012 C C . ASP C 1 53 ? 42.815 51.554 18.494 1.00 36.87 83 ASP C C 1
ATOM 4013 O O . ASP C 1 53 ? 43.692 50.889 17.927 1.00 36.62 83 ASP C O 1
ATOM 4018 N N . ALA C 1 54 ? 41.519 51.445 18.178 1.00 37.01 84 ALA C N 1
ATOM 4019 C CA . ALA C 1 54 ? 41.091 50.576 17.085 1.00 38.50 84 ALA C CA 1
ATOM 4020 C C . ALA C 1 54 ? 41.727 50.992 15.762 1.00 39.87 84 ALA C C 1
ATOM 4021 O O . ALA C 1 54 ? 42.209 50.140 15.006 1.00 37.91 84 ALA C O 1
ATOM 4023 N N . CYS C 1 55 ? 41.733 52.299 15.462 1.00 35.69 85 CYS C N 1
ATOM 4024 C CA . CYS C 1 55 ? 42.476 52.791 14.302 1.00 38.67 85 CYS C CA 1
ATOM 4025 C C . CYS C 1 55 ? 43.935 52.359 14.355 1.00 37.52 85 CYS C C 1
ATOM 4026 O O . CYS C 1 55 ? 44.525 52.007 13.327 1.00 40.04 85 CYS C O 1
ATOM 4029 N N . LEU C 1 56 ? 44.535 52.375 15.544 1.00 39.18 86 LEU C N 1
ATOM 4030 C CA . LEU C 1 56 ? 45.940 52.009 15.706 1.00 43.76 86 LEU C CA 1
ATOM 4031 C C . LEU C 1 56 ? 46.157 50.502 15.730 1.00 42.18 86 LEU C C 1
ATOM 4032 O O . LEU C 1 56 ? 47.306 50.060 15.799 1.00 43.10 86 LEU C O 1
ATOM 4037 N N . GLY C 1 57 ? 45.089 49.709 15.665 1.00 40.13 87 GLY C N 1
ATOM 4038 C CA . GLY C 1 57 ? 45.195 48.268 15.637 1.00 43.19 87 GLY C CA 1
ATOM 4039 C C . GLY C 1 57 ? 45.223 47.585 16.985 1.00 47.86 87 GLY C C 1
ATOM 4040 O O . GLY C 1 57 ? 45.537 46.389 17.044 1.00 46.24 87 GLY C O 1
ATOM 4041 N N . HIS C 1 58 ? 44.901 48.292 18.066 1.00 44.48 88 HIS C N 1
ATOM 4042 C CA . HIS C 1 58 ? 44.962 47.716 19.404 1.00 51.58 88 HIS C CA 1
ATOM 4043 C C . HIS C 1 58 ? 43.646 47.052 19.799 1.00 58.62 88 HIS C C 1
ATOM 4044 O O . HIS C 1 58 ? 43.490 45.836 19.643 1.00 73.56 88 HIS C O 1
ATOM 4046 N N . GLY C 1 59 ? 42.695 47.830 20.310 1.00 55.29 89 GLY C N 1
ATOM 4047 C CA . GLY C 1 59 ? 41.480 47.298 20.889 1.00 59.61 89 GLY C CA 1
ATOM 4048 C C . GLY C 1 59 ? 40.301 47.315 19.935 1.00 56.89 89 GLY C C 1
ATOM 4049 O O . GLY C 1 59 ? 40.455 47.338 18.708 1.00 52.13 89 GLY C O 1
ATOM 4050 N N . CYS C 1 60 ? 39.101 47.295 20.514 1.00 51.49 90 CYS C N 1
ATOM 4051 C CA . CYS C 1 60 ? 37.855 47.354 19.763 1.00 46.62 90 CYS C CA 1
ATOM 4052 C C . CYS C 1 60 ? 37.125 48.660 20.048 1.00 35.57 90 CYS C C 1
ATOM 4053 O O . CYS C 1 60 ? 37.197 49.213 21.148 1.00 35.05 90 CYS C O 1
ATOM 4056 N N . ASP C 1 61 ? 36.422 49.146 19.037 1.00 33.34 91 ASP C N 1
ATOM 4057 C CA . ASP C 1 61 ? 35.419 50.189 19.238 1.00 30.22 91 ASP C CA 1
ATOM 4058 C C . ASP C 1 61 ? 34.154 49.459 19.674 1.00 30.11 91 ASP C C 1
ATOM 4059 O O . ASP C 1 61 ? 33.315 49.061 18.861 1.00 31.02 91 ASP C O 1
ATOM 4064 N N . GLU C 1 62 ? 34.041 49.253 20.994 1.00 28.03 92 GLU C N 1
ATOM 4065 C CA . GLU C 1 62 ? 32.956 48.442 21.546 1.00 28.00 92 GLU C CA 1
ATOM 4066 C C . GLU C 1 62 ? 31.630 49.193 21.560 1.00 32.63 92 GLU C C 1
ATOM 4067 O O . GLU C 1 62 ? 30.562 48.571 21.462 1.00 32.01 92 GLU C O 1
ATOM 4069 N N . ARG C 1 63 ? 31.668 50.519 21.692 1.00 25.77 93 ARG C N 1
ATOM 4070 C CA . ARG C 1 63 ? 30.429 51.289 21.694 1.00 25.00 93 ARG C CA 1
ATOM 4071 C C . ARG C 1 63 ? 29.927 51.500 20.270 1.00 23.98 93 ARG C C 1
ATOM 4072 O O . ARG C 1 63 ? 28.736 51.299 19.983 1.00 23.82 93 ARG C O 1
ATOM 4080 N N . TYR C 1 64 ? 30.828 51.938 19.381 1.00 20.77 94 TYR C N 1
ATOM 4081 C CA . TYR C 1 64 ? 30.632 52.063 17.940 1.00 20.82 94 TYR C CA 1
ATOM 4082 C C . TYR C 1 64 ? 29.647 53.165 17.530 1.00 22.70 94 TYR C C 1
ATOM 4083 O O . TYR C 1 64 ? 30.040 54.138 16.874 1.00 21.59 94 TYR C O 1
ATOM 4092 N N . TRP C 1 65 ? 28.375 53.019 17.886 1.00 17.44 95 TRP C N 1
ATOM 4093 C CA . TRP C 1 65 ? 27.320 53.940 17.465 1.00 19.64 95 TRP C CA 1
ATOM 4094 C C . TRP C 1 65 ? 27.008 54.953 18.558 1.00 19.16 95 TRP C C 1
ATOM 4095 O O . TRP C 1 65 ? 26.892 54.582 19.730 1.00 18.19 95 TRP C O 1
ATOM 4106 N N . SER C 1 66 ? 26.826 56.229 18.158 1.00 16.36 96 SER C N 1
ATOM 4107 C CA . SER C 1 66 ? 26.484 57.320 19.069 1.00 15.05 96 SER C CA 1
ATOM 4108 C C . SER C 1 66 ? 25.320 58.141 18.513 1.00 17.61 96 SER C C 1
ATOM 4109 O O . SER C 1 66 ? 25.204 58.329 17.302 1.00 18.14 96 SER C O 1
ATOM 4112 N N . SER C 1 67 ? 24.495 58.686 19.414 1.00 13.43 97 SER C N 1
ATOM 4113 C CA . SER C 1 67 ? 23.427 59.600 19.028 1.00 14.14 97 SER C CA 1
ATOM 4114 C C . SER C 1 67 ? 23.950 60.989 18.674 1.00 14.37 97 SER C C 1
ATOM 4115 O O . SER C 1 67 ? 24.839 61.530 19.344 1.00 12.32 97 SER C O 1
ATOM 4118 N N . ALA C 1 68 ? 23.361 61.583 17.635 1.00 15.11 98 ALA C N 1
ATOM 4119 C CA . ALA C 1 68 ? 23.713 62.940 17.224 1.00 11.99 98 ALA C CA 1
ATOM 4120 C C . ALA C 1 68 ? 22.511 63.607 16.571 1.00 12.46 98 ALA C C 1
ATOM 4121 O O . ALA C 1 68 ? 21.589 62.940 16.104 1.00 16.12 98 ALA C O 1
ATOM 4123 N N . THR C 1 69 ? 22.551 64.939 16.517 1.00 13.91 99 THR C N 1
ATOM 4124 C CA . THR C 1 69 ? 21.553 65.734 15.814 1.00 16.74 99 THR C CA 1
ATOM 4125 C C . THR C 1 69 ? 22.132 66.232 14.497 1.00 14.37 99 THR C C 1
ATOM 4126 O O . THR C 1 69 ? 23.322 66.543 14.418 1.00 13.76 99 THR C O 1
ATOM 4130 N N . PHE C 1 70 ? 21.295 66.292 13.462 1.00 16.18 100 PHE C N 1
ATOM 4131 C CA . PHE C 1 70 ? 21.690 66.871 12.183 1.00 14.90 100 PHE C CA 1
ATOM 4132 C C . PHE C 1 70 ? 21.682 68.390 12.289 1.00 15.90 100 PHE C C 1
ATOM 4133 O O . PHE C 1 70 ? 20.714 68.975 12.787 1.00 14.02 100 PHE C O 1
ATOM 4141 N N . ILE C 1 71 ? 22.761 69.033 11.828 1.00 14.77 101 ILE C N 1
ATOM 4142 C CA . ILE C 1 71 ? 22.798 70.490 11.766 1.00 15.63 101 ILE C CA 1
ATOM 4143 C C . ILE C 1 71 ? 23.185 70.935 10.362 1.00 16.13 101 ILE C C 1
ATOM 4144 O O . ILE C 1 71 ? 23.954 70.278 9.652 1.00 18.20 101 ILE C O 1
ATOM 4149 N N . GLN C 1 72 ? 22.665 72.092 9.974 1.00 18.32 102 GLN C N 1
ATOM 4150 C CA . GLN C 1 72 ? 22.868 72.614 8.633 1.00 17.90 102 GLN C CA 1
ATOM 4151 C C . GLN C 1 72 ? 22.583 74.103 8.670 1.00 20.03 102 GLN C C 1
ATOM 4152 O O . GLN C 1 72 ? 21.673 74.540 9.387 1.00 17.52 102 GLN C O 1
ATOM 4158 N N . GLN C 1 73 ? 23.357 74.872 7.901 1.00 17.27 103 GLN C N 1
ATOM 4159 C CA . GLN C 1 73 ? 23.113 76.303 7.837 1.00 19.53 103 GLN C CA 1
ATOM 4160 C C . GLN C 1 73 ? 21.677 76.563 7.417 1.00 20.67 103 GLN C C 1
ATOM 4161 O O . GLN C 1 73 ? 21.192 75.974 6.449 1.00 22.60 103 GLN C O 1
ATOM 4167 N N . GLY C 1 74 ? 20.999 77.443 8.147 1.00 19.78 104 GLY C N 1
ATOM 4168 C CA . GLY C 1 74 ? 19.631 77.799 7.833 1.00 21.83 104 GLY C CA 1
ATOM 4169 C C . GLY C 1 74 ? 18.564 76.901 8.425 1.00 20.13 104 GLY C C 1
ATOM 4170 O O . GLY C 1 74 ? 17.386 77.280 8.420 1.00 21.34 104 GLY C O 1
ATOM 4171 N N . LEU C 1 75 ? 18.921 75.712 8.899 1.00 18.08 105 LEU C N 1
ATOM 4172 C CA . LEU C 1 75 ? 17.980 74.841 9.593 1.00 20.80 105 LEU C CA 1
ATOM 4173 C C . LEU C 1 75 ? 17.936 75.255 11.058 1.00 19.42 105 LEU C C 1
ATOM 4174 O O . LEU C 1 75 ? 18.937 75.135 11.771 1.00 17.09 105 LEU C O 1
ATOM 4179 N N . ASN C 1 76 ? 16.782 75.742 11.510 1.00 16.79 106 ASN C N 1
ATOM 4180 C CA . ASN C 1 76 ? 16.664 76.274 12.868 1.00 18.64 106 ASN C CA 1
ATOM 4181 C C . ASN C 1 76 ? 16.454 75.118 13.848 1.00 21.32 106 ASN C C 1
ATOM 4182 O O . ASN C 1 76 ? 15.393 74.951 14.449 1.00 22.09 106 ASN C O 1
ATOM 4187 N N . GLY C 1 77 ? 17.504 74.323 14.015 1.00 17.15 107 GLY C N 1
ATOM 4188 C CA . GLY C 1 77 ? 17.420 73.071 14.754 1.00 19.99 107 GLY C CA 1
ATOM 4189 C C . GLY C 1 77 ? 17.961 73.191 16.166 1.00 17.17 107 GLY C C 1
ATOM 4190 O O . GLY C 1 77 ? 19.080 73.660 16.378 1.00 18.23 107 GLY C O 1
ATOM 4191 N N . LYS C 1 78 ? 17.154 72.752 17.130 1.00 18.51 108 LYS C N 1
ATOM 4192 C CA . LYS C 1 78 ? 17.624 72.664 18.503 1.00 18.54 108 LYS C CA 1
ATOM 4193 C C . LYS C 1 78 ? 18.501 71.431 18.692 1.00 20.27 108 LYS C C 1
ATOM 4194 O O . LYS C 1 78 ? 18.363 70.430 17.989 1.00 17.77 108 LYS C O 1
ATOM 4200 N N . VAL C 1 79 ? 19.405 71.503 19.662 1.00 16.67 109 VAL C N 1
ATOM 4201 C CA . VAL C 1 79 ? 20.224 70.361 20.023 1.00 17.63 109 VAL C CA 1
ATOM 4202 C C . VAL C 1 79 ? 19.723 69.832 21.356 1.00 16.71 109 VAL C C 1
ATOM 4203 O O . VAL C 1 79 ? 18.986 70.504 22.082 1.00 16.29 109 VAL C O 1
ATOM 4207 N N . HIS C 1 80 ? 20.135 68.611 21.685 1.00 15.07 110 HIS C N 1
ATOM 4208 C CA . HIS C 1 80 ? 19.660 67.979 22.909 1.00 15.73 110 HIS C CA 1
ATOM 4209 C C . HIS C 1 80 ? 20.467 68.480 24.101 1.00 17.47 110 HIS C C 1
ATOM 4210 O O . HIS C 1 80 ? 21.619 68.082 24.281 1.00 15.43 110 HIS C O 1
ATOM 4217 N N . ASP C 1 81 ? 19.866 69.330 24.935 1.00 14.90 111 ASP C N 1
ATOM 4218 C CA . ASP C 1 81 ? 20.621 69.788 26.098 1.00 17.74 111 ASP C CA 1
ATOM 4219 C C . ASP C 1 81 ? 19.603 70.296 27.118 1.00 20.70 111 ASP C C 1
ATOM 4220 O O . ASP C 1 81 ? 19.441 71.511 27.279 1.00 19.47 111 ASP C O 1
ATOM 4225 N N . PRO C 1 82 ? 18.889 69.401 27.811 1.00 21.74 112 PRO C N 1
ATOM 4226 C CA . PRO C 1 82 ? 17.742 69.849 28.628 1.00 22.00 112 PRO C CA 1
ATOM 4227 C C . PRO C 1 82 ? 18.090 70.879 29.692 1.00 25.93 112 PRO C C 1
ATOM 4228 O O . PRO C 1 82 ? 17.300 71.804 29.921 1.00 22.12 112 PRO C O 1
ATOM 4232 N N . HIS C 1 83 ? 19.245 70.754 30.357 1.00 21.28 113 HIS C N 1
ATOM 4233 C CA . HIS C 1 83 ? 19.604 71.675 31.423 1.00 21.75 113 HIS C CA 1
ATOM 4234 C C . HIS C 1 83 ? 20.644 72.700 30.990 1.00 23.57 113 HIS C C 1
ATOM 4235 O O . HIS C 1 83 ? 21.297 73.298 31.851 1.00 23.01 113 HIS C O 1
ATOM 4242 N N . ALA C 1 84 ? 20.794 72.919 29.685 1.00 20.71 114 ALA C N 1
ATOM 4243 C CA . ALA C 1 84 ? 21.751 73.879 29.115 1.00 23.73 114 ALA C CA 1
ATOM 4244 C C . ALA C 1 84 ? 23.103 73.815 29.825 1.00 21.89 114 ALA C C 1
ATOM 4245 O O . ALA C 1 84 ? 23.622 74.807 30.348 1.00 24.48 114 ALA C O 1
ATOM 4247 N N . ASP C 1 85 ? 23.674 72.611 29.853 1.00 15.98 115 ASP C N 1
ATOM 4248 C CA . ASP C 1 85 ? 24.938 72.446 30.564 1.00 19.77 115 ASP C CA 1
ATOM 4249 C C . ASP C 1 85 ? 25.857 71.452 29.860 1.00 21.33 115 ASP C C 1
ATOM 4250 O O . ASP C 1 85 ? 26.722 70.845 30.509 1.00 20.39 115 ASP C O 1
ATOM 4255 N N . ARG C 1 86 ? 25.682 71.263 28.558 1.00 16.67 116 ARG C N 1
ATOM 4256 C CA . ARG C 1 86 ? 26.424 70.270 27.804 1.00 16.27 116 ARG C CA 1
ATOM 4257 C C . ARG C 1 86 ? 27.464 70.935 26.914 1.00 16.68 116 ARG C C 1
ATOM 4258 O O . ARG C 1 86 ? 27.273 72.060 26.449 1.00 15.71 116 ARG C O 1
ATOM 4266 N N . THR C 1 87 ? 28.545 70.210 26.646 1.00 13.26 117 THR C N 1
ATOM 4267 C CA . THR C 1 87 ? 29.358 70.519 25.486 1.00 12.09 117 THR C CA 1
ATOM 4268 C C . THR C 1 87 ? 29.000 69.493 24.399 1.00 14.57 117 THR C C 1
ATOM 4269 O O . THR C 1 87 ? 27.905 68.900 24.408 1.00 12.97 117 THR C O 1
ATOM 4273 N N . GLY C 1 88 ? 29.887 69.284 23.443 1.00 14.02 118 GLY C N 1
ATOM 4274 C CA . GLY C 1 88 ? 29.577 68.345 22.388 1.00 14.63 118 GLY C CA 1
ATOM 4275 C C . GLY C 1 88 ? 30.663 68.330 21.338 1.00 14.53 118 GLY C C 1
ATOM 4276 O O . GLY C 1 88 ? 31.640 69.077 21.408 1.00 14.82 118 GLY C O 1
ATOM 4277 N N . LEU C 1 89 ? 30.448 67.470 20.345 1.00 13.86 119 LEU C N 1
ATOM 4278 C CA . LEU C 1 89 ? 31.360 67.286 19.225 1.00 13.10 119 LEU C CA 1
ATOM 4279 C C . LEU C 1 89 ? 30.647 67.621 17.926 1.00 16.40 119 LEU C C 1
ATOM 4280 O O . LEU C 1 89 ? 29.551 67.106 17.669 1.00 15.52 119 LEU C O 1
ATOM 4285 N N . ILE C 1 90 ? 31.274 68.454 17.099 1.00 15.22 120 ILE C N 1
ATOM 4286 C CA . ILE C 1 90 ? 30.819 68.652 15.729 1.00 16.04 120 ILE C CA 1
ATOM 4287 C C . ILE C 1 90 ? 31.482 67.577 14.877 1.00 15.40 120 ILE C C 1
ATOM 4288 O O . ILE C 1 90 ? 32.712 67.495 14.824 1.00 17.22 120 ILE C O 1
ATOM 4293 N N . ILE C 1 91 ? 30.683 66.789 14.170 1.00 16.82 121 ILE C N 1
ATOM 4294 C CA . ILE C 1 91 ? 31.145 65.546 13.565 1.00 16.74 121 ILE C CA 1
ATOM 4295 C C . ILE C 1 91 ? 30.887 65.591 12.065 1.00 20.09 121 ILE C C 1
ATOM 4296 O O . ILE C 1 91 ? 29.787 65.951 11.632 1.00 19.34 121 ILE C O 1
ATOM 4301 N N . SER C 1 92 ? 31.907 65.226 11.282 1.00 16.86 122 SER C N 1
ATOM 4302 C CA . SER C 1 92 ? 31.839 65.249 9.828 1.00 18.33 122 SER C CA 1
ATOM 4303 C C . SER C 1 92 ? 30.684 64.423 9.289 1.00 19.88 122 SER C C 1
ATOM 4304 O O . SER C 1 92 ? 30.325 63.368 9.825 1.00 15.93 122 SER C O 1
ATOM 4307 N N . ALA C 1 93 ? 30.112 64.911 8.190 1.00 20.85 123 ALA C N 1
ATOM 4308 C CA . ALA C 1 93 ? 29.087 64.148 7.490 1.00 22.94 123 ALA C CA 1
ATOM 4309 C C . ALA C 1 93 ? 29.598 62.799 6.993 1.00 24.52 123 ALA C C 1
ATOM 4310 O O . ALA C 1 93 ? 28.785 61.921 6.675 1.00 25.28 123 ALA C O 1
ATOM 4312 N N . ASP C 1 94 ? 30.920 62.607 6.915 1.00 24.44 124 ASP C N 1
ATOM 4313 C CA . ASP C 1 94 ? 31.449 61.316 6.486 1.00 29.60 124 ASP C CA 1
ATOM 4314 C C . ASP C 1 94 ? 31.318 60.232 7.545 1.00 29.35 124 ASP C C 1
ATOM 4315 O O . ASP C 1 94 ? 31.643 59.075 7.252 1.00 30.43 124 ASP C O 1
ATOM 4320 N N . ALA C 1 95 ? 30.878 60.566 8.760 1.00 22.67 125 ALA C N 1
ATOM 4321 C CA . ALA C 1 95 ? 30.643 59.534 9.757 1.00 24.54 125 ALA C CA 1
ATOM 4322 C C . ALA C 1 95 ? 29.609 58.550 9.230 1.00 24.82 125 ALA C C 1
ATOM 4323 O O . ALA C 1 95 ? 28.654 58.938 8.552 1.00 24.54 125 ALA C O 1
ATOM 4325 N N . ARG C 1 96 ? 29.816 57.269 9.520 1.00 23.13 126 ARG C N 1
ATOM 4326 C CA . ARG C 1 96 ? 28.899 56.237 9.046 1.00 20.57 126 ARG C CA 1
ATOM 4327 C C . ARG C 1 96 ? 27.525 56.374 9.707 1.00 22.59 126 ARG C C 1
ATOM 4328 O O . ARG C 1 96 ? 27.423 56.516 10.930 1.00 22.07 126 ARG C O 1
ATOM 4336 N N . LEU C 1 97 ? 26.470 56.340 8.889 1.00 20.73 127 LEU C N 1
ATOM 4337 C CA . LEU C 1 97 ? 25.095 56.582 9.338 1.00 20.45 127 LEU C CA 1
ATOM 4338 C C . LEU C 1 97 ? 24.360 55.268 9.592 1.00 21.37 127 LEU C C 1
ATOM 4339 O O . LEU C 1 97 ? 24.282 54.406 8.707 1.00 20.97 127 LEU C O 1
ATOM 4344 N N . GLY C 1 98 ? 23.779 55.137 10.782 1.00 20.13 128 GLY C N 1
ATOM 4345 C CA . GLY C 1 98 ? 23.048 53.943 11.132 1.00 18.93 128 GLY C CA 1
ATOM 4346 C C . GLY C 1 98 ? 21.545 54.125 11.149 1.00 22.28 128 GLY C C 1
ATOM 4347 O O . GLY C 1 98 ? 20.809 53.161 11.363 1.00 23.79 128 GLY C O 1
ATOM 4348 N N . GLY C 1 99 ? 21.079 55.340 10.933 1.00 20.74 129 GLY C N 1
ATOM 4349 C CA . GLY C 1 99 ? 19.657 55.625 10.838 1.00 17.96 129 GLY C CA 1
ATOM 4350 C C . GLY C 1 99 ? 19.416 57.049 11.306 1.00 20.25 129 GLY C C 1
ATOM 4351 O O . GLY C 1 99 ? 20.143 57.603 12.121 1.00 18.29 129 GLY C O 1
ATOM 4352 N N . PHE C 1 100 ? 18.362 57.663 10.770 1.00 17.40 130 PHE C N 1
ATOM 4353 C CA . PHE C 1 100 ? 18.000 59.024 11.150 1.00 16.43 130 PHE C CA 1
ATOM 4354 C C . PHE C 1 100 ? 16.493 59.117 11.329 1.00 18.87 130 PHE C C 1
ATOM 4355 O O . PHE C 1 100 ? 15.742 58.625 10.486 1.00 19.02 130 PHE C O 1
ATOM 4363 N N . SER C 1 101 ? 16.066 59.761 12.415 1.00 14.93 131 SER C N 1
ATOM 4364 C CA . SER C 1 101 ? 14.659 60.015 12.684 1.00 19.62 131 SER C CA 1
ATOM 4365 C C . SER C 1 101 ? 14.494 61.478 13.087 1.00 19.44 131 SER C C 1
ATOM 4366 O O . SER C 1 101 ? 15.377 62.070 13.718 1.00 18.99 131 SER C O 1
ATOM 4369 N N . THR C 1 102 ? 13.380 62.089 12.688 1.00 20.99 132 THR C N 1
ATOM 4370 C CA . THR C 1 102 ? 13.199 63.463 13.137 1.00 21.58 132 THR C CA 1
ATOM 4371 C C . THR C 1 102 ? 12.681 63.533 14.566 1.00 25.62 132 THR C C 1
ATOM 4372 O O . THR C 1 102 ? 12.668 64.618 15.153 1.00 27.86 132 THR C O 1
ATOM 4376 N N . PHE C 1 103 ? 12.284 62.405 15.138 1.00 23.90 133 PHE C N 1
ATOM 4377 C CA . PHE C 1 103 ? 11.786 62.328 16.498 1.00 27.74 133 PHE C CA 1
ATOM 4378 C C . PHE C 1 103 ? 12.838 61.736 17.423 1.00 33.57 133 PHE C C 1
ATOM 4379 O O . PHE C 1 103 ? 13.798 61.101 16.986 1.00 34.04 133 PHE C O 1
ATOM 4387 N N . ASP C 1 104 ? 12.641 61.954 18.720 1.00 40.97 134 ASP C N 1
ATOM 4388 C CA . ASP C 1 104 ? 13.501 61.389 19.761 1.00 44.93 134 ASP C CA 1
ATOM 4389 C C . ASP C 1 104 ? 12.745 60.207 20.363 1.00 47.88 134 ASP C C 1
ATOM 4390 O O . ASP C 1 104 ? 12.009 60.349 21.343 1.00 44.73 134 ASP C O 1
ATOM 4395 N N . ALA C 1 105 ? 12.931 59.029 19.763 1.00 45.48 135 ALA C N 1
ATOM 4396 C CA . ALA C 1 105 ? 12.261 57.816 20.225 1.00 55.60 135 ALA C CA 1
ATOM 4397 C C . ALA C 1 105 ? 13.039 57.150 21.358 1.00 42.30 135 ALA C C 1
ATOM 4398 O O . ALA C 1 105 ? 13.804 57.814 22.066 1.00 39.00 135 ALA C O 1
ATOM 4400 N N . ALA C 1 106 ? 12.841 55.846 21.554 1.00 33.38 136 ALA C N 1
ATOM 4401 C CA . ALA C 1 106 ? 13.477 55.117 22.643 1.00 37.07 136 ALA C CA 1
ATOM 4402 C C . ALA C 1 106 ? 14.722 54.359 22.210 1.00 34.49 136 ALA C C 1
ATOM 4403 O O . ALA C 1 106 ? 15.265 53.581 23.003 1.00 39.90 136 ALA C O 1
ATOM 4405 N N . THR C 1 107 ? 15.186 54.567 20.986 1.00 32.00 137 THR C N 1
ATOM 4406 C CA . THR C 1 107 ? 16.320 53.809 20.474 1.00 34.69 137 THR C CA 1
ATOM 4407 C C . THR C 1 107 ? 17.543 54.010 21.361 1.00 32.82 137 THR C C 1
ATOM 4408 O O . THR C 1 107 ? 18.028 55.133 21.531 1.00 35.48 137 THR C O 1
ATOM 4412 N N . ALA C 1 108 ? 18.026 52.923 21.939 1.00 30.21 138 ALA C N 1
ATOM 4413 C CA . ALA C 1 108 ? 19.105 52.964 22.904 1.00 29.92 138 ALA C CA 1
ATOM 4414 C C . ALA C 1 108 ? 20.425 52.578 22.241 1.00 31.48 138 ALA C C 1
ATOM 4415 O O . ALA C 1 108 ? 20.529 52.472 21.013 1.00 31.53 138 ALA C O 1
ATOM 4417 N N . ASN C 1 109 ? 21.443 52.351 23.068 1.00 27.52 139 ASN C N 1
ATOM 4418 C CA . ASN C 1 109 ? 22.771 51.984 22.607 1.00 25.07 139 ASN C CA 1
ATOM 4419 C C . ASN C 1 109 ? 22.873 50.471 22.418 1.00 28.33 139 ASN C C 1
ATOM 4420 O O . ASN C 1 109 ? 21.922 49.717 22.656 1.00 24.95 139 ASN C O 1
ATOM 4425 N N . VAL C 1 110 ? 24.045 50.014 21.984 1.00 25.39 140 VAL C N 1
ATOM 4426 C CA . VAL C 1 110 ? 24.188 48.584 21.673 1.00 27.25 140 VAL C CA 1
ATOM 4427 C C . VAL C 1 110 ? 24.123 47.785 22.967 1.00 30.61 140 VAL C C 1
ATOM 4428 O O . VAL C 1 110 ? 24.849 48.107 23.922 1.00 30.58 140 VAL C O 1
ATOM 4432 N N . PRO C 1 111 ? 23.280 46.754 23.055 1.00 34.56 141 PRO C N 1
ATOM 4433 C CA . PRO C 1 111 ? 23.146 46.026 24.318 1.00 32.53 141 PRO C CA 1
ATOM 4434 C C . PRO C 1 111 ? 24.351 45.149 24.593 1.00 42.75 141 PRO C C 1
ATOM 4435 O O . PRO C 1 111 ? 24.987 44.622 23.678 1.00 37.91 141 PRO C O 1
ATOM 4439 N N . SER C 1 112 ? 24.650 45.020 25.888 1.00 47.15 142 SER C N 1
ATOM 4440 C CA . SER C 1 112 ? 25.748 44.204 26.385 1.00 53.54 142 SER C CA 1
ATOM 4441 C C . SER C 1 112 ? 25.785 42.861 25.675 1.00 48.23 142 SER C C 1
ATOM 4442 O O . SER C 1 112 ? 24.750 42.238 25.447 1.00 46.76 142 SER C O 1
ATOM 4445 N N . GLY C 1 113 ? 26.985 42.435 25.289 1.00 55.03 143 GLY C N 1
ATOM 4446 C CA . GLY C 1 113 ? 27.150 41.134 24.671 1.00 52.27 143 GLY C CA 1
ATOM 4447 C C . GLY C 1 113 ? 26.730 41.022 23.217 1.00 45.75 143 GLY C C 1
ATOM 4448 O O . GLY C 1 113 ? 26.787 39.921 22.661 1.00 43.56 143 GLY C O 1
ATOM 4449 N N . LEU C 1 114 ? 26.309 42.105 22.573 1.00 45.48 144 LEU C N 1
ATOM 4450 C CA . LEU C 1 114 ? 25.944 42.042 21.165 1.00 44.86 144 LEU C CA 1
ATOM 4451 C C . LEU C 1 114 ? 27.030 42.698 20.317 1.00 49.68 144 LEU C C 1
ATOM 4452 O O . LEU C 1 114 ? 27.780 43.557 20.789 1.00 48.49 144 LEU C O 1
ATOM 4457 N N . GLU C 1 115 ? 27.113 42.291 19.051 1.00 43.79 145 GLU C N 1
ATOM 4458 C CA . GLU C 1 115 ? 28.133 42.853 18.167 1.00 39.02 145 GLU C CA 1
ATOM 4459 C C . GLU C 1 115 ? 27.742 44.270 17.777 1.00 36.95 145 GLU C C 1
ATOM 4460 O O . GLU C 1 115 ? 26.688 44.460 17.160 1.00 36.15 145 GLU C O 1
ATOM 4466 N N . PRO C 1 116 ? 28.558 45.274 18.073 1.00 35.17 146 PRO C N 1
ATOM 4467 C CA . PRO C 1 116 ? 28.101 46.658 17.873 1.00 33.75 146 PRO C CA 1
ATOM 4468 C C . PRO C 1 116 ? 28.089 47.119 16.421 1.00 30.09 146 PRO C C 1
ATOM 4469 O O . PRO C 1 116 ? 27.188 47.856 16.029 1.00 30.28 146 PRO C O 1
ATOM 4473 N N . SER C 1 117 ? 29.047 46.690 15.599 1.00 29.90 147 SER C N 1
ATOM 4474 C CA . SER C 1 117 ? 29.204 47.319 14.291 1.00 32.59 147 SER C CA 1
ATOM 4475 C C . SER C 1 117 ? 27.997 47.122 13.380 1.00 33.94 147 SER C C 1
ATOM 4476 O O . SER C 1 117 ? 27.755 47.961 12.503 1.00 34.56 147 SER C O 1
ATOM 4479 N N . GLN C 1 118 ? 27.217 46.064 13.575 1.00 34.68 148 GLN C N 1
ATOM 4480 C CA . GLN C 1 118 ? 26.062 45.812 12.723 1.00 39.15 148 GLN C CA 1
ATOM 4481 C C . GLN C 1 118 ? 24.738 45.939 13.466 1.00 33.79 148 GLN C C 1
ATOM 4482 O O . GLN C 1 118 ? 23.695 45.586 12.906 1.00 32.07 148 GLN C O 1
ATOM 4488 N N . TYR C 1 119 ? 24.752 46.438 14.707 1.00 30.56 149 TYR C N 1
ATOM 4489 C CA . TYR C 1 119 ? 23.508 46.607 15.457 1.00 34.09 149 TYR C CA 1
ATOM 4490 C C . TYR C 1 119 ? 22.541 47.531 14.725 1.00 30.79 149 TYR C C 1
ATOM 4491 O O . TYR C 1 119 ? 21.389 47.168 14.465 1.00 30.76 149 TYR C O 1
ATOM 4500 N N . PHE C 1 120 ? 22.974 48.718 14.426 1.00 29.12 150 PHE C N 1
ATOM 4501 C CA . PHE C 1 120 ? 22.233 49.515 13.465 1.00 28.37 150 PHE C CA 1
ATOM 4502 C C . PHE C 1 120 ? 22.827 49.340 12.070 1.00 31.25 150 PHE C C 1
ATOM 4503 O O . PHE C 1 120 ? 24.003 48.984 11.931 1.00 30.68 150 PHE C O 1
ATOM 4511 N N . PRO C 1 121 ? 22.054 49.578 10.998 1.00 33.45 151 PRO C N 1
ATOM 4512 C CA . PRO C 1 121 ? 20.653 50.029 10.921 1.00 31.45 151 PRO C CA 1
ATOM 4513 C C . PRO C 1 121 ? 19.588 48.956 11.190 1.00 29.80 151 PRO C C 1
ATOM 4514 O O . PRO C 1 121 ? 18.405 49.298 11.261 1.00 34.59 151 PRO C O 1
ATOM 4518 N N . GLY C 1 122 ? 19.995 47.694 11.340 1.00 30.03 152 GLY C N 1
ATOM 4519 C CA . GLY C 1 122 ? 19.019 46.618 11.473 1.00 30.08 152 GLY C CA 1
ATOM 4520 C C . GLY C 1 122 ? 18.050 46.818 12.626 1.00 32.22 152 GLY C C 1
ATOM 4521 O O . GLY C 1 122 ? 16.854 46.550 12.495 1.00 32.92 152 GLY C O 1
ATOM 4522 N N . GLN C 1 123 ? 18.548 47.286 13.771 1.00 29.47 153 GLN C N 1
ATOM 4523 C CA . GLN C 1 123 ? 17.710 47.548 14.935 1.00 28.71 153 GLN C CA 1
ATOM 4524 C C . GLN C 1 123 ? 17.320 49.016 15.060 1.00 26.45 153 GLN C C 1
ATOM 4525 O O . GLN C 1 123 ? 16.894 49.454 16.135 1.00 26.47 153 GLN C O 1
ATOM 4531 N N . PHE C 1 124 ? 17.479 49.777 14.021 1.00 27.25 154 PHE C N 1
ATOM 4532 C CA . PHE C 1 124 ? 16.959 51.140 14.046 1.00 23.27 154 PHE C CA 1
ATOM 4533 C C . PHE C 1 124 ? 15.515 51.128 13.554 1.00 25.21 154 PHE C C 1
ATOM 4534 O O . PHE C 1 124 ? 15.242 50.562 12.491 1.00 25.97 154 PHE C O 1
ATOM 4542 N N . PRO C 1 125 ? 14.570 51.720 14.285 1.00 23.59 155 PRO C N 1
ATOM 4543 C CA . PRO C 1 125 ? 13.162 51.628 13.862 1.00 24.55 155 PRO C CA 1
ATOM 4544 C C . PRO C 1 125 ? 12.940 52.344 12.536 1.00 28.97 155 PRO C C 1
ATOM 4545 O O . PRO C 1 125 ? 13.481 53.429 12.285 1.00 23.82 155 PRO C O 1
ATOM 4549 N N . LYS C 1 126 ? 12.163 51.698 11.665 1.00 25.05 156 LYS C N 1
ATOM 4550 C CA . LYS C 1 126 ? 11.932 52.226 10.326 1.00 28.29 156 LYS C CA 1
ATOM 4551 C C . LYS C 1 126 ? 10.852 53.294 10.298 1.00 25.14 156 LYS C C 1
ATOM 4552 O O . LYS C 1 126 ? 10.705 53.985 9.285 1.00 25.65 156 LYS C O 1
ATOM 4558 N N . PHE C 1 127 ? 10.100 53.440 11.380 1.00 24.85 157 PHE C N 1
ATOM 4559 C CA . PHE C 1 127 ? 9.168 54.541 11.529 1.00 24.64 157 PHE C CA 1
ATOM 4560 C C . PHE C 1 127 ? 9.019 54.815 13.014 1.00 27.03 157 PHE C C 1
ATOM 4561 O O . PHE C 1 127 ? 9.386 53.988 13.854 1.00 27.59 157 PHE C O 1
ATOM 4569 N N . ASP C 1 128 ? 8.489 55.991 13.327 1.00 24.95 158 ASP C N 1
ATOM 4570 C CA . ASP C 1 128 ? 8.238 56.388 14.705 1.00 28.78 158 ASP C CA 1
ATOM 4571 C C . ASP C 1 128 ? 6.859 55.897 15.123 1.00 33.34 158 ASP C C 1
ATOM 4572 O O . ASP C 1 128 ? 5.832 56.374 14.622 1.00 30.18 158 ASP C O 1
ATOM 4593 N N . GLY C 1 131 ? 4.430 58.640 16.942 1.00 34.03 161 GLY C N 1
ATOM 4594 C CA . GLY C 1 131 ? 3.929 59.640 16.014 1.00 32.21 161 GLY C CA 1
ATOM 4595 C C . GLY C 1 131 ? 2.967 59.060 14.993 1.00 35.92 161 GLY C C 1
ATOM 4596 O O . GLY C 1 131 ? 1.942 59.671 14.678 1.00 33.82 161 GLY C O 1
ATOM 4597 N N . ALA C 1 132 ? 3.287 57.879 14.454 1.00 33.10 162 ALA C N 1
ATOM 4598 C CA . ALA C 1 132 ? 2.406 57.249 13.476 1.00 32.71 162 ALA C CA 1
ATOM 4599 C C . ALA C 1 132 ? 1.062 56.891 14.097 1.00 33.58 162 ALA C C 1
ATOM 4600 O O . ALA C 1 132 ? 0.012 57.090 13.479 1.00 35.75 162 ALA C O 1
ATOM 4602 N N . TYR C 1 133 ? 1.083 56.354 15.318 1.00 35.16 163 TYR C N 1
ATOM 4603 C CA . TYR C 1 133 ? -0.155 55.996 16.002 1.00 37.09 163 TYR C CA 1
ATOM 4604 C C . TYR C 1 133 ? -1.066 57.204 16.176 1.00 39.59 163 TYR C C 1
ATOM 4605 O O . TYR C 1 133 ? -2.279 57.110 15.944 1.00 40.02 163 TYR C O 1
ATOM 4614 N N . GLN C 1 134 ? -0.503 58.349 16.576 1.00 35.00 164 GLN C N 1
ATOM 4615 C CA . GLN C 1 134 ? -1.309 59.564 16.680 1.00 42.14 164 GLN C CA 1
ATOM 4616 C C . GLN C 1 134 ? -1.887 59.967 15.333 1.00 43.45 164 GLN C C 1
ATOM 4617 O O . GLN C 1 134 ? -3.030 60.435 15.254 1.00 43.92 164 GLN C O 1
ATOM 4623 N N . ALA C 1 135 ? -1.125 59.763 14.259 1.00 41.75 165 ALA C N 1
ATOM 4624 C CA . ALA C 1 135 ? -1.596 60.133 12.929 1.00 42.04 165 ALA C CA 1
ATOM 4625 C C . ALA C 1 135 ? -2.743 59.242 12.471 1.00 43.62 165 ALA C C 1
ATOM 4626 O O . ALA C 1 135 ? -3.729 59.733 11.912 1.00 47.39 165 ALA C O 1
ATOM 4628 N N . THR C 1 136 ? -2.638 57.935 12.711 1.00 43.73 166 THR C N 1
ATOM 4629 C CA . THR C 1 136 ? -3.519 56.941 12.109 1.00 45.02 166 THR C CA 1
ATOM 4630 C C . THR C 1 136 ? -4.563 56.350 13.050 1.00 48.74 166 THR C C 1
ATOM 4631 O O . THR C 1 136 ? -5.596 55.872 12.568 1.00 53.21 166 THR C O 1
ATOM 4635 N N . TRP C 1 137 ? -4.332 56.371 14.362 1.00 46.63 167 TRP C N 1
ATOM 4636 C CA . TRP C 1 137 ? -5.234 55.738 15.330 1.00 56.10 167 TRP C CA 1
ATOM 4637 C C . TRP C 1 137 ? -5.340 54.232 15.092 1.00 54.78 167 TRP C C 1
ATOM 4638 O O . TRP C 1 137 ? -6.347 53.609 15.433 1.00 53.49 167 TRP C O 1
ATOM 4649 N N . ASN C 1 138 ? -4.288 53.648 14.518 1.00 51.38 168 ASN C N 1
ATOM 4650 C CA . ASN C 1 138 ? -4.253 52.246 14.127 1.00 51.45 168 ASN C CA 1
ATOM 4651 C C . ASN C 1 138 ? -3.428 51.482 15.154 1.00 52.35 168 ASN C C 1
ATOM 4652 O O . ASN C 1 138 ? -2.229 51.735 15.296 1.00 50.91 168 ASN C O 1
ATOM 4657 N N . GLU C 1 139 ? -4.066 50.537 15.854 1.00 48.85 169 GLU C N 1
ATOM 4658 C CA . GLU C 1 139 ? -3.409 49.829 16.950 1.00 44.79 169 GLU C CA 1
ATOM 4659 C C . GLU C 1 139 ? -2.515 48.691 16.479 1.00 47.30 169 GLU C C 1
ATOM 4660 O O . GLU C 1 139 ? -1.676 48.224 17.257 1.00 49.50 169 GLU C O 1
ATOM 4662 N N . ASP C 1 140 ? -2.674 48.231 15.232 1.00 50.01 170 ASP C N 1
ATOM 4663 C CA . ASP C 1 140 ? -1.755 47.236 14.686 1.00 54.70 170 ASP C CA 1
ATOM 4664 C C . ASP C 1 140 ? -0.314 47.713 14.735 1.00 51.77 170 ASP C C 1
ATOM 4665 O O . ASP C 1 140 ? 0.606 46.887 14.726 1.00 51.47 170 ASP C O 1
ATOM 4667 N N . ILE C 1 141 ? -0.105 49.030 14.797 1.00 49.36 171 ILE C N 1
ATOM 4668 C CA . ILE C 1 141 ? 1.235 49.593 14.888 1.00 47.54 171 ILE C CA 1
ATOM 4669 C C . ILE C 1 141 ? 2.038 48.939 16.008 1.00 47.81 171 ILE C C 1
ATOM 4670 O O . ILE C 1 141 ? 3.246 48.722 15.866 1.00 45.08 171 ILE C O 1
ATOM 4675 N N . PHE C 1 142 ? 1.387 48.552 17.106 1.00 47.65 172 PHE C N 1
ATOM 4676 C CA . PHE C 1 142 ? 2.136 48.089 18.269 1.00 50.79 172 PHE C CA 1
ATOM 4677 C C . PHE C 1 142 ? 2.371 46.579 18.310 1.00 55.16 172 PHE C C 1
ATOM 4678 O O . PHE C 1 142 ? 3.021 46.100 19.245 1.00 51.91 172 PHE C O 1
ATOM 4686 N N . SER C 1 143 ? 1.893 45.817 17.329 1.00 52.07 173 SER C N 1
ATOM 4687 C CA . SER C 1 143 ? 2.202 44.394 17.281 1.00 55.21 173 SER C CA 1
ATOM 4688 C C . SER C 1 143 ? 3.269 44.052 16.248 1.00 54.38 173 SER C C 1
ATOM 4689 O O . SER C 1 143 ? 3.669 42.889 16.152 1.00 56.03 173 SER C O 1
ATOM 4692 N N . VAL C 1 144 ? 3.748 45.026 15.487 1.00 49.55 174 VAL C N 1
ATOM 4693 C CA . VAL C 1 144 ? 4.799 44.779 14.511 1.00 49.71 174 VAL C CA 1
ATOM 4694 C C . VAL C 1 144 ? 6.130 45.194 15.118 1.00 47.31 174 VAL C C 1
ATOM 4695 O O . VAL C 1 144 ? 6.200 46.054 16.009 1.00 44.71 174 VAL C O 1
ATOM 4699 N N . ASP C 1 145 ? 7.198 44.554 14.656 1.00 41.84 175 ASP C N 1
ATOM 4700 C CA . ASP C 1 145 ? 8.545 44.998 14.994 1.00 38.04 175 ASP C CA 1
ATOM 4701 C C . ASP C 1 145 ? 8.883 46.167 14.080 1.00 34.17 175 ASP C C 1
ATOM 4702 O O . ASP C 1 145 ? 9.126 45.977 12.884 1.00 37.77 175 ASP C O 1
ATOM 4704 N N . ALA C 1 146 ? 8.883 47.379 14.638 1.00 35.01 176 ALA C N 1
ATOM 4705 C CA . ALA C 1 146 ? 9.189 48.567 13.847 1.00 33.37 176 ALA C CA 1
ATOM 4706 C C . ALA C 1 146 ? 10.586 48.522 13.237 1.00 33.31 176 ALA C C 1
ATOM 4707 O O . ALA C 1 146 ? 10.841 49.233 12.259 1.00 31.19 176 ALA C O 1
ATOM 4709 N N . THR C 1 147 ? 11.489 47.697 13.771 1.00 34.19 177 THR C N 1
ATOM 4710 C CA . THR C 1 147 ? 12.822 47.573 13.193 1.00 33.32 177 THR C CA 1
ATOM 4711 C C . THR C 1 147 ? 12.862 46.649 11.980 1.00 39.04 177 THR C C 1
ATOM 4712 O O . THR C 1 147 ? 13.864 46.643 11.257 1.00 38.21 177 THR C O 1
ATOM 4716 N N . ALA C 1 148 ? 11.804 45.875 11.730 1.00 39.09 178 ALA C N 1
ATOM 4717 C CA . ALA C 1 148 ? 11.845 44.837 10.709 1.00 41.73 178 ALA C CA 1
ATOM 4718 C C . ALA C 1 148 ? 10.849 45.027 9.569 1.00 47.06 178 ALA C C 1
ATOM 4719 O O . ALA C 1 148 ? 10.800 44.177 8.671 1.00 51.01 178 ALA C O 1
ATOM 4721 N N . VAL C 1 149 ? 10.068 46.108 9.560 1.00 41.88 179 VAL C N 1
ATOM 4722 C CA . VAL C 1 149 ? 9.003 46.267 8.572 1.00 47.14 179 VAL C CA 1
ATOM 4723 C C . VAL C 1 149 ? 9.575 46.780 7.255 1.00 49.70 179 VAL C C 1
ATOM 4724 O O . VAL C 1 149 ? 10.564 47.520 7.223 1.00 45.62 179 VAL C O 1
ATOM 4728 N N . SER C 1 150 ? 8.941 46.393 6.151 1.00 51.84 180 SER C N 1
ATOM 4729 C CA . SER C 1 150 ? 9.333 46.880 4.836 1.00 50.66 180 SER C CA 1
ATOM 4730 C C . SER C 1 150 ? 8.437 48.040 4.423 1.00 49.30 180 SER C C 1
ATOM 4731 O O . SER C 1 150 ? 7.427 48.341 5.064 1.00 41.51 180 SER C O 1
ATOM 4734 N N . GLU C 1 151 ? 8.818 48.678 3.311 1.00 47.44 181 GLU C N 1
ATOM 4735 C CA . GLU C 1 151 ? 8.049 49.806 2.796 1.00 42.06 181 GLU C CA 1
ATOM 4736 C C . GLU C 1 151 ? 6.620 49.395 2.449 1.00 44.62 181 GLU C C 1
ATOM 4737 O O . GLU C 1 151 ? 5.678 50.174 2.642 1.00 40.79 181 GLU C O 1
ATOM 4739 N N . GLN C 1 152 ? 6.434 48.172 1.941 1.00 42.66 182 GLN C N 1
ATOM 4740 C CA . GLN C 1 152 ? 5.082 47.714 1.647 1.00 40.72 182 GLN C CA 1
ATOM 4741 C C . GLN C 1 152 ? 4.275 47.541 2.930 1.00 43.30 182 GLN C C 1
ATOM 4742 O O . GLN C 1 152 ? 3.116 47.967 2.999 1.00 38.87 182 GLN C O 1
ATOM 4744 N N . GLN C 1 153 ? 4.881 46.948 3.968 1.00 44.04 183 GLN C N 1
ATOM 4745 C CA . GLN C 1 153 ? 4.188 46.802 5.248 1.00 45.33 183 GLN C CA 1
ATOM 4746 C C . GLN C 1 153 ? 3.793 48.153 5.837 1.00 40.42 183 GLN C C 1
ATOM 4747 O O . GLN C 1 153 ? 2.702 48.289 6.403 1.00 40.62 183 GLN C O 1
ATOM 4761 N N . ASP C 1 155 ? 3.045 50.899 4.159 1.00 38.76 185 ASP C N 1
ATOM 4762 C CA . ASP C 1 155 ? 1.898 51.429 3.426 1.00 40.46 185 ASP C CA 1
ATOM 4763 C C . ASP C 1 155 ? 0.607 50.768 3.891 1.00 38.08 185 ASP C C 1
ATOM 4764 O O . ASP C 1 155 ? -0.394 51.448 4.145 1.00 40.82 185 ASP C O 1
ATOM 4769 N N . GLU C 1 156 ? 0.609 49.439 4.005 1.00 39.44 186 GLU C N 1
ATOM 4770 C CA . GLU C 1 156 ? -0.594 48.745 4.457 1.00 41.54 186 GLU C CA 1
ATOM 4771 C C . GLU C 1 156 ? -0.941 49.127 5.890 1.00 42.56 186 GLU C C 1
ATOM 4772 O O . GLU C 1 156 ? -2.108 49.041 6.296 1.00 42.45 186 GLU C O 1
ATOM 4774 N N . LEU C 1 157 ? 0.051 49.559 6.668 1.00 39.89 187 LEU C N 1
ATOM 4775 C CA . LEU C 1 157 ? -0.216 50.119 7.986 1.00 42.17 187 LEU C CA 1
ATOM 4776 C C . LEU C 1 157 ? -0.696 51.564 7.906 1.00 42.23 187 LEU C C 1
ATOM 4777 O O . LEU C 1 157 ? -1.241 52.074 8.888 1.00 42.87 187 LEU C O 1
ATOM 4782 N N . GLY C 1 158 ? -0.495 52.229 6.765 1.00 38.44 188 GLY C N 1
ATOM 4783 C CA . GLY C 1 158 ? -0.878 53.621 6.609 1.00 38.77 188 GLY C CA 1
ATOM 4784 C C . GLY C 1 158 ? 0.077 54.626 7.226 1.00 40.89 188 GLY C C 1
ATOM 4785 O O . GLY C 1 158 ? -0.350 55.722 7.604 1.00 43.53 188 GLY C O 1
ATOM 4786 N N . ILE C 1 159 ? 1.369 54.312 7.298 1.00 35.64 189 ILE C N 1
ATOM 4787 C CA . ILE C 1 159 ? 2.345 55.154 8.004 1.00 36.21 189 ILE C CA 1
ATOM 4788 C C . ILE C 1 159 ? 2.649 56.362 7.116 1.00 35.46 189 ILE C C 1
ATOM 4789 O O . ILE C 1 159 ? 3.273 56.183 6.059 1.00 33.59 189 ILE C O 1
ATOM 4794 N N . PRO C 1 160 ? 2.304 57.596 7.495 1.00 34.35 190 PRO C N 1
ATOM 4795 C CA . PRO C 1 160 ? 2.680 58.744 6.652 1.00 31.53 190 PRO C CA 1
ATOM 4796 C C . PRO C 1 160 ? 4.192 58.915 6.589 1.00 33.25 190 PRO C C 1
ATOM 4797 O O . PRO C 1 160 ? 4.923 58.529 7.505 1.00 28.92 190 PRO C O 1
ATOM 4801 N N . ASP C 1 161 ? 4.660 59.493 5.477 1.00 31.54 191 ASP C N 1
ATOM 4802 C CA . ASP C 1 161 ? 6.095 59.544 5.216 1.00 32.59 191 ASP C CA 1
ATOM 4803 C C . ASP C 1 161 ? 6.830 60.409 6.230 1.00 31.95 191 ASP C C 1
ATOM 4804 O O . ASP C 1 161 ? 8.007 60.163 6.513 1.00 29.00 191 ASP C O 1
ATOM 4806 N N . GLU C 1 162 ? 6.156 61.409 6.801 1.00 29.68 192 GLU C N 1
ATOM 4807 C CA . GLU C 1 162 ? 6.766 62.232 7.836 1.00 28.05 192 GLU C CA 1
ATOM 4808 C C . GLU C 1 162 ? 7.267 61.407 9.020 1.00 31.88 192 GLU C C 1
ATOM 4809 O O . GLU C 1 162 ? 8.150 61.864 9.752 1.00 30.48 192 GLU C O 1
ATOM 4811 N N . TYR C 1 163 ? 6.726 60.205 9.232 1.00 29.35 193 TYR C N 1
ATOM 4812 C CA . TYR C 1 163 ? 7.086 59.396 10.388 1.00 27.10 193 TYR C CA 1
ATOM 4813 C C . TYR C 1 163 ? 8.058 58.270 10.063 1.00 25.50 193 TYR C C 1
ATOM 4814 O O . TYR C 1 163 ? 8.414 57.505 10.963 1.00 26.46 193 TYR C O 1
ATOM 4823 N N . ARG C 1 164 ? 8.512 58.162 8.818 1.00 23.46 194 ARG C N 1
ATOM 4824 C CA . ARG C 1 164 ? 9.445 57.114 8.425 1.00 24.37 194 ARG C CA 1
ATOM 4825 C C . ARG C 1 164 ? 10.891 57.571 8.578 1.00 25.18 194 ARG C C 1
ATOM 4826 O O . ARG C 1 164 ? 11.228 58.732 8.314 1.00 24.35 194 ARG C O 1
ATOM 4834 N N . SER C 1 165 ? 11.742 56.645 9.010 1.00 22.40 195 SER C N 1
ATOM 4835 C CA . SER C 1 165 ? 13.152 56.939 9.193 1.00 21.06 195 SER C CA 1
ATOM 4836 C C . SER C 1 165 ? 13.892 56.915 7.857 1.00 23.46 195 SER C C 1
ATOM 4837 O O . SER C 1 165 ? 13.428 56.348 6.866 1.00 24.56 195 SER C O 1
ATOM 4840 N N . VAL C 1 166 ? 15.077 57.528 7.875 1.00 20.95 196 VAL C N 1
ATOM 4841 C CA . VAL C 1 166 ? 15.966 57.738 6.735 1.00 26.53 196 VAL C CA 1
ATOM 4842 C C . VAL C 1 166 ? 17.267 56.993 7.002 1.00 23.21 196 VAL C C 1
ATOM 4843 O O . VAL C 1 166 ? 17.749 56.976 8.142 1.00 20.98 196 VAL C O 1
ATOM 4847 N N . PHE C 1 167 ? 17.858 56.404 5.955 1.00 23.42 197 PHE C N 1
ATOM 4848 C CA . PHE C 1 167 ? 19.088 55.643 6.148 1.00 24.16 197 PHE C CA 1
ATOM 4849 C C . PHE C 1 167 ? 20.237 56.057 5.233 1.00 24.74 197 PHE C C 1
ATOM 4850 O O . PHE C 1 167 ? 21.291 55.408 5.257 1.00 27.08 197 PHE C O 1
ATOM 4858 N N . ASP C 1 168 ? 20.080 57.124 4.456 1.00 23.79 198 ASP C N 1
ATOM 4859 C CA . ASP C 1 168 ? 21.151 57.673 3.637 1.00 28.25 198 ASP C CA 1
ATOM 4860 C C . ASP C 1 168 ? 21.300 59.157 3.949 1.00 26.68 198 ASP C C 1
ATOM 4861 O O . ASP C 1 168 ? 20.302 59.867 4.089 1.00 23.58 198 ASP C O 1
ATOM 4863 N N . PHE C 1 169 ? 22.551 59.625 4.049 1.00 26.95 199 PHE C N 1
ATOM 4864 C CA . PHE C 1 169 ? 22.794 61.009 4.450 1.00 25.56 199 PHE C CA 1
ATOM 4865 C C . PHE C 1 169 ? 22.151 62.003 3.487 1.00 28.16 199 PHE C C 1
ATOM 4866 O O . PHE C 1 169 ? 21.602 63.027 3.914 1.00 26.68 199 PHE C O 1
ATOM 4874 N N . ASP C 1 170 ? 22.191 61.714 2.184 1.00 29.42 200 ASP C N 1
ATOM 4875 C CA . ASP C 1 170 ? 21.588 62.620 1.208 1.00 34.41 200 ASP C CA 1
ATOM 4876 C C . ASP C 1 170 ? 20.082 62.780 1.419 1.00 33.03 200 ASP C C 1
ATOM 4877 O O . ASP C 1 170 ? 19.516 63.827 1.082 1.00 37.73 200 ASP C O 1
ATOM 4879 N N . ARG C 1 171 ? 19.417 61.767 1.979 1.00 31.89 201 ARG C N 1
ATOM 4880 C CA . ARG C 1 171 ? 17.992 61.868 2.273 1.00 32.78 201 ARG C CA 1
ATOM 4881 C C . ARG C 1 171 ? 17.697 62.683 3.527 1.00 29.78 201 ARG C C 1
ATOM 4882 O O . ARG C 1 171 ? 16.563 63.141 3.694 1.00 26.14 201 ARG C O 1
ATOM 4890 N N . ILE C 1 172 ? 18.671 62.846 4.428 1.00 25.04 202 ILE C N 1
ATOM 4891 C CA . ILE C 1 172 ? 18.444 63.655 5.623 1.00 24.00 202 ILE C CA 1
ATOM 4892 C C . ILE C 1 172 ? 18.143 65.087 5.229 1.00 26.47 202 ILE C C 1
ATOM 4893 O O . ILE C 1 172 ? 17.191 65.700 5.722 1.00 24.94 202 ILE C O 1
ATOM 4898 N N . GLN C 1 173 ? 18.980 65.649 4.354 1.00 25.04 203 GLN C N 1
ATOM 4899 C CA . GLN C 1 173 ? 18.790 67.014 3.881 1.00 28.76 203 GLN C CA 1
ATOM 4900 C C . GLN C 1 173 ? 17.401 67.211 3.293 1.00 28.33 203 GLN C C 1
ATOM 4901 O O . GLN C 1 173 ? 16.717 68.188 3.605 1.00 29.03 203 GLN C O 1
ATOM 4907 N N . GLU C 1 174 ? 16.975 66.287 2.428 1.00 30.92 204 GLU C N 1
ATOM 4908 C CA . GLU C 1 174 ? 15.623 66.337 1.882 1.00 33.36 204 GLU C CA 1
ATOM 4909 C C . GLU C 1 174 ? 14.566 66.291 2.977 1.00 30.00 204 GLU C C 1
ATOM 4910 O O . GLU C 1 174 ? 13.569 67.005 2.915 1.00 31.89 204 GLU C O 1
ATOM 4916 N N . LYS C 1 175 ? 14.746 65.440 3.974 1.00 24.23 205 LYS C N 1
ATOM 4917 C CA . LYS C 1 175 ? 13.781 65.318 5.067 1.00 27.07 205 LYS C CA 1
ATOM 4918 C C . LYS C 1 175 ? 13.603 66.605 5.849 1.00 30.30 205 LYS C C 1
ATOM 4919 O O . LYS C 1 175 ? 12.493 66.903 6.312 1.00 28.73 205 LYS C O 1
ATOM 4933 N N . ALA C 1 177 ? 14.210 69.659 4.506 1.00 27.55 207 ALA C N 1
ATOM 4934 C CA . ALA C 1 177 ? 14.151 70.776 3.562 1.00 28.92 207 ALA C CA 1
ATOM 4935 C C . ALA C 1 177 ? 13.020 71.743 3.894 1.00 27.34 207 ALA C C 1
ATOM 4936 O O . ALA C 1 177 ? 13.209 72.965 3.869 1.00 28.73 207 ALA C O 1
ATOM 4938 N N . GLN C 1 178 ? 11.829 71.214 4.209 1.00 27.01 208 GLN C N 1
ATOM 4939 C CA . GLN C 1 178 ? 10.680 72.092 4.431 1.00 27.92 208 GLN C CA 1
ATOM 4940 C C . GLN C 1 178 ? 10.854 72.967 5.666 1.00 28.11 208 GLN C C 1
ATOM 4941 O O . GLN C 1 178 ? 10.660 74.192 5.559 1.00 28.04 208 GLN C O 1
ATOM 4943 N N . PRO C 1 179 ? 11.216 72.443 6.842 1.00 27.52 209 PRO C N 1
ATOM 4944 C CA . PRO C 1 179 ? 11.500 73.356 7.959 1.00 27.93 209 PRO C CA 1
ATOM 4945 C C . PRO C 1 179 ? 12.600 74.349 7.643 1.00 26.72 209 PRO C C 1
ATOM 4946 O O . PRO C 1 179 ? 12.569 75.483 8.135 1.00 26.74 209 PRO C O 1
ATOM 4950 N N . ARG C 1 180 ? 13.595 73.944 6.852 1.00 27.08 210 ARG C N 1
ATOM 4951 C CA . ARG C 1 180 ? 14.732 74.826 6.606 1.00 25.72 210 ARG C CA 1
ATOM 4952 C C . ARG C 1 180 ? 14.312 76.008 5.740 1.00 25.95 210 ARG C C 1
ATOM 4953 O O . ARG C 1 180 ? 14.700 77.150 6.005 1.00 26.69 210 ARG C O 1
ATOM 4961 N N . LEU C 1 181 ? 13.486 75.749 4.726 1.00 25.99 211 LEU C N 1
ATOM 4962 C CA . LEU C 1 181 ? 12.997 76.809 3.847 1.00 29.13 211 LEU C CA 1
ATOM 4963 C C . LEU C 1 181 ? 12.301 77.911 4.630 1.00 27.68 211 LEU C C 1
ATOM 4964 O O . LEU C 1 181 ? 12.440 79.095 4.303 1.00 28.58 211 LEU C O 1
ATOM 4969 N N . ALA C 1 182 ? 11.541 77.543 5.663 1.00 27.57 212 ALA C N 1
ATOM 4970 C CA . ALA C 1 182 ? 10.711 78.499 6.384 1.00 28.51 212 ALA C CA 1
ATOM 4971 C C . ALA C 1 182 ? 11.390 79.083 7.615 1.00 29.01 212 ALA C C 1
ATOM 4972 O O . ALA C 1 182 ? 10.899 80.083 8.150 1.00 30.09 212 ALA C O 1
ATOM 4974 N N . GLY C 1 183 ? 12.499 78.497 8.069 1.00 24.66 213 GLY C N 1
ATOM 4975 C CA . GLY C 1 183 ? 13.100 78.908 9.319 1.00 24.14 213 GLY C CA 1
ATOM 4976 C C . GLY C 1 183 ? 12.362 78.450 10.559 1.00 27.92 213 GLY C C 1
ATOM 4977 O O . GLY C 1 183 ? 12.595 79.017 11.634 1.00 25.97 213 GLY C O 1
ATOM 4978 N N . ARG C 1 184 ? 11.468 77.460 10.442 1.00 25.65 214 ARG C N 1
ATOM 4979 C CA . ARG C 1 184 ? 10.750 76.945 11.607 1.00 27.19 214 ARG C CA 1
ATOM 4980 C C . ARG C 1 184 ? 11.725 76.281 12.558 1.00 24.51 214 ARG C C 1
ATOM 4981 O O . ARG C 1 184 ? 12.599 75.523 12.130 1.00 26.05 214 ARG C O 1
ATOM 4989 N N . GLU C 1 185 ? 11.550 76.534 13.853 1.00 23.69 215 GLU C N 1
ATOM 4990 C CA . GLU C 1 185 ? 12.346 75.836 14.852 1.00 26.41 215 GLU C CA 1
ATOM 4991 C C . GLU C 1 185 ? 11.890 74.385 14.949 1.00 24.95 215 GLU C C 1
ATOM 4992 O O . GLU C 1 185 ? 10.689 74.099 14.946 1.00 23.81 215 GLU C O 1
ATOM 4998 N N . VAL C 1 186 ? 12.853 73.466 15.003 1.00 24.77 216 VAL C N 1
ATOM 4999 C CA . VAL C 1 186 ? 12.566 72.038 15.073 1.00 21.93 216 VAL C CA 1
ATOM 5000 C C . VAL C 1 186 ? 13.246 71.456 16.299 1.00 22.02 216 VAL C C 1
ATOM 5001 O O . VAL C 1 186 ? 14.350 71.869 16.671 1.00 21.66 216 VAL C O 1
ATOM 5005 N N . GLU C 1 187 ? 12.567 70.502 16.936 1.00 21.69 217 GLU C N 1
ATOM 5006 C CA . GLU C 1 187 ? 13.109 69.796 18.080 1.00 20.08 217 GLU C CA 1
ATOM 5007 C C . GLU C 1 187 ? 14.307 68.968 17.650 1.00 19.76 217 GLU C C 1
ATOM 5008 O O . GLU C 1 187 ? 14.498 68.728 16.457 1.00 18.91 217 GLU C O 1
ATOM 5014 N N . PRO C 1 188 ? 15.145 68.541 18.602 1.00 18.13 218 PRO C N 1
ATOM 5015 C CA . PRO C 1 188 ? 16.376 67.823 18.231 1.00 19.12 218 PRO C CA 1
ATOM 5016 C C . PRO C 1 188 ? 16.050 66.550 17.469 1.00 19.58 218 PRO C C 1
ATOM 5017 O O . PRO C 1 188 ? 15.217 65.747 17.894 1.00 19.25 218 PRO C O 1
ATOM 5021 N N . THR C 1 189 ? 16.660 66.410 16.299 1.00 16.59 219 THR C N 1
ATOM 5022 C CA . THR C 1 189 ? 16.555 65.183 15.537 1.00 15.95 219 THR C CA 1
ATOM 5023 C C . THR C 1 189 ? 17.584 64.190 16.069 1.00 20.15 219 THR C C 1
ATOM 5024 O O . THR C 1 189 ? 18.465 64.540 16.860 1.00 16.44 219 THR C O 1
ATOM 5028 N N . GLU C 1 190 ? 17.485 62.934 15.640 1.00 15.90 220 GLU C N 1
ATOM 5029 C CA . GLU C 1 190 ? 18.414 61.943 16.159 1.00 20.95 220 GLU C CA 1
ATOM 5030 C C . GLU C 1 190 ? 18.878 61.009 15.056 1.00 17.61 220 GLU C C 1
ATOM 5031 O O . GLU C 1 190 ? 18.063 60.343 14.405 1.00 19.37 220 GLU C O 1
ATOM 5037 N N . ALA C 1 191 ? 20.190 60.969 14.860 1.00 18.85 221 ALA C N 1
ATOM 5038 C CA . ALA C 1 191 ? 20.849 60.006 14.005 1.00 17.68 221 ALA C CA 1
ATOM 5039 C C . ALA C 1 191 ? 21.694 59.102 14.882 1.00 17.03 221 ALA C C 1
ATOM 5040 O O . ALA C 1 191 ? 22.194 59.529 15.924 1.00 19.47 221 ALA C O 1
ATOM 5042 N N . LYS C 1 192 ? 21.845 57.847 14.469 1.00 15.53 222 LYS C N 1
ATOM 5043 C CA . LYS C 1 192 ? 22.881 56.989 15.026 1.00 17.24 222 LYS C CA 1
ATOM 5044 C C . LYS C 1 192 ? 24.046 57.019 14.048 1.00 18.31 222 LYS C C 1
ATOM 5045 O O . LYS C 1 192 ? 23.880 56.669 12.873 1.00 18.06 222 LYS C O 1
ATOM 5051 N N . ILE C 1 193 ? 25.209 57.454 14.528 1.00 15.17 223 ILE C N 1
ATOM 5052 C CA . ILE C 1 193 ? 26.403 57.546 13.697 1.00 17.87 223 ILE C CA 1
ATOM 5053 C C . ILE C 1 193 ? 27.575 56.842 14.364 1.00 16.97 223 ILE C C 1
ATOM 5054 O O . ILE C 1 193 ? 27.636 56.690 15.590 1.00 15.79 223 ILE C O 1
ATOM 5059 N N . CYS C 1 194 ? 28.519 56.401 13.542 1.00 20.40 224 CYS C N 1
ATOM 5060 C CA . CYS C 1 194 ? 29.790 55.898 14.050 1.00 19.95 224 CYS C CA 1
ATOM 5061 C C . CYS C 1 194 ? 30.860 56.866 13.579 1.00 19.09 224 CYS C C 1
ATOM 5062 O O . CYS C 1 194 ? 31.205 56.897 12.392 1.00 21.34 224 CYS C O 1
ATOM 5065 N N . TYR C 1 195 ? 31.371 57.679 14.484 1.00 19.32 225 TYR C N 1
ATOM 5066 C CA . TYR C 1 195 ? 32.408 58.599 14.064 1.00 22.85 225 TYR C CA 1
ATOM 5067 C C . TYR C 1 195 ? 33.778 57.973 14.287 1.00 21.24 225 TYR C C 1
ATOM 5068 O O . TYR C 1 195 ? 33.973 57.159 15.191 1.00 20.82 225 TYR C O 1
ATOM 5077 N N . GLN C 1 196 ? 34.681 58.284 13.401 1.00 23.43 226 GLN C N 1
ATOM 5078 C CA . GLN C 1 196 ? 36.097 57.991 13.545 1.00 25.80 226 GLN C CA 1
ATOM 5079 C C . GLN C 1 196 ? 36.801 59.206 14.118 1.00 25.17 226 GLN C C 1
ATOM 5080 O O . GLN C 1 196 ? 36.284 60.320 14.033 1.00 22.03 226 GLN C O 1
ATOM 5086 N N . PRO C 1 197 ? 37.987 59.037 14.719 1.00 26.34 227 PRO C N 1
ATOM 5087 C CA . PRO C 1 197 ? 38.686 60.205 15.289 1.00 25.71 227 PRO C CA 1
ATOM 5088 C C . PRO C 1 197 ? 38.857 61.355 14.310 1.00 25.16 227 PRO C C 1
ATOM 5089 O O . PRO C 1 197 ? 38.724 62.521 14.692 1.00 25.97 227 PRO C O 1
ATOM 5093 N N . LYS C 1 198 ? 39.155 61.050 13.049 1.00 26.36 228 LYS C N 1
ATOM 5094 C CA . LYS C 1 198 ? 39.333 62.083 12.041 1.00 28.78 228 LYS C CA 1
ATOM 5095 C C . LYS C 1 198 ? 38.037 62.809 11.714 1.00 27.45 228 LYS C C 1
ATOM 5096 O O . LYS C 1 198 ? 38.086 63.914 11.160 1.00 22.91 228 LYS C O 1
ATOM 5102 N N . ASP C 1 199 ? 36.886 62.218 12.053 1.00 25.29 229 ASP C N 1
ATOM 5103 C CA . ASP C 1 199 ? 35.583 62.825 11.805 1.00 23.60 229 ASP C CA 1
ATOM 5104 C C . ASP C 1 199 ? 35.230 63.916 12.806 1.00 23.16 229 ASP C C 1
ATOM 5105 O O . ASP C 1 199 ? 34.275 64.667 12.575 1.00 19.66 229 ASP C O 1
ATOM 5110 N N . VAL C 1 200 ? 35.927 63.999 13.932 1.00 20.51 230 VAL C N 1
ATOM 5111 C CA . VAL C 1 200 ? 35.600 65.010 14.925 1.00 16.67 230 VAL C CA 1
ATOM 5112 C C . VAL C 1 200 ? 36.212 66.322 14.463 1.00 21.60 230 VAL C C 1
ATOM 5113 O O . VAL C 1 200 ? 37.437 66.438 14.342 1.00 21.91 230 VAL C O 1
ATOM 5117 N N . LEU C 1 201 ? 35.358 67.301 14.163 1.00 17.14 231 LEU C N 1
ATOM 5118 C CA . LEU C 1 201 ? 35.810 68.545 13.560 1.00 19.28 231 LEU C CA 1
ATOM 5119 C C . LEU C 1 201 ? 35.774 69.745 14.490 1.00 20.23 231 LEU C C 1
ATOM 5120 O O . LEU C 1 201 ? 36.477 70.719 14.223 1.00 22.66 231 LEU C O 1
ATOM 5125 N N . GLY C 1 202 ? 34.973 69.719 15.556 1.00 15.57 232 GLY C N 1
ATOM 5126 C CA . GLY C 1 202 ? 34.929 70.874 16.434 1.00 17.02 232 GLY C CA 1
ATOM 5127 C C . GLY C 1 202 ? 34.321 70.520 17.771 1.00 18.09 232 GLY C C 1
ATOM 5128 O O . GLY C 1 202 ? 33.816 69.414 17.979 1.00 15.07 232 GLY C O 1
ATOM 5129 N N . ILE C 1 203 ? 34.383 71.486 18.685 1.00 17.27 233 ILE C N 1
ATOM 5130 C CA . ILE C 1 203 ? 33.857 71.338 20.035 1.00 15.87 233 ILE C CA 1
ATOM 5131 C C . ILE C 1 203 ? 32.720 72.343 20.214 1.00 17.11 233 ILE C C 1
ATOM 5132 O O . ILE C 1 203 ? 32.922 73.548 20.047 1.00 17.85 233 ILE C O 1
ATOM 5137 N N . TYR C 1 204 ? 31.532 71.844 20.566 1.00 17.85 234 TYR C N 1
ATOM 5138 C CA . TYR C 1 204 ? 30.340 72.680 20.710 1.00 15.66 234 TYR C CA 1
ATOM 5139 C C . TYR C 1 204 ? 30.385 73.483 22.008 1.00 16.11 234 TYR C C 1
ATOM 5140 O O . TYR C 1 204 ? 30.643 72.934 23.083 1.00 16.95 234 TYR C O 1
ATOM 5149 N N . VAL C 1 205 ? 30.161 74.789 21.907 1.00 14.83 235 VAL C N 1
ATOM 5150 C CA . VAL C 1 205 ? 30.052 75.674 23.064 1.00 17.27 235 VAL C CA 1
ATOM 5151 C C . VAL C 1 205 ? 28.699 76.361 23.031 1.00 19.39 235 VAL C C 1
ATOM 5152 O O . VAL C 1 205 ? 28.331 76.958 22.014 1.00 18.86 235 VAL C O 1
ATOM 5156 N N . ASP C 1 206 ? 27.976 76.300 24.151 1.00 19.56 236 ASP C N 1
ATOM 5157 C CA . ASP C 1 206 ? 26.798 77.133 24.385 1.00 18.77 236 ASP C CA 1
ATOM 5158 C C . ASP C 1 206 ? 27.274 78.394 25.102 1.00 21.78 236 ASP C C 1
ATOM 5159 O O . ASP C 1 206 ? 27.604 78.348 26.294 1.00 18.87 236 ASP C O 1
ATOM 5164 N N . VAL C 1 207 ? 27.293 79.524 24.389 1.00 21.37 237 VAL C N 1
ATOM 5165 C CA . VAL C 1 207 ? 27.876 80.747 24.944 1.00 26.81 237 VAL C CA 1
ATOM 5166 C C . VAL C 1 207 ? 27.085 81.323 26.111 1.00 27.49 237 VAL C C 1
ATOM 5167 O O . VAL C 1 207 ? 27.599 82.192 26.824 1.00 24.24 237 VAL C O 1
ATOM 5171 N N . ASP C 1 208 ? 25.854 80.873 26.328 1.00 23.74 238 ASP C N 1
ATOM 5172 C CA . ASP C 1 208 ? 25.044 81.324 27.451 1.00 27.48 238 ASP C CA 1
ATOM 5173 C C . ASP C 1 208 ? 25.231 80.478 28.702 1.00 27.83 238 ASP C C 1
ATOM 5174 O O . ASP C 1 208 ? 24.650 80.800 29.741 1.00 23.90 238 ASP C O 1
ATOM 5179 N N . SER C 1 209 ? 26.005 79.403 28.622 1.00 21.65 239 SER C N 1
ATOM 5180 C CA . SER C 1 209 ? 26.123 78.429 29.703 1.00 20.49 239 SER C CA 1
ATOM 5181 C C . SER C 1 209 ? 27.543 78.384 30.245 1.00 21.50 239 SER C C 1
ATOM 5182 O O . SER C 1 209 ? 28.436 77.838 29.569 1.00 19.89 239 SER C O 1
ATOM 5185 N N . PRO C 1 210 ? 27.809 78.910 31.444 1.00 21.92 240 PRO C N 1
ATOM 5186 C CA . PRO C 1 210 ? 29.139 78.698 32.044 1.00 18.77 240 PRO C CA 1
ATOM 5187 C C . PRO C 1 210 ? 29.512 77.229 32.165 1.00 21.09 240 PRO C C 1
ATOM 5188 O O . PRO C 1 210 ? 30.694 76.892 32.022 1.00 20.05 240 PRO C O 1
ATOM 5192 N N . ALA C 1 211 ? 28.541 76.334 32.389 1.00 18.57 241 ALA C N 1
ATOM 5193 C CA . ALA C 1 211 ? 28.864 74.908 32.448 1.00 18.79 241 ALA C CA 1
ATOM 5194 C C . ALA C 1 211 ? 29.359 74.405 31.097 1.00 19.27 241 ALA C C 1
ATOM 5195 O O . ALA C 1 211 ? 30.390 73.730 31.014 1.00 18.25 241 ALA C O 1
ATOM 5197 N N . SER C 1 212 ? 28.616 74.700 30.025 1.00 14.94 242 SER C N 1
ATOM 5198 C CA . SER C 1 212 ? 29.053 74.309 28.685 1.00 15.67 242 SER C CA 1
ATOM 5199 C C . SER C 1 212 ? 30.467 74.810 28.377 1.00 17.97 242 SER C C 1
ATOM 5200 O O . SER C 1 212 ? 31.289 74.071 27.809 1.00 13.46 242 SER C O 1
ATOM 5203 N N . GLN C 1 213 ? 30.775 76.064 28.740 1.00 15.03 243 GLN C N 1
ATOM 5204 C CA . GLN C 1 213 ? 32.099 76.595 28.404 1.00 19.40 243 GLN C CA 1
ATOM 5205 C C . GLN C 1 213 ? 33.206 75.885 29.171 1.00 20.24 243 GLN C C 1
ATOM 5206 O O . GLN C 1 213 ? 34.273 75.617 28.610 1.00 18.48 243 GLN C O 1
ATOM 5212 N N . SER C 1 214 ? 32.985 75.578 30.450 1.00 17.39 244 SER C N 1
ATOM 5213 C CA . SER C 1 214 ? 34.021 74.876 31.205 1.00 22.16 244 SER C CA 1
ATOM 5214 C C . SER C 1 214 ? 34.218 73.461 30.679 1.00 19.19 244 SER C C 1
ATOM 5215 O O . SER C 1 214 ? 35.353 72.978 30.594 1.00 18.30 244 SER C O 1
ATOM 5218 N N . LYS C 1 215 ? 33.129 72.774 30.328 1.00 15.66 245 LYS C N 1
ATOM 5219 C CA . LYS C 1 215 ? 33.276 71.407 29.840 1.00 15.54 245 LYS C CA 1
ATOM 5220 C C . LYS C 1 215 ? 33.971 71.399 28.488 1.00 15.20 245 LYS C C 1
ATOM 5221 O O . LYS C 1 215 ? 34.819 70.538 28.217 1.00 14.05 245 LYS C O 1
ATOM 5227 N N . ALA C 1 216 ? 33.656 72.385 27.649 1.00 13.67 246 ALA C N 1
ATOM 5228 C CA . ALA C 1 216 ? 34.270 72.494 26.331 1.00 15.52 246 ALA C CA 1
ATOM 5229 C C . ALA C 1 216 ? 35.766 72.728 26.439 1.00 16.60 246 ALA C C 1
ATOM 5230 O O . ALA C 1 216 ? 36.545 72.167 25.660 1.00 17.78 246 ALA C O 1
ATOM 5232 N N . ARG C 1 217 ? 36.184 73.571 27.385 1.00 17.36 247 ARG C N 1
ATOM 5233 C CA . ARG C 1 217 ? 37.610 73.822 27.570 1.00 19.01 247 ARG C CA 1
ATOM 5234 C C . ARG C 1 217 ? 38.336 72.539 27.954 1.00 19.48 247 ARG C C 1
ATOM 5235 O O . ARG C 1 217 ? 39.446 72.267 27.469 1.00 20.37 247 ARG C O 1
ATOM 5243 N N . GLU C 1 218 ? 37.712 71.727 28.813 1.00 17.01 248 GLU C N 1
ATOM 5244 C CA . GLU C 1 218 ? 38.346 70.502 29.274 1.00 17.23 248 GLU C CA 1
ATOM 5245 C C . GLU C 1 218 ? 38.455 69.512 28.125 1.00 20.79 248 GLU C C 1
ATOM 5246 O O . GLU C 1 218 ? 39.508 68.890 27.917 1.00 18.57 248 GLU C O 1
ATOM 5252 N N . LEU C 1 219 ? 37.353 69.351 27.376 1.00 15.88 249 LEU C N 1
ATOM 5253 C CA . LEU C 1 219 ? 37.303 68.393 26.277 1.00 19.35 249 LEU C CA 1
ATOM 5254 C C . LEU C 1 219 ? 38.269 68.775 25.165 1.00 20.37 249 LEU C C 1
ATOM 5255 O O . LEU C 1 219 ? 38.929 67.908 24.578 1.00 19.39 249 LEU C O 1
ATOM 5260 N N . GLN C 1 220 ? 38.339 70.068 24.844 1.00 17.45 250 GLN C N 1
ATOM 5261 C CA . GLN C 1 220 ? 39.261 70.541 23.820 1.00 19.93 250 GLN C CA 1
ATOM 5262 C C . GLN C 1 220 ? 40.711 70.337 24.245 1.00 23.26 250 GLN C C 1
ATOM 5263 O O . GLN C 1 220 ? 41.568 70.002 23.417 1.00 24.67 250 GLN C O 1
ATOM 5269 N N . GLN C 1 221 ? 41.001 70.537 25.532 1.00 22.19 251 GLN C N 1
ATOM 5270 C CA . GLN C 1 221 ? 42.350 70.318 26.048 1.00 23.62 251 GLN C CA 1
ATOM 5271 C C . GLN C 1 221 ? 42.734 68.847 25.975 1.00 26.24 251 GLN C C 1
ATOM 5272 O O . GLN C 1 221 ? 43.861 68.512 25.582 1.00 23.25 251 GLN C O 1
ATOM 5278 N N . ALA C 1 222 ? 41.811 67.958 26.354 1.00 21.75 252 ALA C N 1
ATOM 5279 C CA . ALA C 1 222 ? 42.092 66.528 26.304 1.00 21.64 252 ALA C CA 1
ATOM 5280 C C . ALA C 1 222 ? 42.354 66.071 24.875 1.00 22.03 252 ALA C C 1
ATOM 5281 O O . ALA C 1 222 ? 43.268 65.277 24.628 1.00 22.36 252 ALA C O 1
ATOM 5291 N N . ARG C 1 224 ? 43.467 67.982 22.362 1.00 21.88 254 ARG C N 1
ATOM 5292 C CA . ARG C 1 224 ? 44.735 68.559 21.924 1.00 26.41 254 ARG C CA 1
ATOM 5293 C C . ARG C 1 224 ? 45.912 67.723 22.402 1.00 25.22 254 ARG C C 1
ATOM 5294 O O . ARG C 1 224 ? 46.889 67.520 21.669 1.00 26.48 254 ARG C O 1
ATOM 5302 N N . GLU C 1 225 ? 45.842 67.255 23.644 1.00 24.78 255 GLU C N 1
ATOM 5303 C CA . GLU C 1 225 ? 46.915 66.451 24.216 1.00 26.70 255 GLU C CA 1
ATOM 5304 C C . GLU C 1 225 ? 47.185 65.195 23.406 1.00 28.55 255 GLU C C 1
ATOM 5305 O O . GLU C 1 225 ? 48.315 64.692 23.415 1.00 27.50 255 GLU C O 1
ATOM 5311 N N . GLN C 1 226 ? 46.166 64.656 22.732 1.00 26.50 256 GLN C N 1
ATOM 5312 C CA . GLN C 1 226 ? 46.331 63.496 21.863 1.00 28.08 256 GLN C CA 1
ATOM 5313 C C . GLN C 1 226 ? 46.657 63.877 20.425 1.00 29.37 256 GLN C C 1
ATOM 5314 O O . GLN C 1 226 ? 46.700 62.996 19.561 1.00 30.82 256 GLN C O 1
ATOM 5320 N N . GLY C 1 227 ? 46.883 65.158 20.147 1.00 26.66 257 GLY C N 1
ATOM 5321 C CA . GLY C 1 227 ? 47.200 65.594 18.803 1.00 27.18 257 GLY C CA 1
ATOM 5322 C C . GLY C 1 227 ? 46.022 66.025 17.956 1.00 31.34 257 GLY C C 1
ATOM 5323 O O . GLY C 1 227 ? 46.207 66.283 16.760 1.00 31.86 257 GLY C O 1
ATOM 5324 N N . PHE C 1 228 ? 44.826 66.134 18.528 1.00 26.66 258 PHE C N 1
ATOM 5325 C CA . PHE C 1 228 ? 43.631 66.548 17.789 1.00 28.11 258 PHE C CA 1
ATOM 5326 C C . PHE C 1 228 ? 43.269 67.959 18.256 1.00 28.10 258 PHE C C 1
ATOM 5327 O O . PHE C 1 228 ? 42.574 68.136 19.256 1.00 29.10 258 PHE C O 1
ATOM 5335 N N . ASP C 1 229 ? 43.763 68.959 17.527 1.00 29.15 259 ASP C N 1
ATOM 5336 C CA . ASP C 1 229 ? 43.543 70.366 17.844 1.00 28.60 259 ASP C CA 1
ATOM 5337 C C . ASP C 1 229 ? 42.267 70.832 17.154 1.00 26.28 259 ASP C C 1
ATOM 5338 O O . ASP C 1 229 ? 42.215 70.904 15.922 1.00 28.24 259 ASP C O 1
ATOM 5343 N N . LEU C 1 230 ? 41.247 71.178 17.939 1.00 25.61 260 LEU C N 1
ATOM 5344 C CA . LEU C 1 230 ? 39.938 71.453 17.355 1.00 24.25 260 LEU C CA 1
ATOM 5345 C C . LEU C 1 230 ? 39.456 72.858 17.697 1.00 24.72 260 LEU C C 1
ATOM 5346 O O . LEU C 1 230 ? 39.730 73.366 18.789 1.00 23.03 260 LEU C O 1
ATOM 5351 N N . PRO C 1 231 ? 38.694 73.488 16.802 1.00 25.05 261 PRO C N 1
ATOM 5352 C CA . PRO C 1 231 ? 38.144 74.811 17.095 1.00 19.32 261 PRO C CA 1
ATOM 5353 C C . PRO C 1 231 ? 36.934 74.723 18.007 1.00 22.63 261 PRO C C 1
ATOM 5354 O O . PRO C 1 231 ? 36.214 73.726 18.027 1.00 19.83 261 PRO C O 1
ATOM 5358 N N . PHE C 1 232 ? 36.719 75.791 18.768 1.00 20.55 262 PHE C N 1
ATOM 5359 C CA . PHE C 1 232 ? 35.472 75.959 19.502 1.00 20.23 262 PHE C CA 1
ATOM 5360 C C . PHE C 1 232 ? 34.417 76.510 18.556 1.00 21.58 262 PHE C C 1
ATOM 5361 O O . PHE C 1 232 ? 34.674 77.480 17.840 1.00 21.15 262 PHE C O 1
ATOM 5369 N N . ILE C 1 233 ? 33.231 75.895 18.546 1.00 19.62 263 ILE C N 1
ATOM 5370 C CA . ILE C 1 233 ? 32.167 76.277 17.622 1.00 20.62 263 ILE C CA 1
ATOM 5371 C C . ILE C 1 233 ? 30.937 76.652 18.439 1.00 17.39 263 ILE C C 1
ATOM 5372 O O . ILE C 1 233 ? 30.405 75.823 19.190 1.00 17.82 263 ILE C O 1
ATOM 5377 N N . ALA C 1 234 ? 30.488 77.895 18.302 1.00 18.77 264 ALA C N 1
ATOM 5378 C CA . ALA C 1 234 ? 29.176 78.276 18.817 1.00 20.14 264 ALA C CA 1
ATOM 5379 C C . ALA C 1 234 ? 28.132 77.916 17.771 1.00 18.22 264 ALA C C 1
ATOM 5380 O O . ALA C 1 234 ? 28.181 78.437 16.659 1.00 21.51 264 ALA C O 1
ATOM 5382 N N . TYR C 1 235 ? 27.204 77.016 18.093 1.00 18.99 265 TYR C N 1
ATOM 5383 C CA . TYR C 1 235 ? 26.117 76.705 17.174 1.00 18.10 265 TYR C CA 1
ATOM 5384 C C . TYR C 1 235 ? 24.797 77.092 17.820 1.00 19.36 265 TYR C C 1
ATOM 5385 O O . TYR C 1 235 ? 24.549 76.736 18.979 1.00 18.10 265 TYR C O 1
ATOM 5394 N N . ARG C 1 236 ? 23.929 77.766 17.056 1.00 18.25 266 ARG C N 1
ATOM 5395 C CA . ARG C 1 236 ? 22.575 78.029 17.540 1.00 19.93 266 ARG C CA 1
ATOM 5396 C C . ARG C 1 236 ? 21.656 78.487 16.412 1.00 17.51 266 ARG C C 1
ATOM 5397 O O . ARG C 1 236 ? 22.007 79.391 15.650 1.00 21.01 266 ARG C O 1
ATOM 5405 N N . GLY C 1 237 ? 20.493 77.855 16.281 1.00 19.57 267 GLY C N 1
ATOM 5406 C CA . GLY C 1 237 ? 19.449 78.377 15.406 1.00 19.41 267 GLY C CA 1
ATOM 5407 C C . GLY C 1 237 ? 19.835 78.425 13.946 1.00 20.13 267 GLY C C 1
ATOM 5408 O O . GLY C 1 237 ? 19.505 79.393 13.249 1.00 24.38 267 GLY C O 1
ATOM 5409 N N . GLY C 1 238 ? 20.549 77.410 13.470 1.00 18.36 268 GLY C N 1
ATOM 5410 C CA . GLY C 1 238 ? 20.963 77.363 12.083 1.00 18.18 268 GLY C CA 1
ATOM 5411 C C . GLY C 1 238 ? 22.169 78.193 11.721 1.00 19.76 268 GLY C C 1
ATOM 5412 O O . GLY C 1 238 ? 22.431 78.369 10.523 1.00 20.37 268 GLY C O 1
ATOM 5413 N N . ALA C 1 239 ? 22.902 78.730 12.703 1.00 18.95 269 ALA C N 1
ATOM 5414 C CA . ALA C 1 239 ? 24.115 79.493 12.440 1.00 22.32 269 ALA C CA 1
ATOM 5415 C C . ALA C 1 239 ? 25.239 78.988 13.331 1.00 22.73 269 ALA C C 1
ATOM 5416 O O . ALA C 1 239 ? 25.009 78.581 14.470 1.00 21.21 269 ALA C O 1
ATOM 5418 N N . ALA C 1 240 ? 26.461 79.020 12.807 1.00 21.05 270 ALA C N 1
ATOM 5419 C CA . ALA C 1 240 ? 27.620 78.574 13.572 1.00 23.15 270 ALA C CA 1
ATOM 5420 C C . ALA C 1 240 ? 28.769 79.548 13.354 1.00 25.46 270 ALA C C 1
ATOM 5421 O O . ALA C 1 240 ? 28.940 80.097 12.262 1.00 24.44 270 ALA C O 1
ATOM 5423 N N . GLN C 1 241 ? 29.552 79.757 14.410 1.00 21.80 271 GLN C N 1
ATOM 5424 C CA . GLN C 1 241 ? 30.661 80.702 14.400 1.00 25.74 271 GLN C CA 1
ATOM 5425 C C . GLN C 1 241 ? 31.816 80.085 15.160 1.00 25.47 271 GLN C C 1
ATOM 5426 O O . GLN C 1 241 ? 31.606 79.390 16.159 1.00 21.65 271 GLN C O 1
ATOM 5432 N N . GLU C 1 242 ? 33.030 80.348 14.686 1.00 26.88 272 GLU C N 1
ATOM 5433 C CA . GLU C 1 242 ? 34.223 79.991 15.435 1.00 29.25 272 GLU C CA 1
ATOM 5434 C C . GLU C 1 242 ? 34.380 80.927 16.628 1.00 30.90 272 GLU C C 1
ATOM 5435 O O . GLU C 1 242 ? 34.166 82.135 16.515 1.00 36.01 272 GLU C O 1
ATOM 5441 N N . LEU C 1 243 ? 34.733 80.362 17.779 1.00 26.44 273 LEU C N 1
ATOM 5442 C CA . LEU C 1 243 ? 35.088 81.121 18.970 1.00 31.38 273 LEU C CA 1
ATOM 5443 C C . LEU C 1 243 ? 36.585 80.990 19.222 1.00 35.30 273 LEU C C 1
ATOM 5444 O O . LEU C 1 243 ? 37.142 79.892 19.131 1.00 32.38 273 LEU C O 1
ATOM 5449 N N . ALA C 1 244 ? 37.229 82.104 19.561 1.00 39.40 274 ALA C N 1
ATOM 5450 C CA . ALA C 1 244 ? 38.680 82.111 19.771 1.00 42.15 274 ALA C CA 1
ATOM 5451 C C . ALA C 1 244 ? 39.079 81.494 21.115 1.00 39.78 274 ALA C C 1
ATOM 5452 O O . ALA C 1 244 ? 38.324 81.548 22.089 1.00 43.83 274 ALA C O 1
#